Protein AF-0000000078457507 (afdb_homodimer)

Solvent-accessible surface area (backbone atoms only — not comparable to full-atom values): 27172 Å² total; per-residue (Å²): 134,95,64,94,72,80,78,78,84,74,82,76,87,80,79,77,78,76,76,74,73,74,74,60,60,61,61,48,47,58,49,43,67,67,36,68,75,59,84,91,63,86,48,64,80,61,78,54,70,64,57,52,49,52,53,50,48,53,54,53,48,49,58,50,49,49,52,42,50,42,29,56,46,28,62,63,26,53,35,64,89,37,44,48,84,66,64,74,60,80,68,43,73,64,60,91,71,62,40,44,34,49,48,28,23,61,45,37,55,55,52,23,70,73,39,90,74,28,63,68,44,49,50,49,25,53,22,30,46,50,38,31,53,48,50,52,50,41,38,54,52,47,52,58,39,43,44,65,50,39,42,37,68,68,43,53,48,49,54,49,51,50,40,48,51,52,33,51,52,32,46,51,50,30,42,50,29,50,52,51,34,70,66,40,84,46,75,71,50,34,55,56,31,46,53,52,28,53,51,30,46,51,51,30,52,52,37,44,52,52,40,49,54,55,58,68,44,44,64,59,52,51,51,52,36,51,53,26,56,55,49,37,37,53,53,48,19,51,43,22,46,50,41,19,59,36,40,60,59,136,137,70,93,78,79,82,92,82,85,82,80,74,72,84,83,81,81,80,80,78,73,73,75,61,60,62,63,46,46,59,49,37,65,73,50,60,66,68,86,89,61,87,54,65,83,71,78,54,68,66,57,52,49,51,51,51,50,52,54,54,47,50,57,52,49,49,53,41,52,42,28,56,46,27,61,65,25,52,35,64,89,35,45,48,85,67,64,74,61,78,68,48,72,64,60,91,70,62,39,45,36,49,49,28,24,61,44,38,54,56,50,25,70,73,40,90,75,28,64,69,44,48,49,50,26,53,23,31,46,49,37,31,52,47,50,52,50,42,38,55,53,49,51,57,38,43,42,65,50,38,42,37,66,67,44,52,49,48,52,49,52,49,39,48,50,52,33,51,52,30,46,50,49,31,43,52,29,50,52,52,34,70,67,40,84,46,72,72,49,33,57,55,30,45,53,50,27,54,50,30,46,50,52,30,52,52,37,44,52,53,42,47,54,55,58,68,43,43,64,60,52,52,52,52,38,52,52,26,54,55,48,36,38,52,54,48,20,50,43,22,44,52,42,20,59,36,41,58,60,136

Structure (mmCIF, N/CA/C/O backbone):
data_AF-0000000078457507-model_v1
#
loop_
_entity.id
_entity.type
_entity.pdbx_description
1 polymer 'BAR domain-containing protein'
#
loop_
_atom_site.group_PDB
_atom_site.id
_atom_site.type_symbol
_atom_site.label_atom_id
_atom_site.label_alt_id
_atom_site.label_comp_id
_atom_site.label_asym_id
_atom_site.label_entity_id
_atom_site.label_seq_id
_atom_site.pdbx_PDB_ins_code
_atom_site.Cartn_x
_atom_site.Cartn_y
_atom_site.Cartn_z
_atom_site.occupancy
_atom_site.B_iso_or_equiv
_atom_site.auth_seq_id
_atom_site.auth_comp_id
_atom_site.auth_asym_id
_atom_site.auth_atom_id
_atom_site.pdbx_PDB_model_num
ATOM 1 N N . MET A 1 1 ? 11.641 -83.75 -89 1 24.56 1 MET A N 1
ATOM 2 C CA . MET A 1 1 ? 11.883 -84.375 -87.625 1 24.56 1 MET A CA 1
ATOM 3 C C . MET A 1 1 ? 11.578 -83.375 -86.562 1 24.56 1 MET A C 1
ATOM 5 O O . MET A 1 1 ? 12 -83.5 -85.438 1 24.56 1 MET A O 1
ATOM 9 N N . ALA A 1 2 ? 11.133 -82.188 -87 1 30.42 2 ALA A N 1
ATOM 10 C CA . ALA A 1 2 ? 10.961 -80.875 -86.312 1 30.42 2 ALA A CA 1
ATOM 11 C C . ALA A 1 2 ? 9.891 -81 -85.25 1 30.42 2 ALA A C 1
ATOM 13 O O . ALA A 1 2 ? 8.789 -80.438 -85.438 1 30.42 2 ALA A O 1
ATOM 14 N N . GLU A 1 3 ? 9.68 -82.312 -84.688 1 23.42 3 GLU A N 1
ATOM 15 C CA . GLU A 1 3 ? 8.648 -82.812 -83.812 1 23.42 3 GLU A CA 1
ATOM 16 C C . GLU A 1 3 ? 8.547 -82 -82.5 1 23.42 3 GLU A C 1
ATOM 18 O O . GLU A 1 3 ? 7.445 -81.688 -82.062 1 23.42 3 GLU A O 1
ATOM 23 N N . GLU A 1 4 ? 9.578 -82.125 -81.562 1 24.69 4 GLU A N 1
ATOM 24 C CA . GLU A 1 4 ? 9.344 -82.438 -80.125 1 24.69 4 GLU A CA 1
ATOM 25 C C . GLU A 1 4 ? 8.992 -81.188 -79.312 1 24.69 4 GLU A C 1
ATOM 27 O O . GLU A 1 4 ? 9.852 -80.375 -79.062 1 24.69 4 GLU A O 1
ATOM 32 N N . ALA A 1 5 ? 7.887 -80.5 -79.5 1 26.44 5 ALA A N 1
ATOM 33 C CA . ALA A 1 5 ? 7.133 -79.312 -79.062 1 26.44 5 ALA A CA 1
ATOM 34 C C . ALA A 1 5 ? 6.996 -79.312 -77.5 1 26.44 5 ALA A C 1
ATOM 36 O O . ALA A 1 5 ? 6.969 -78.25 -76.938 1 26.44 5 ALA A O 1
ATOM 37 N N . LEU A 1 6 ? 6.461 -80.438 -76.938 1 26.11 6 LEU A N 1
ATOM 38 C CA . LEU A 1 6 ? 5.402 -80.312 -75.938 1 26.11 6 LEU A CA 1
ATOM 39 C C . LEU A 1 6 ? 5.988 -80.062 -74.562 1 26.11 6 LEU A C 1
ATOM 41 O O . LEU A 1 6 ? 5.359 -80.438 -73.562 1 26.11 6 LEU A O 1
ATOM 45 N N . ARG A 1 7 ? 7.363 -79.875 -74.438 1 23.28 7 ARG A N 1
ATOM 46 C CA . ARG A 1 7 ? 7.879 -80.312 -73.125 1 23.28 7 ARG A CA 1
ATOM 47 C C . ARG A 1 7 ? 7.184 -79.5 -72 1 23.28 7 ARG A C 1
ATOM 49 O O . ARG A 1 7 ? 6.445 -78.562 -72.25 1 23.28 7 ARG A O 1
ATOM 56 N N . ASN A 1 8 ? 8.008 -78.875 -71.062 1 19.97 8 ASN A N 1
ATOM 57 C CA . ASN A 1 8 ? 8.359 -79.125 -69.625 1 19.97 8 ASN A CA 1
ATOM 58 C C . ASN A 1 8 ? 7.5 -78.375 -68.688 1 19.97 8 ASN A C 1
ATOM 60 O O . ASN A 1 8 ? 6.988 -78.938 -67.688 1 19.97 8 ASN A O 1
ATOM 64 N N . SER A 1 9 ? 7.691 -76.938 -68.438 1 22.28 9 SER A N 1
ATOM 65 C CA . SER A 1 9 ? 8.148 -76.5 -67.188 1 22.28 9 SER A CA 1
ATOM 66 C C . SER A 1 9 ? 6.977 -76.125 -66.25 1 22.28 9 SER A C 1
ATOM 68 O O . SER A 1 9 ? 6.473 -75 -66.312 1 22.28 9 SER A O 1
ATOM 70 N N . ARG A 1 10 ? 5.926 -76.938 -66.125 1 25.86 10 ARG A N 1
ATOM 71 C CA . ARG A 1 10 ? 4.785 -76.5 -65.312 1 25.86 10 ARG A CA 1
ATOM 72 C C . ARG A 1 10 ? 5.18 -76.375 -63.875 1 25.86 10 ARG A C 1
ATOM 74 O O . ARG A 1 10 ? 5.238 -77.375 -63.156 1 25.86 10 ARG A O 1
ATOM 81 N N . SER A 1 11 ? 6.246 -75.625 -63.562 1 24.94 11 SER A N 1
ATOM 82 C CA . SER A 1 11 ? 6.664 -75.562 -62.188 1 24.94 11 SER A CA 1
ATOM 83 C C . SER A 1 11 ? 5.484 -75.25 -61.25 1 24.94 11 SER A C 1
ATOM 85 O O . SER A 1 11 ? 4.711 -74.312 -61.5 1 24.94 11 SER A O 1
ATOM 87 N N . ARG A 1 12 ? 5.18 -76.125 -60.344 1 25.09 12 ARG A N 1
ATOM 88 C CA . ARG A 1 12 ? 4.16 -76.438 -59.312 1 25.09 12 ARG A CA 1
ATOM 89 C C . ARG A 1 12 ? 4.039 -75.25 -58.344 1 25.09 12 ARG A C 1
ATOM 91 O O . ARG A 1 12 ? 2.938 -74.75 -58.094 1 25.09 12 ARG A O 1
ATOM 98 N N . ASN A 1 13 ? 4.883 -75.125 -57.312 1 23.45 13 ASN A N 1
ATOM 99 C CA . ASN A 1 13 ? 4.504 -75.375 -55.938 1 23.45 13 ASN A CA 1
ATOM 100 C C . ASN A 1 13 ? 3.713 -74.188 -55.344 1 23.45 13 ASN A C 1
ATOM 102 O O . ASN A 1 13 ? 3.713 -73.125 -55.906 1 23.45 13 ASN A O 1
ATOM 106 N N . LYS A 1 14 ? 3.805 -74.312 -53.719 1 28.69 14 LYS A N 1
ATOM 107 C CA . LYS A 1 14 ? 3.184 -74.188 -52.406 1 28.69 14 LYS A CA 1
ATOM 108 C C . LYS A 1 14 ? 3.229 -72.812 -51.875 1 28.69 14 LYS A C 1
ATOM 110 O O . LYS A 1 14 ? 4.305 -72.25 -51.562 1 28.69 14 LYS A O 1
ATOM 115 N N . MET A 1 15 ? 2.568 -71.875 -52.469 1 24.55 15 MET A N 1
ATOM 116 C CA . MET A 1 15 ? 2.572 -70.562 -51.875 1 24.55 15 MET A CA 1
ATOM 117 C C . MET A 1 15 ? 2.219 -70.625 -50.406 1 24.55 15 MET A C 1
ATOM 119 O O . MET A 1 15 ? 1.145 -71.062 -50.031 1 24.55 15 MET A O 1
ATOM 123 N N . PRO A 1 16 ? 3.211 -70.812 -49.406 1 29.02 16 PRO A N 1
ATOM 124 C CA . PRO A 1 16 ? 2.889 -70.875 -47.969 1 29.02 16 PRO A CA 1
ATOM 125 C C . PRO A 1 16 ? 2.168 -69.562 -47.531 1 29.02 16 PRO A C 1
ATOM 127 O O . PRO A 1 16 ? 2.586 -68.5 -47.875 1 29.02 16 PRO A O 1
ATOM 130 N N . LEU A 1 17 ? 0.859 -69.562 -47.438 1 27.73 17 LEU A N 1
ATOM 131 C CA . LEU A 1 17 ? 0.031 -68.5 -46.844 1 27.73 17 LEU A CA 1
ATOM 132 C C . LEU A 1 17 ? 0.466 -68.25 -45.406 1 27.73 17 LEU A C 1
ATOM 134 O O . LEU A 1 17 ? 0.198 -69 -44.5 1 27.73 17 LEU A O 1
ATOM 138 N N . ASN A 1 18 ? 1.718 -67.875 -45.062 1 28.98 18 ASN A N 1
ATOM 139 C CA . ASN A 1 18 ? 2.072 -67.375 -43.75 1 28.98 18 ASN A CA 1
ATOM 140 C C . ASN A 1 18 ? 1.137 -66.25 -43.281 1 28.98 18 ASN A C 1
ATOM 142 O O . ASN A 1 18 ? 1.206 -65.125 -43.75 1 28.98 18 ASN A O 1
ATOM 146 N N . MET A 1 19 ? -0.143 -66.562 -43 1 27.92 19 MET A N 1
ATOM 147 C CA . MET A 1 19 ? -1.028 -65.562 -42.344 1 27.92 19 MET A CA 1
ATOM 148 C C . MET A 1 19 ? -0.431 -65.125 -41.031 1 27.92 19 MET A C 1
ATOM 150 O O . MET A 1 19 ? -0.352 -65.875 -40.062 1 27.92 19 MET A O 1
ATOM 154 N N . ALA A 1 20 ? 0.576 -64.25 -41 1 35.59 20 ALA A N 1
ATOM 155 C CA . ALA A 1 20 ? 1.091 -63.562 -39.844 1 35.59 20 ALA A CA 1
ATOM 156 C C . ALA A 1 20 ? -0.048 -63.031 -38.969 1 35.59 20 ALA A C 1
ATOM 158 O O . ALA A 1 20 ? -0.872 -62.219 -39.438 1 35.59 20 ALA A O 1
ATOM 159 N N . LEU A 1 21 ? -0.518 -63.812 -38 1 34.56 21 LEU A N 1
ATOM 160 C CA . LEU A 1 21 ? -1.377 -63.375 -36.906 1 34.56 21 LEU A CA 1
ATOM 161 C C . LEU A 1 21 ? -0.88 -62.062 -36.344 1 34.56 21 LEU A C 1
ATOM 163 O O . LEU A 1 21 ? 0.316 -61.906 -36.062 1 34.56 21 LEU A O 1
ATOM 167 N N . PRO A 1 22 ? -1.534 -61 -36.562 1 36.03 22 PRO A N 1
ATOM 168 C CA . PRO A 1 22 ? -1.107 -59.656 -36.125 1 36.03 22 PRO A CA 1
ATOM 169 C C . PRO A 1 22 ? -0.696 -59.656 -34.656 1 36.03 22 PRO A C 1
ATOM 171 O O . PRO A 1 22 ? -1.16 -60.469 -33.875 1 36.03 22 PRO A O 1
ATOM 174 N N . PRO A 1 23 ? 0.491 -59.156 -34.281 1 40 23 PRO A N 1
ATOM 175 C CA . PRO A 1 23 ? 1.112 -58.969 -32.969 1 40 23 PRO A CA 1
ATOM 176 C C . PRO A 1 23 ? 0.149 -58.344 -31.938 1 40 23 PRO A C 1
ATOM 178 O O . PRO A 1 23 ? 0.581 -57.875 -30.891 1 40 23 PRO A O 1
ATOM 181 N N . GLN A 1 24 ? -1.155 -58.531 -32.094 1 39.38 24 GLN A N 1
ATOM 182 C CA . GLN A 1 24 ? -2.133 -57.875 -31.234 1 39.38 24 GLN A CA 1
ATOM 183 C C . GLN A 1 24 ? -2.029 -58.375 -29.797 1 39.38 24 GLN A C 1
ATOM 185 O O . GLN A 1 24 ? -2.498 -57.719 -28.875 1 39.38 24 GLN A O 1
ATOM 190 N N . ARG A 1 25 ? -1.396 -59.5 -29.547 1 45.25 25 ARG A N 1
ATOM 191 C CA . ARG A 1 25 ? -1.442 -60.062 -28.188 1 45.25 25 ARG A CA 1
ATOM 192 C C . ARG A 1 25 ? -0.55 -59.25 -27.25 1 45.25 25 ARG A C 1
ATOM 194 O O . ARG A 1 25 ? -0.893 -59.062 -26.078 1 45.25 25 ARG A O 1
ATOM 201 N N . GLY A 1 26 ? 0.583 -58.812 -27.844 1 46.28 26 GLY A N 1
ATOM 202 C CA . GLY A 1 26 ? 1.543 -58.188 -26.953 1 46.28 26 GLY A CA 1
ATOM 203 C C . GLY A 1 26 ? 1.056 -56.844 -26.391 1 46.28 26 GLY A C 1
ATOM 204 O O . GLY A 1 26 ? 1.309 -56.531 -25.219 1 46.28 26 GLY A O 1
ATOM 205 N N . GLN A 1 27 ? 0.43 -56.125 -27.266 1 46.12 27 GLN A N 1
ATOM 206 C CA . GLN A 1 27 ? -0.065 -54.844 -26.797 1 46.12 27 GLN A CA 1
ATOM 207 C C . GLN A 1 27 ? -1.238 -55 -25.828 1 46.12 27 GLN A C 1
ATOM 209 O O . GLN A 1 27 ? -1.421 -54.219 -24.906 1 46.12 27 GLN A O 1
ATOM 214 N N . LEU A 1 28 ? -2.002 -56.062 -26.016 1 44.47 28 LEU A N 1
ATOM 215 C CA . LEU A 1 28 ? -3.121 -56.344 -25.125 1 44.47 28 LEU A CA 1
ATOM 216 C C . LEU A 1 28 ? -2.627 -56.781 -23.734 1 44.47 28 LEU A C 1
ATOM 218 O O . LEU A 1 28 ? -3.186 -56.375 -22.719 1 44.47 28 LEU A O 1
ATOM 222 N N . LYS A 1 29 ? -1.633 -57.656 -23.719 1 47 29 LYS A N 1
ATOM 223 C CA . LYS A 1 29 ? -1.085 -58.094 -22.422 1 47 29 LYS A CA 1
ATOM 224 C C . LYS A 1 29 ? -0.521 -56.906 -21.641 1 47 29 LYS A C 1
ATOM 226 O O . LYS A 1 29 ? -0.707 -56.812 -20.438 1 47 29 LYS A O 1
ATOM 231 N N . LYS A 1 30 ? 0.331 -56.062 -22.25 1 48.91 30 LYS A N 1
ATOM 232 C CA . LYS A 1 30 ? 0.871 -54.875 -21.578 1 48.91 30 LYS A CA 1
ATOM 233 C C . LYS A 1 30 ? -0.248 -53.969 -21.078 1 48.91 30 LYS A C 1
ATOM 235 O O . LYS A 1 30 ? -0.147 -53.375 -20 1 48.91 30 LYS A O 1
ATOM 240 N N . LEU A 1 31 ? -1.352 -53.875 -21.844 1 42.91 31 LEU A N 1
ATOM 241 C CA . LEU A 1 31 ? -2.547 -53.156 -21.406 1 42.91 31 LEU A CA 1
ATOM 242 C C . LEU A 1 31 ? -3.213 -53.906 -20.25 1 42.91 31 LEU A C 1
ATOM 244 O O . LEU A 1 31 ? -3.629 -53.281 -19.266 1 42.91 31 LEU A O 1
ATOM 248 N N . PHE A 1 32 ? -3.32 -55.312 -20.391 1 42.81 32 PHE A N 1
ATOM 249 C CA . PHE A 1 32 ? -3.887 -56.062 -19.297 1 42.81 32 PHE A CA 1
ATOM 250 C C . PHE A 1 32 ? -3.01 -55.969 -18.047 1 42.81 32 PHE A C 1
ATOM 252 O O . PHE A 1 32 ? -3.514 -55.969 -16.922 1 42.81 32 PHE A O 1
ATOM 259 N N . MET A 1 33 ? -1.663 -56.156 -18.188 1 42.78 33 MET A N 1
ATOM 260 C CA . MET A 1 33 ? -0.798 -56.031 -17.016 1 42.78 33 MET A CA 1
ATOM 261 C C . MET A 1 33 ? -1.026 -54.688 -16.312 1 42.78 33 MET A C 1
ATOM 263 O O . MET A 1 33 ? -1.023 -54.625 -15.086 1 42.78 33 MET A O 1
ATOM 267 N N . LYS A 1 34 ? -1.004 -53.562 -17 1 40.88 34 LYS A N 1
ATOM 268 C CA . LYS A 1 34 ? -1.359 -52.281 -16.391 1 40.88 34 LYS A CA 1
ATOM 269 C C . LYS A 1 34 ? -2.801 -52.312 -15.883 1 40.88 34 LYS A C 1
ATOM 271 O O . LYS A 1 34 ? -3.111 -51.688 -14.859 1 40.88 34 LYS A O 1
ATOM 276 N N . LEU A 1 35 ? -3.781 -52.844 -16.688 1 39.16 35 LEU A N 1
ATOM 277 C CA . LEU A 1 35 ? -5.168 -52.969 -16.25 1 39.16 35 LEU A CA 1
ATOM 278 C C . LEU A 1 35 ? -5.332 -54.156 -15.305 1 39.16 35 LEU A C 1
ATOM 280 O O . LEU A 1 35 ? -5.02 -55.281 -15.664 1 39.16 35 LEU A O 1
ATOM 284 N N . GLY A 1 36 ? -4.758 -54.438 -14.242 1 36.69 36 GLY A N 1
ATOM 285 C CA . GLY A 1 36 ? -5.094 -55.531 -13.32 1 36.69 36 GLY A CA 1
ATOM 286 C C . GLY A 1 36 ? -6.551 -55.938 -13.391 1 36.69 36 GLY A C 1
ATOM 287 O O . GLY A 1 36 ? -7.441 -55.156 -13.047 1 36.69 36 GLY A O 1
ATOM 288 N N . GLU A 1 37 ? -7.051 -56.562 -14.414 1 40.28 37 GLU A N 1
ATOM 289 C CA . GLU A 1 37 ? -8.352 -57.188 -14.617 1 40.28 37 GLU A CA 1
ATOM 290 C C . GLU A 1 37 ? -8.742 -58.031 -13.414 1 40.28 37 GLU A C 1
ATOM 292 O O . GLU A 1 37 ? -8.25 -59.156 -13.258 1 40.28 37 GLU A O 1
ATOM 297 N N . LYS A 1 38 ? -8.969 -57.688 -12.203 1 35.16 38 LYS A N 1
ATOM 298 C CA . LYS A 1 38 ? -9.711 -58.531 -11.281 1 35.16 38 LYS A CA 1
ATOM 299 C C . LYS A 1 38 ? -11.047 -58.969 -11.883 1 35.16 38 LYS A C 1
ATOM 301 O O . LYS A 1 38 ? -11.625 -58.25 -12.688 1 35.16 38 LYS A O 1
ATOM 306 N N . VAL A 1 39 ? -11.805 -60.219 -11.859 1 34.69 39 VAL A N 1
ATOM 307 C CA . VAL A 1 39 ? -12.992 -60.969 -12.211 1 34.69 39 VAL A CA 1
ATOM 308 C C . VAL A 1 39 ? -14.242 -60.188 -11.867 1 34.69 39 VAL A C 1
ATOM 310 O O . VAL A 1 39 ? -15.102 -59.969 -12.727 1 34.69 39 VAL A O 1
ATOM 313 N N . GLY A 1 40 ? -15.258 -60.625 -10.852 1 38.31 40 GLY A N 1
ATOM 314 C CA . GLY A 1 40 ? -16.672 -60.531 -10.586 1 38.31 40 GLY A CA 1
ATOM 315 C C . GLY A 1 40 ? -17.125 -59.094 -10.328 1 38.31 40 GLY A C 1
ATOM 316 O O . GLY A 1 40 ? -18.312 -58.781 -10.328 1 38.31 40 GLY A O 1
ATOM 317 N N . VAL A 1 41 ? -16.438 -58.188 -9.406 1 41.97 41 VAL A N 1
ATOM 318 C CA . VAL A 1 41 ? -16.688 -56.812 -9.031 1 41.97 41 VAL A CA 1
ATOM 319 C C . VAL A 1 41 ? -16.297 -55.875 -10.188 1 41.97 41 VAL A C 1
ATOM 321 O O . VAL A 1 41 ? -15.305 -56.125 -10.883 1 41.97 41 VAL A O 1
ATOM 324 N N . MET A 1 42 ? -17.219 -55.094 -10.93 1 44.97 42 MET A N 1
ATOM 325 C CA . MET A 1 42 ? -16.875 -54.156 -11.992 1 44.97 42 MET A CA 1
ATOM 326 C C . MET A 1 42 ? -15.414 -53.719 -11.898 1 44.97 42 MET A C 1
ATOM 328 O O . MET A 1 42 ? -14.977 -53.219 -10.875 1 44.97 42 MET A O 1
ATOM 332 N N . GLU A 1 43 ? -14.477 -54.531 -12.273 1 53.5 43 GLU A N 1
ATOM 333 C CA . GLU A 1 43 ? -13.039 -54.25 -12.258 1 53.5 43 GLU A CA 1
ATOM 334 C C . GLU A 1 43 ? -12.719 -52.875 -12.797 1 53.5 43 GLU A C 1
ATOM 336 O O . GLU A 1 43 ? -12.82 -52.625 -14 1 53.5 43 GLU A O 1
ATOM 341 N N . LYS A 1 44 ? -13.102 -51.844 -12.078 1 68.19 44 LYS A N 1
ATOM 342 C CA . LYS A 1 44 ? -12.82 -50.438 -12.406 1 68.19 44 LYS A CA 1
ATOM 343 C C . LYS A 1 44 ? -11.359 -50.25 -12.797 1 68.19 44 LYS A C 1
ATOM 345 O O . LYS A 1 44 ? -10.461 -50.781 -12.141 1 68.19 44 LYS A O 1
ATOM 350 N N . THR A 1 45 ? -11.219 -49.906 -14.094 1 79.44 45 THR A N 1
ATOM 351 C CA . THR A 1 45 ? -9.891 -49.5 -14.531 1 79.44 45 THR A CA 1
ATOM 352 C C . THR A 1 45 ? -9.32 -48.438 -13.578 1 79.44 45 THR A C 1
ATOM 354 O O . THR A 1 45 ? -9.992 -47.469 -13.234 1 79.44 45 THR A O 1
ATOM 357 N N . GLU A 1 46 ? -8.297 -48.844 -12.891 1 83.25 46 GLU A N 1
ATOM 358 C CA . GLU A 1 46 ? -7.672 -47.906 -11.938 1 83.25 46 GLU A CA 1
ATOM 359 C C . GLU A 1 46 ? -6.406 -47.281 -12.523 1 83.25 46 GLU A C 1
ATOM 361 O O . GLU A 1 46 ? -5.73 -47.906 -13.352 1 83.25 46 GLU A O 1
ATOM 366 N N . TYR A 1 47 ? -6.23 -46.062 -12.164 1 88.62 47 TYR A N 1
ATOM 367 C CA . TYR A 1 47 ? -4.992 -45.406 -12.547 1 88.62 47 TYR A CA 1
ATOM 368 C C . TYR A 1 47 ? -3.816 -45.906 -11.719 1 88.62 47 TYR A C 1
ATOM 370 O O . TYR A 1 47 ? -4.004 -46.438 -10.633 1 88.62 47 TYR A O 1
ATOM 378 N N . THR A 1 48 ? -2.639 -45.75 -12.297 1 87.75 48 THR A N 1
ATOM 379 C CA . THR A 1 48 ? -1.438 -46.094 -11.547 1 87.75 48 THR A CA 1
ATOM 380 C C . THR A 1 48 ? -1.247 -45.156 -10.359 1 87.75 48 THR A C 1
ATOM 382 O O . THR A 1 48 ? -1.778 -44.062 -10.352 1 87.75 48 THR A O 1
ATOM 385 N N . GLY A 1 49 ? -0.532 -45.688 -9.344 1 89.5 49 GLY A N 1
ATOM 386 C CA . GLY A 1 49 ? -0.183 -44.844 -8.211 1 89.5 49 GLY A CA 1
ATOM 387 C C . GLY A 1 49 ? 0.583 -43.594 -8.602 1 89.5 49 GLY A C 1
ATOM 388 O O . GLY A 1 49 ? 0.318 -42.5 -8.086 1 89.5 49 GLY A O 1
ATOM 389 N N . ARG A 1 50 ? 1.428 -43.781 -9.562 1 91.81 50 ARG A N 1
ATOM 390 C CA . ARG A 1 50 ? 2.248 -42.688 -10.039 1 91.81 50 ARG A CA 1
ATOM 391 C C . ARG A 1 50 ? 1.387 -41.594 -10.68 1 91.81 50 ARG A C 1
ATOM 393 O O . ARG A 1 50 ? 1.616 -40.406 -10.469 1 91.81 50 ARG A O 1
ATOM 400 N N . PHE A 1 51 ? 0.486 -42 -11.492 1 95.06 51 PHE A N 1
ATOM 401 C CA . PHE A 1 51 ? -0.425 -41.062 -12.133 1 95.06 51 PHE A CA 1
ATOM 402 C C . PHE A 1 51 ? -1.227 -40.281 -11.102 1 95.06 51 PHE A C 1
ATOM 404 O O . PHE A 1 51 ? -1.305 -39.062 -11.164 1 95.06 51 PHE A O 1
ATOM 411 N N . ASN A 1 52 ? -1.789 -40.969 -10.125 1 94.25 52 ASN A N 1
ATOM 412 C CA . ASN A 1 52 ? -2.57 -40.344 -9.07 1 94.25 52 ASN A CA 1
ATOM 413 C C . ASN A 1 52 ? -1.722 -39.375 -8.25 1 94.25 52 ASN A C 1
ATOM 415 O O . ASN A 1 52 ? -2.182 -38.281 -7.891 1 94.25 52 ASN A O 1
ATOM 419 N N . ASP A 1 53 ? -0.583 -39.781 -7.969 1 95.31 53 ASP A N 1
ATOM 420 C CA . ASP A 1 53 ? 0.327 -38.938 -7.215 1 95.31 53 ASP A CA 1
ATOM 421 C C . ASP A 1 53 ? 0.659 -37.656 -7.996 1 95.31 53 ASP A C 1
ATOM 423 O O . ASP A 1 53 ? 0.688 -36.562 -7.426 1 95.31 53 ASP A O 1
ATOM 427 N N . ALA A 1 54 ? 0.893 -37.844 -9.273 1 96.81 54 ALA A N 1
ATOM 428 C CA . ALA A 1 54 ? 1.19 -36.688 -10.125 1 96.81 54 ALA A CA 1
ATOM 429 C C . ALA A 1 54 ? 0.018 -35.719 -10.156 1 96.81 54 ALA A C 1
ATOM 431 O O . ALA A 1 54 ? 0.216 -34.5 -10.117 1 96.81 54 ALA A O 1
ATOM 432 N N . CYS A 1 55 ? -1.136 -36.25 -10.219 1 97.12 55 CYS A N 1
ATOM 433 C CA . CYS A 1 55 ? -2.336 -35.438 -10.203 1 97.12 55 CYS A CA 1
ATOM 434 C C . CYS A 1 55 ? -2.457 -34.656 -8.891 1 97.12 55 CYS A C 1
ATOM 436 O O . CYS A 1 55 ? -2.723 -33.469 -8.891 1 97.12 55 CYS A O 1
ATOM 438 N N . ARG A 1 56 ? -2.252 -35.312 -7.844 1 97 56 ARG A N 1
ATOM 439 C CA . ARG A 1 56 ? -2.318 -34.688 -6.531 1 97 56 ARG A CA 1
ATOM 440 C C . ARG A 1 56 ? -1.254 -33.625 -6.387 1 97 56 ARG A C 1
ATOM 442 O O . ARG A 1 56 ? -1.528 -32.531 -5.867 1 97 56 ARG A O 1
ATOM 449 N N . ASP A 1 57 ? -0.083 -33.906 -6.895 1 96.94 57 ASP A N 1
ATOM 450 C CA . ASP A 1 57 ? 1.034 -32.969 -6.812 1 96.94 57 ASP A CA 1
ATOM 451 C C . ASP A 1 57 ? 0.716 -31.672 -7.543 1 96.94 57 ASP A C 1
ATOM 453 O O . ASP A 1 57 ? 0.98 -30.578 -7.023 1 96.94 57 ASP A O 1
ATOM 457 N N . VAL A 1 58 ? 0.198 -31.812 -8.703 1 98.19 58 VAL A N 1
ATOM 458 C CA . VAL A 1 58 ? -0.061 -30.609 -9.484 1 98.19 58 VAL A CA 1
ATOM 459 C C . VAL A 1 58 ? -1.198 -29.812 -8.852 1 98.19 58 VAL A C 1
ATOM 461 O O . VAL A 1 58 ? -1.191 -28.578 -8.883 1 98.19 58 VAL A O 1
ATOM 464 N N . ASP A 1 59 ? -2.164 -30.484 -8.258 1 98 59 ASP A N 1
ATOM 465 C CA . ASP A 1 59 ? -3.248 -29.812 -7.559 1 98 59 ASP A CA 1
ATOM 466 C C . ASP A 1 59 ? -2.723 -29.031 -6.352 1 98 59 ASP A C 1
ATOM 468 O O . ASP A 1 59 ? -3.104 -27.875 -6.133 1 98 59 ASP A O 1
ATOM 472 N N . ASP A 1 60 ? -1.902 -29.641 -5.605 1 97.69 60 ASP A N 1
ATOM 473 C CA . ASP A 1 60 ? -1.283 -28.969 -4.461 1 97.69 60 ASP A CA 1
ATOM 474 C C . ASP A 1 60 ? -0.444 -27.781 -4.902 1 97.69 60 ASP A C 1
ATOM 476 O O . ASP A 1 60 ? -0.49 -26.719 -4.277 1 97.69 60 ASP A O 1
ATOM 480 N N . TYR A 1 61 ? 0.318 -28 -5.965 1 98.12 61 TYR A N 1
ATOM 481 C CA . TYR A 1 61 ? 1.176 -26.938 -6.492 1 98.12 61 TYR A CA 1
ATOM 482 C C . TYR A 1 61 ? 0.353 -25.734 -6.922 1 98.12 61 TYR A C 1
ATOM 484 O O . TYR A 1 61 ? 0.74 -24.578 -6.672 1 98.12 61 TYR A O 1
ATOM 492 N N . LYS A 1 62 ? -0.748 -26.016 -7.527 1 97.69 62 LYS A N 1
ATOM 493 C CA . LYS A 1 62 ? -1.636 -24.953 -7.988 1 97.69 62 LYS A CA 1
ATOM 494 C C . LYS A 1 62 ? -2.082 -24.062 -6.828 1 97.69 62 LYS A C 1
ATOM 496 O O . LYS A 1 62 ? -2.098 -22.844 -6.945 1 97.69 62 LYS A O 1
ATOM 501 N N . VAL A 1 63 ? -2.428 -24.656 -5.758 1 97.19 63 VAL A N 1
ATOM 502 C CA . VAL A 1 63 ? -2.896 -23.938 -4.578 1 97.19 63 VAL A CA 1
ATOM 503 C C . VAL A 1 63 ? -1.777 -23.047 -4.039 1 97.19 63 VAL A C 1
ATOM 505 O O . VAL A 1 63 ? -1.994 -21.875 -3.75 1 97.19 63 VAL A O 1
ATOM 508 N N . VAL A 1 64 ? -0.614 -23.594 -3.982 1 98 64 VAL A N 1
ATOM 509 C CA . VAL A 1 64 ? 0.545 -22.859 -3.48 1 98 64 VAL A CA 1
ATOM 510 C C . VAL A 1 64 ? 0.882 -21.719 -4.434 1 98 64 VAL A C 1
ATOM 512 O O . VAL A 1 64 ? 1.139 -20.594 -3.994 1 98 64 VAL A O 1
ATOM 515 N N . LEU A 1 65 ? 0.864 -22.016 -5.668 1 98 65 LEU A N 1
ATOM 516 C CA . LEU A 1 65 ? 1.214 -21.031 -6.684 1 98 65 LEU A CA 1
ATOM 517 C C . LEU A 1 65 ? 0.227 -19.859 -6.676 1 98 65 LEU A C 1
ATOM 519 O O . LEU A 1 65 ? 0.613 -18.719 -6.898 1 98 65 LEU A O 1
ATOM 523 N N . GLU A 1 66 ? -0.983 -20.203 -6.43 1 96.81 66 GLU A N 1
ATOM 524 C CA . GLU A 1 66 ? -1.999 -19.172 -6.328 1 96.81 66 GLU A CA 1
ATOM 525 C C . GLU A 1 66 ? -1.684 -18.203 -5.188 1 96.81 66 GLU A C 1
ATOM 527 O O . GLU A 1 66 ? -1.779 -16.984 -5.355 1 96.81 66 GLU A O 1
ATOM 532 N N . ASP A 1 67 ? -1.337 -18.719 -4.082 1 96.69 67 ASP A N 1
ATOM 533 C CA . ASP A 1 67 ? -0.96 -17.875 -2.943 1 96.69 67 ASP A CA 1
ATOM 534 C C . ASP A 1 67 ? 0.242 -17 -3.279 1 96.69 67 ASP A C 1
ATOM 536 O O . ASP A 1 67 ? 0.276 -15.828 -2.92 1 96.69 67 ASP A O 1
ATOM 540 N N . VAL A 1 68 ? 1.195 -17.562 -3.949 1 97.62 68 VAL A N 1
ATOM 541 C CA . VAL A 1 68 ? 2.391 -16.828 -4.34 1 97.62 68 VAL A CA 1
ATOM 542 C C . VAL A 1 68 ? 2.004 -15.664 -5.246 1 97.62 68 VAL A C 1
ATOM 544 O O . VAL A 1 68 ? 2.469 -14.539 -5.051 1 97.62 68 VAL A O 1
ATOM 547 N N . ALA A 1 69 ? 1.185 -15.961 -6.172 1 96.69 69 ALA A N 1
ATOM 548 C CA . ALA A 1 69 ? 0.764 -14.938 -7.121 1 96.69 69 ALA A CA 1
ATOM 549 C C . ALA A 1 69 ? 0.085 -13.773 -6.402 1 96.69 69 ALA A C 1
ATOM 551 O O . ALA A 1 69 ? 0.411 -12.609 -6.645 1 96.69 69 ALA A O 1
ATOM 552 N N . ILE A 1 70 ? -0.792 -14.109 -5.492 1 95.88 70 ILE A N 1
ATOM 553 C CA . ILE A 1 70 ? -1.556 -13.094 -4.773 1 95.88 70 ILE A CA 1
ATOM 554 C C . ILE A 1 70 ? -0.615 -12.242 -3.922 1 95.88 70 ILE A C 1
ATOM 556 O O . ILE A 1 70 ? -0.717 -11.016 -3.908 1 95.88 70 ILE A O 1
ATOM 560 N N . GLN A 1 71 ? 0.301 -12.906 -3.305 1 96.75 71 GLN A N 1
ATOM 561 C CA . GLN A 1 71 ? 1.182 -12.172 -2.402 1 96.75 71 GLN A CA 1
ATOM 562 C C . GLN A 1 71 ? 2.193 -11.336 -3.182 1 96.75 71 GLN A C 1
ATOM 564 O O . GLN A 1 71 ? 2.543 -10.227 -2.766 1 96.75 71 GLN A O 1
ATOM 569 N N . LEU A 1 72 ? 2.693 -11.828 -4.297 1 97.06 72 LEU A N 1
ATOM 570 C CA . LEU A 1 72 ? 3.564 -11.016 -5.141 1 97.06 72 LEU A CA 1
ATOM 571 C C . LEU A 1 72 ? 2.836 -9.766 -5.633 1 97.06 72 LEU A C 1
ATOM 573 O O . LEU A 1 72 ? 3.396 -8.672 -5.621 1 97.06 72 LEU A O 1
ATOM 577 N N . MET A 1 73 ? 1.625 -9.93 -6 1 96.12 73 MET A N 1
ATOM 578 C CA . MET A 1 73 ? 0.825 -8.805 -6.457 1 96.12 73 MET A CA 1
ATOM 579 C C . MET A 1 73 ? 0.567 -7.82 -5.32 1 96.12 73 MET A C 1
ATOM 581 O O . MET A 1 73 ? 0.567 -6.605 -5.527 1 96.12 73 MET A O 1
ATOM 585 N N . SER A 1 74 ? 0.412 -8.352 -4.133 1 95.75 74 SER A N 1
ATOM 586 C CA . SER A 1 74 ? 0.142 -7.508 -2.971 1 95.75 74 SER A CA 1
ATOM 587 C C . SER A 1 74 ? 1.353 -6.652 -2.615 1 95.75 74 SER A C 1
ATOM 589 O O . SER A 1 74 ? 1.207 -5.566 -2.051 1 95.75 74 SER A O 1
ATOM 591 N N . VAL A 1 75 ? 2.539 -7.137 -2.949 1 96.69 75 VAL A N 1
ATOM 592 C CA . VAL A 1 75 ? 3.75 -6.352 -2.742 1 96.69 75 VAL A CA 1
ATOM 593 C C . VAL A 1 75 ? 3.789 -5.191 -3.736 1 96.69 75 VAL A C 1
ATOM 595 O O . VAL A 1 75 ? 4.172 -4.074 -3.383 1 96.69 75 VAL A O 1
ATOM 598 N N . MET A 1 76 ? 3.311 -5.406 -4.938 1 95.69 76 MET A N 1
ATOM 599 C CA . MET A 1 76 ? 3.299 -4.391 -5.988 1 95.69 76 MET A CA 1
ATOM 600 C C . MET A 1 76 ? 2.189 -3.373 -5.75 1 95.69 76 MET A C 1
ATOM 602 O O . MET A 1 76 ? 2.338 -2.197 -6.086 1 95.69 76 MET A O 1
ATOM 606 N N . GLN A 1 77 ? 1.09 -3.924 -5.262 1 96.06 77 GLN A N 1
ATOM 607 C CA . GLN A 1 77 ? -0.133 -3.17 -5.004 1 96.06 77 GLN A CA 1
ATOM 608 C C . GLN A 1 77 ? -0.677 -3.463 -3.609 1 96.06 77 GLN A C 1
ATOM 610 O O . GLN A 1 77 ? -1.355 -4.469 -3.4 1 96.06 77 GLN A O 1
ATOM 615 N N . GLN A 1 78 ? -0.427 -2.506 -2.773 1 94.62 78 GLN A N 1
ATOM 616 C CA . GLN A 1 78 ? -0.671 -2.818 -1.369 1 94.62 78 GLN A CA 1
ATOM 617 C C . GLN A 1 78 ? -2.098 -2.453 -0.964 1 94.62 78 GLN A C 1
ATOM 619 O O . GLN A 1 78 ? -2.525 -2.748 0.154 1 94.62 78 GLN A O 1
ATOM 624 N N . ASN A 1 79 ? -2.844 -1.76 -1.845 1 94.56 79 ASN A N 1
ATOM 625 C CA . ASN A 1 79 ? -4.281 -1.584 -1.655 1 94.56 79 ASN A CA 1
ATOM 626 C C . ASN A 1 79 ? -5.059 -2.812 -2.111 1 94.56 79 ASN A C 1
ATOM 628 O O . ASN A 1 79 ? -5.141 -3.092 -3.309 1 94.56 79 ASN A O 1
ATOM 632 N N . PRO A 1 80 ? -5.609 -3.52 -1.205 1 92.81 80 PRO A N 1
ATOM 633 C CA . PRO A 1 80 ? -6.262 -4.781 -1.562 1 92.81 80 PRO A CA 1
ATOM 634 C C . PRO A 1 80 ? -7.414 -4.598 -2.547 1 92.81 80 PRO A C 1
ATOM 636 O O . PRO A 1 80 ? -7.789 -5.539 -3.248 1 92.81 80 PRO A O 1
ATOM 639 N N . ARG A 1 81 ? -7.875 -3.438 -2.611 1 92.31 81 ARG A N 1
ATOM 640 C CA . ARG A 1 81 ? -8.977 -3.145 -3.518 1 92.31 81 ARG A CA 1
ATOM 641 C C . ARG A 1 81 ? -8.594 -3.432 -4.965 1 92.31 81 ARG A C 1
ATOM 643 O O . ARG A 1 81 ? -9.445 -3.785 -5.781 1 92.31 81 ARG A O 1
ATOM 650 N N . TYR A 1 82 ? -7.336 -3.361 -5.223 1 93.38 82 TYR A N 1
ATOM 651 C CA . TYR A 1 82 ? -6.902 -3.447 -6.613 1 93.38 82 TYR A CA 1
ATOM 652 C C . TYR A 1 82 ? -6.156 -4.75 -6.875 1 93.38 82 TYR A C 1
ATOM 654 O O . TYR A 1 82 ? -5.625 -4.961 -7.969 1 93.38 82 TYR A O 1
ATOM 662 N N . VAL A 1 83 ? -6.086 -5.574 -5.926 1 93.19 83 VAL A N 1
ATOM 663 C CA . VAL A 1 83 ? -5.438 -6.867 -6.098 1 93.19 83 VAL A CA 1
ATOM 664 C C . VAL A 1 83 ? -6.48 -7.926 -6.449 1 93.19 83 VAL A C 1
ATOM 666 O O . VAL A 1 83 ? -7.32 -8.281 -5.617 1 93.19 83 VAL A O 1
ATOM 669 N N . PRO A 1 84 ? -6.363 -8.375 -7.625 1 89.94 84 PRO A N 1
ATOM 670 C CA . PRO A 1 84 ? -7.352 -9.383 -8.023 1 89.94 84 PRO A CA 1
ATOM 671 C C . PRO A 1 84 ? -7.191 -10.703 -7.27 1 89.94 84 PRO A C 1
ATOM 673 O O . PRO A 1 84 ? -6.066 -11.18 -7.086 1 89.94 84 PRO A O 1
ATOM 676 N N . ASN A 1 85 ? -8.352 -11.227 -6.859 1 84.5 85 ASN A N 1
ATOM 677 C CA . ASN A 1 85 ? -8.461 -12.539 -6.242 1 84.5 85 ASN A CA 1
ATOM 678 C C . ASN A 1 85 ? -9.742 -13.258 -6.676 1 84.5 85 ASN A C 1
ATOM 680 O O . ASN A 1 85 ? -10.836 -12.891 -6.25 1 84.5 85 ASN A O 1
ATOM 684 N N . PRO A 1 86 ? -9.406 -14.234 -7.59 1 87.12 86 PRO A N 1
ATOM 685 C CA . PRO A 1 86 ? -8.211 -14.938 -8.062 1 87.12 86 PRO A CA 1
ATOM 686 C C . PRO A 1 86 ? -7.355 -14.086 -9 1 87.12 86 PRO A C 1
ATOM 688 O O . PRO A 1 86 ? -7.84 -13.102 -9.555 1 87.12 86 PRO A O 1
ATOM 691 N N . PRO A 1 87 ? -6.066 -14.539 -9.016 1 88 87 PRO A N 1
ATOM 692 C CA . PRO A 1 87 ? -5.137 -13.719 -9.797 1 88 87 PRO A CA 1
ATOM 693 C C . PRO A 1 87 ? -5.336 -13.883 -11.305 1 88 87 PRO A C 1
ATOM 695 O O . PRO A 1 87 ? -4.383 -14.18 -12.031 1 88 87 PRO A O 1
ATOM 698 N N . ALA A 1 88 ? -6.5 -13.703 -11.766 1 74.06 88 ALA A N 1
ATOM 699 C CA . ALA A 1 88 ? -6.871 -13.883 -13.164 1 74.06 88 ALA A CA 1
ATOM 700 C C . ALA A 1 88 ? -6.699 -12.586 -13.953 1 74.06 88 ALA A C 1
ATOM 702 O O . ALA A 1 88 ? -6.215 -12.602 -15.086 1 74.06 88 ALA A O 1
ATOM 703 N N . ALA A 1 89 ? -7.098 -11.539 -13.281 1 69.94 89 ALA A N 1
ATOM 704 C CA . ALA A 1 89 ? -7.02 -10.242 -13.945 1 69.94 89 ALA A CA 1
ATOM 705 C C . ALA A 1 89 ? -5.605 -9.672 -13.867 1 69.94 89 ALA A C 1
ATOM 707 O O . ALA A 1 89 ? -4.879 -9.922 -12.898 1 69.94 89 ALA A O 1
ATOM 708 N N . MET A 1 90 ? -5.332 -8.961 -14.906 1 72.06 90 MET A N 1
ATOM 709 C CA . MET A 1 90 ? -3.957 -8.5 -15.062 1 72.06 90 MET A CA 1
ATOM 710 C C . MET A 1 90 ? -3.775 -7.11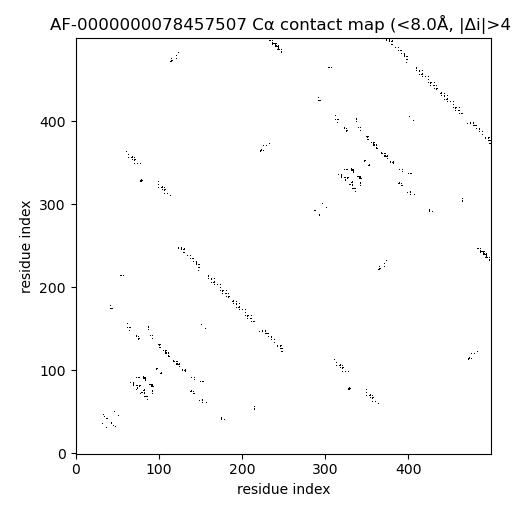7 -14.438 1 72.06 90 MET A C 1
ATOM 712 O O . MET A 1 90 ? -2.648 -6.703 -14.156 1 72.06 90 MET A O 1
ATOM 716 N N . GLN A 1 91 ? -4.82 -6.52 -14.219 1 81.44 91 GLN A N 1
ATOM 717 C CA . GLN A 1 91 ? -4.574 -5.133 -13.844 1 81.44 91 GLN A CA 1
ATOM 718 C C . GLN A 1 91 ? -4.484 -4.977 -12.328 1 81.44 91 GLN A C 1
ATOM 720 O O . GLN A 1 91 ? -5.383 -5.398 -11.602 1 81.44 91 GLN A O 1
ATOM 725 N N . ILE A 1 92 ? -3.326 -4.461 -11.867 1 89.5 92 ILE A N 1
ATOM 726 C CA . ILE A 1 92 ? -3.135 -4.277 -10.43 1 89.5 92 ILE A CA 1
ATOM 727 C C . ILE A 1 92 ? -2.934 -2.795 -10.117 1 89.5 92 ILE A C 1
ATOM 729 O O . ILE A 1 92 ? -2.979 -2.387 -8.961 1 89.5 92 ILE A O 1
ATOM 733 N N . GLU A 1 93 ? -2.781 -2.029 -11.242 1 90.12 93 GLU A N 1
ATOM 734 C CA . GLU A 1 93 ? -2.578 -0.598 -11.039 1 90.12 93 GLU A CA 1
ATOM 735 C C . GLU A 1 93 ? -3.867 0.085 -10.594 1 90.12 93 GLU A C 1
ATOM 737 O O . GLU A 1 93 ? -4.949 -0.234 -11.086 1 90.12 93 GLU A O 1
ATOM 742 N N . SER A 1 94 ? -3.68 0.989 -9.703 1 90.5 94 SER A N 1
ATOM 743 C CA . SER A 1 94 ? -4.812 1.834 -9.336 1 90.5 94 SER A CA 1
ATOM 744 C C . SER A 1 94 ? -5.164 2.805 -10.453 1 90.5 94 SER A C 1
ATOM 746 O O . SER A 1 94 ? -4.344 3.062 -11.336 1 90.5 94 SER A O 1
ATOM 748 N N . PRO A 1 95 ? -6.371 3.291 -10.391 1 92.56 95 PRO A N 1
ATOM 749 C CA . PRO A 1 95 ? -6.711 4.34 -11.352 1 92.56 95 PRO A CA 1
ATOM 750 C C . PRO A 1 95 ? -5.793 5.555 -11.25 1 92.56 95 PRO A C 1
ATOM 752 O O . PRO A 1 95 ? -5.109 5.734 -10.242 1 92.56 95 PRO A O 1
ATOM 755 N N . PRO A 1 96 ? -5.812 6.336 -12.32 1 91.75 96 PRO A N 1
ATOM 756 C CA . PRO A 1 96 ? -5.004 7.559 -12.273 1 91.75 96 PRO A CA 1
ATOM 757 C C . PRO A 1 96 ? -5.355 8.453 -11.094 1 91.75 96 PRO A C 1
ATOM 759 O O . PRO A 1 96 ? -6.531 8.57 -10.727 1 91.75 96 PRO A O 1
ATOM 762 N N . ASN A 1 97 ? -4.375 8.969 -10.422 1 90.38 97 ASN A N 1
ATOM 763 C CA . ASN A 1 97 ? -4.473 9.922 -9.328 1 90.38 97 ASN A CA 1
ATOM 764 C C . ASN A 1 97 ? -4.926 9.25 -8.031 1 90.38 97 ASN A C 1
ATOM 766 O O . ASN A 1 97 ? -5.367 9.93 -7.102 1 90.38 97 ASN A O 1
ATOM 770 N N . GLU A 1 98 ? -4.82 7.926 -8.023 1 92.31 98 GLU A N 1
ATOM 771 C CA . GLU A 1 98 ? -5.188 7.234 -6.793 1 92.31 98 GLU A CA 1
ATOM 772 C C . GLU A 1 98 ? -3.977 6.539 -6.172 1 92.31 98 GLU A C 1
ATOM 774 O O . GLU A 1 98 ? -4.062 6 -5.066 1 92.31 98 GLU A O 1
ATOM 779 N N . ASP A 1 99 ? -2.893 6.582 -6.914 1 95.19 99 ASP A N 1
ATOM 780 C CA . ASP A 1 99 ? -1.64 6.102 -6.34 1 95.19 99 ASP A CA 1
ATOM 781 C C . ASP A 1 99 ? -1.183 7 -5.191 1 95.19 99 ASP A C 1
ATOM 783 O O . ASP A 1 99 ? -1.304 8.227 -5.27 1 95.19 99 ASP A O 1
ATOM 787 N N . PRO A 1 100 ? -0.647 6.402 -4.156 1 95.88 100 PRO A N 1
ATOM 788 C CA . PRO A 1 100 ? -0.286 7.199 -2.984 1 95.88 100 PRO A CA 1
ATOM 789 C C . PRO A 1 100 ? 0.651 8.359 -3.324 1 95.88 100 PRO A C 1
ATOM 791 O O . PRO A 1 100 ? 0.5 9.461 -2.787 1 95.88 100 PRO A O 1
ATOM 794 N N . TRP A 1 101 ? 1.588 8.164 -4.215 1 96.62 101 TRP A N 1
ATOM 795 C CA . TRP A 1 101 ? 2.529 9.211 -4.602 1 96.62 101 TRP A CA 1
ATOM 796 C C . TRP A 1 101 ? 1.846 10.273 -5.457 1 96.62 101 TRP A C 1
ATOM 798 O O . TRP A 1 101 ? 2.117 11.461 -5.309 1 96.62 101 TRP A O 1
ATOM 808 N N . GLU A 1 102 ? 0.987 9.805 -6.266 1 96.44 102 GLU A N 1
ATOM 809 C CA . GLU A 1 102 ? 0.238 10.727 -7.113 1 96.44 102 GLU A CA 1
ATOM 810 C C . GLU A 1 102 ? -0.688 11.609 -6.281 1 96.44 102 GLU A C 1
ATOM 812 O O . GLU A 1 102 ? -0.928 12.773 -6.633 1 96.44 102 GLU A O 1
ATOM 817 N N . MET A 1 103 ? -1.134 11.07 -5.223 1 97.12 103 MET A N 1
ATOM 818 C CA . MET A 1 103 ? -1.998 11.828 -4.324 1 97.12 103 MET A CA 1
ATOM 819 C C . MET A 1 103 ? -1.181 12.781 -3.461 1 97.12 103 MET A C 1
ATOM 821 O O . MET A 1 103 ? -1.644 13.875 -3.123 1 97.12 103 MET A O 1
ATOM 825 N N . LEU A 1 104 ? -0.016 12.391 -3.186 1 98 104 LEU A N 1
ATOM 826 C CA . LEU A 1 104 ? 0.853 13.203 -2.336 1 98 104 LEU A CA 1
ATOM 827 C C . LEU A 1 104 ? 1.371 14.422 -3.09 1 98 104 LEU A C 1
ATOM 829 O O . LEU A 1 104 ? 1.429 15.523 -2.535 1 98 104 LEU A O 1
ATOM 833 N N . THR A 1 105 ? 1.657 14.258 -4.309 1 98.06 105 THR A N 1
ATOM 834 C CA . THR A 1 105 ? 2.371 15.258 -5.102 1 98.06 105 THR A CA 1
ATOM 835 C C . THR A 1 105 ? 1.598 16.578 -5.141 1 98.06 105 THR A C 1
ATOM 837 O O . THR A 1 105 ? 2.135 17.625 -4.789 1 98.06 105 THR A O 1
ATOM 840 N N . PRO A 1 106 ? 0.304 16.562 -5.453 1 98.06 106 PRO A N 1
ATOM 841 C CA . PRO A 1 106 ? -0.392 17.844 -5.52 1 98.06 106 PRO A CA 1
ATOM 842 C C . PRO A 1 106 ? -0.521 18.516 -4.152 1 98.06 106 PRO A C 1
ATOM 844 O O . PRO A 1 106 ? -0.489 19.75 -4.055 1 98.06 106 PRO A O 1
ATOM 847 N N . VAL A 1 107 ? -0.656 17.75 -3.133 1 98 107 VAL A N 1
ATOM 848 C CA . VAL A 1 107 ? -0.806 18.312 -1.795 1 98 107 VAL A CA 1
ATOM 849 C C . VAL A 1 107 ? 0.509 18.953 -1.353 1 98 107 VAL A C 1
ATOM 851 O O . VAL A 1 107 ? 0.509 19.984 -0.674 1 98 107 VAL A O 1
ATOM 854 N N . MET A 1 108 ? 1.604 18.375 -1.745 1 97.88 108 MET A N 1
ATOM 855 C CA . MET A 1 108 ? 2.926 18.938 -1.474 1 97.88 108 MET A CA 1
ATOM 856 C C . MET A 1 108 ? 3.107 20.281 -2.186 1 97.88 108 MET A C 1
ATOM 858 O O . MET A 1 108 ? 3.678 21.219 -1.62 1 97.88 108 MET A O 1
ATOM 862 N N . ALA A 1 109 ? 2.625 20.297 -3.365 1 98.12 109 ALA A N 1
ATOM 863 C CA . ALA A 1 109 ? 2.707 21.547 -4.113 1 98.12 109 ALA A CA 1
ATOM 864 C C . ALA A 1 109 ? 1.945 22.672 -3.402 1 98.12 109 ALA A C 1
ATOM 866 O O . ALA A 1 109 ? 2.416 23.812 -3.338 1 98.12 109 ALA A O 1
ATOM 867 N N . VAL A 1 110 ? 0.823 22.359 -2.842 1 98.31 110 VAL A N 1
ATOM 868 C CA . VAL A 1 110 ? -0.019 23.344 -2.168 1 98.31 110 VAL A CA 1
ATOM 869 C C . VAL A 1 110 ? 0.647 23.797 -0.869 1 98.31 110 VAL A C 1
ATOM 871 O O . VAL A 1 110 ? 0.738 24.984 -0.591 1 98.31 110 VAL A O 1
ATOM 874 N N . ILE A 1 111 ? 1.187 22.859 -0.104 1 98.5 111 ILE A N 1
ATOM 875 C CA . ILE A 1 111 ? 1.734 23.219 1.199 1 98.5 111 ILE A CA 1
ATOM 876 C C . ILE A 1 111 ? 3.01 24.031 1.015 1 98.5 111 ILE A C 1
ATOM 878 O O . ILE A 1 111 ? 3.332 24.891 1.844 1 98.5 111 ILE A O 1
ATOM 882 N N . ALA A 1 112 ? 3.711 23.734 -0.055 1 98 112 ALA A N 1
ATOM 883 C CA . ALA A 1 112 ? 4.91 24.516 -0.353 1 98 112 ALA A CA 1
ATOM 884 C C . ALA A 1 112 ? 4.598 26 -0.412 1 98 112 ALA A C 1
ATOM 886 O O . ALA A 1 112 ? 5.398 26.828 0.035 1 98 112 ALA A O 1
ATOM 887 N N . GLN A 1 113 ? 3.416 26.344 -0.806 1 96.94 113 GLN A N 1
ATOM 888 C CA . GLN A 1 113 ? 3.012 27.734 -0.944 1 96.94 113 GLN A CA 1
ATOM 889 C C . GLN A 1 113 ? 2.801 28.391 0.421 1 96.94 113 GLN A C 1
ATOM 891 O O . GLN A 1 113 ? 2.801 29.625 0.537 1 96.94 113 GLN A O 1
ATOM 896 N N . HIS A 1 114 ? 2.672 27.609 1.415 1 96.56 114 HIS A N 1
ATOM 897 C CA . HIS A 1 114 ? 2.428 28.125 2.76 1 96.56 114 HIS A CA 1
ATOM 898 C C . HIS A 1 114 ? 3.732 28.281 3.531 1 96.56 114 HIS A C 1
ATOM 900 O O . HIS A 1 114 ? 3.738 28.812 4.645 1 96.56 114 HIS A O 1
ATOM 906 N N . MET A 1 115 ? 4.781 27.891 2.861 1 95.81 115 MET A N 1
ATOM 907 C CA . MET A 1 115 ? 6.07 27.953 3.539 1 95.81 115 MET A CA 1
ATOM 908 C C . MET A 1 115 ? 6.836 29.203 3.141 1 95.81 115 MET A C 1
ATOM 910 O O . MET A 1 115 ? 6.781 29.625 1.985 1 95.81 115 MET A O 1
ATOM 914 N N . GLU A 1 116 ? 7.496 29.719 4.09 1 93.38 116 GLU A N 1
ATOM 915 C CA . GLU A 1 116 ? 8.359 30.859 3.789 1 93.38 116 GLU A CA 1
ATOM 916 C C . GLU A 1 116 ? 9.5 30.453 2.857 1 93.38 116 GLU A C 1
ATOM 918 O O . GLU A 1 116 ? 9.75 31.109 1.85 1 93.38 116 GLU A O 1
ATOM 923 N N . GLN A 1 117 ? 10.195 29.375 3.217 1 94.88 117 GLN A N 1
ATOM 924 C CA . GLN A 1 117 ? 11.188 28.75 2.348 1 94.88 117 GLN A CA 1
ATOM 925 C C . GLN A 1 117 ? 10.594 27.578 1.586 1 94.88 117 GLN A C 1
ATOM 927 O O . GLN A 1 117 ? 10.641 26.438 2.057 1 94.88 117 GLN A O 1
ATOM 932 N N . LYS A 1 118 ? 10.188 27.797 0.395 1 95.38 118 LYS A N 1
ATOM 933 C CA . LYS A 1 118 ? 9.391 26.797 -0.293 1 95.38 118 LYS A CA 1
ATOM 934 C C . LYS A 1 118 ? 10.266 25.859 -1.118 1 95.38 118 LYS A C 1
ATOM 936 O O . LYS A 1 118 ? 9.859 24.734 -1.438 1 95.38 118 LYS A O 1
ATOM 941 N N . ALA A 1 119 ? 11.508 26.266 -1.392 1 95.81 119 ALA A N 1
ATOM 942 C CA . ALA A 1 119 ? 12.352 25.562 -2.359 1 95.81 119 ALA A CA 1
ATOM 943 C C . ALA A 1 119 ? 12.609 24.125 -1.925 1 95.81 119 ALA A C 1
ATOM 945 O O . ALA A 1 119 ? 12.469 23.188 -2.723 1 95.81 119 ALA A O 1
ATOM 946 N N . PRO A 1 120 ? 12.938 23.938 -0.676 1 95.62 120 PRO A N 1
ATOM 947 C CA . PRO A 1 120 ? 13.195 22.547 -0.276 1 95.62 120 PRO A CA 1
ATOM 948 C C . PRO A 1 120 ? 11.961 21.656 -0.408 1 95.62 120 PRO A C 1
ATOM 950 O O . PRO A 1 120 ? 12.078 20.484 -0.771 1 95.62 120 PRO A O 1
ATOM 953 N N . VAL A 1 121 ? 10.797 22.172 -0.124 1 97.06 121 VAL A N 1
ATOM 954 C CA . VAL A 1 121 ? 9.555 21.406 -0.231 1 97.06 121 VAL A CA 1
ATOM 955 C C . VAL A 1 121 ? 9.211 21.188 -1.702 1 97.06 121 VAL A C 1
ATOM 957 O O . VAL A 1 121 ? 8.75 20.109 -2.084 1 97.06 121 VAL A O 1
ATOM 960 N N . GLU A 1 122 ? 9.461 22.156 -2.48 1 97.06 122 GLU A N 1
ATOM 961 C CA . GLU A 1 122 ? 9.242 22.016 -3.916 1 97.06 122 GLU A CA 1
ATOM 962 C C . GLU A 1 122 ? 10.133 20.922 -4.504 1 97.06 122 GLU A C 1
ATOM 964 O O . GLU A 1 122 ? 9.695 20.156 -5.363 1 97.06 122 GLU A O 1
ATOM 969 N N . ALA A 1 123 ? 11.352 20.891 -4.016 1 96.81 123 ALA A N 1
ATOM 970 C CA . ALA A 1 123 ? 12.266 19.828 -4.449 1 96.81 123 ALA A CA 1
ATOM 971 C C . ALA A 1 123 ? 11.719 18.453 -4.09 1 96.81 123 ALA A C 1
ATOM 973 O O . ALA A 1 123 ? 11.789 17.516 -4.891 1 96.81 123 ALA A O 1
ATOM 974 N N . ARG A 1 124 ? 11.133 18.375 -2.912 1 97.38 124 ARG A N 1
ATOM 975 C CA . ARG A 1 124 ? 10.562 17.094 -2.48 1 97.38 124 ARG A CA 1
ATOM 976 C C . ARG A 1 124 ? 9.289 16.781 -3.256 1 97.38 124 ARG A C 1
ATOM 978 O O . ARG A 1 124 ? 8.969 15.602 -3.475 1 97.38 124 ARG A O 1
ATOM 985 N N . THR A 1 125 ? 8.602 17.812 -3.717 1 97.56 125 THR A N 1
ATOM 986 C CA . THR A 1 125 ? 7.441 17.625 -4.582 1 97.56 125 THR A CA 1
ATOM 987 C C . THR A 1 125 ? 7.848 16.938 -5.883 1 97.56 125 THR A C 1
ATOM 989 O O . THR A 1 125 ? 7.168 16.016 -6.34 1 97.56 125 THR A O 1
ATOM 992 N N . VAL A 1 126 ? 8.945 17.281 -6.395 1 97.31 126 VAL A N 1
ATOM 993 C CA . VAL A 1 126 ? 9.477 16.672 -7.605 1 97.31 126 VAL A CA 1
ATOM 994 C C . VAL A 1 126 ? 9.852 15.211 -7.316 1 97.31 126 VAL A C 1
ATOM 996 O O . VAL A 1 126 ? 9.57 14.32 -8.117 1 97.31 126 VAL A O 1
ATOM 999 N N . SER A 1 127 ? 10.477 15.023 -6.164 1 97.56 127 SER A N 1
ATOM 1000 C CA . SER A 1 127 ? 10.812 13.664 -5.754 1 97.56 127 SER A CA 1
ATOM 1001 C C . SER A 1 127 ? 9.562 12.781 -5.703 1 97.56 127 SER A C 1
ATOM 1003 O O . SER A 1 127 ? 9.578 11.656 -6.191 1 97.56 127 SER A O 1
ATOM 1005 N N . SER A 1 128 ? 8.523 13.328 -5.125 1 97.5 128 SER A N 1
ATOM 1006 C CA . SER A 1 128 ? 7.266 12.594 -5.012 1 97.5 128 SER A CA 1
ATOM 1007 C C . SER A 1 128 ? 6.703 12.242 -6.383 1 97.5 128 SER A C 1
ATOM 1009 O O . SER A 1 128 ? 6.246 11.117 -6.602 1 97.5 128 SER A O 1
ATOM 1011 N N . GLN A 1 129 ? 6.754 13.133 -7.254 1 97.19 129 GLN A N 1
ATOM 1012 C CA . GLN A 1 129 ? 6.27 12.906 -8.609 1 97.19 129 GLN A CA 1
ATOM 1013 C C . GLN A 1 129 ? 7.043 11.781 -9.289 1 97.19 129 GLN A C 1
ATOM 1015 O O . GLN A 1 129 ? 6.445 10.891 -9.898 1 97.19 129 GLN A O 1
ATOM 1020 N N . LYS A 1 130 ? 8.328 11.797 -9.164 1 97.5 130 LYS A N 1
ATOM 1021 C CA . LYS A 1 130 ? 9.172 10.758 -9.75 1 97.5 130 LYS A CA 1
ATOM 1022 C C . LYS A 1 130 ? 8.875 9.391 -9.141 1 97.5 130 LYS A C 1
ATOM 1024 O O . LYS A 1 130 ? 8.828 8.383 -9.852 1 97.5 130 LYS A O 1
ATOM 1029 N N . MET A 1 131 ? 8.664 9.398 -7.887 1 96.94 131 MET A N 1
ATOM 1030 C CA . MET A 1 131 ? 8.383 8.141 -7.199 1 96.94 131 MET A CA 1
ATOM 1031 C C . MET A 1 131 ? 7.062 7.543 -7.668 1 96.94 131 MET A C 1
ATOM 1033 O O . MET A 1 131 ? 6.93 6.32 -7.773 1 96.94 131 MET A O 1
ATOM 1037 N N . GLY A 1 132 ? 6.121 8.445 -7.891 1 96.81 132 GLY A N 1
ATOM 1038 C CA . GLY A 1 132 ? 4.879 7.965 -8.469 1 96.81 132 GLY A CA 1
ATOM 1039 C C . GLY A 1 132 ? 5.074 7.277 -9.812 1 96.81 132 GLY A C 1
ATOM 1040 O O . GLY A 1 132 ? 4.5 6.215 -10.055 1 96.81 132 GLY A O 1
ATOM 1041 N N . GLN A 1 133 ? 5.902 7.84 -10.633 1 96.81 133 GLN A N 1
ATOM 1042 C CA . GLN A 1 133 ? 6.199 7.254 -11.93 1 96.81 133 GLN A CA 1
ATOM 1043 C C . GLN A 1 133 ? 6.918 5.914 -11.781 1 96.81 133 GLN A C 1
ATOM 1045 O O . GLN A 1 133 ? 6.598 4.949 -12.469 1 96.81 133 GLN A O 1
ATOM 1050 N N . MET A 1 134 ? 7.828 5.852 -10.883 1 97.44 134 MET A N 1
ATOM 1051 C CA . MET A 1 134 ? 8.594 4.633 -10.641 1 97.44 134 MET A CA 1
ATOM 1052 C C . MET A 1 134 ? 7.699 3.523 -10.102 1 97.44 134 MET A C 1
ATOM 1054 O O . MET A 1 134 ? 7.859 2.359 -10.469 1 97.44 134 MET A O 1
ATOM 1058 N N . HIS A 1 135 ? 6.777 3.979 -9.258 1 97.56 135 HIS A N 1
ATOM 1059 C CA . HIS A 1 135 ? 5.855 2.998 -8.695 1 97.56 135 HIS A CA 1
ATOM 1060 C C . HIS A 1 135 ? 4.977 2.387 -9.781 1 97.56 135 HIS A C 1
ATOM 1062 O O . HIS A 1 135 ? 4.785 1.169 -9.82 1 97.56 135 HIS A O 1
ATOM 1068 N N . ARG A 1 136 ? 4.52 3.18 -10.695 1 96.5 136 ARG A N 1
ATOM 1069 C CA . ARG A 1 136 ? 3.727 2.693 -11.82 1 96.5 136 ARG A CA 1
ATOM 1070 C C . ARG A 1 136 ? 4.543 1.746 -12.695 1 96.5 136 ARG A C 1
ATOM 1072 O O . ARG A 1 136 ? 4.043 0.703 -13.117 1 96.5 136 ARG A O 1
ATOM 1079 N N . GLU A 1 137 ? 5.695 2.082 -12.969 1 96.81 137 GLU A N 1
ATOM 1080 C CA . GLU A 1 137 ? 6.57 1.241 -13.781 1 96.81 137 GLU A CA 1
ATOM 1081 C C . GLU A 1 137 ? 6.852 -0.091 -13.094 1 96.81 137 GLU A C 1
ATOM 1083 O O . GLU A 1 137 ? 6.879 -1.138 -13.742 1 96.81 137 GLU A O 1
ATOM 1088 N N . PHE A 1 138 ? 7.105 0.022 -11.812 1 97.75 138 PHE A N 1
ATOM 1089 C CA . PHE A 1 138 ? 7.332 -1.192 -11.039 1 97.75 138 PHE A CA 1
ATOM 1090 C C . PHE A 1 138 ? 6.141 -2.135 -11.148 1 97.75 138 PHE A C 1
ATOM 1092 O O . PHE A 1 138 ? 6.309 -3.338 -11.352 1 97.75 138 PHE A O 1
ATOM 1099 N N . GLN A 1 139 ? 4.938 -1.597 -11.023 1 96.25 139 GLN A N 1
ATOM 1100 C CA . GLN A 1 139 ? 3.73 -2.408 -11.125 1 96.25 139 GLN A CA 1
ATOM 1101 C C . GLN A 1 139 ? 3.611 -3.051 -12.5 1 96.25 139 GLN A C 1
ATOM 1103 O O . GLN A 1 139 ? 3.262 -4.227 -12.617 1 96.25 139 GLN A O 1
ATOM 1108 N N . LYS A 1 140 ? 3.92 -2.297 -13.492 1 94.75 140 LYS A N 1
ATOM 1109 C CA . LYS A 1 140 ? 3.854 -2.809 -14.852 1 94.75 140 LYS A CA 1
ATOM 1110 C C . LYS A 1 140 ? 4.879 -3.918 -15.078 1 94.75 140 LYS A C 1
ATOM 1112 O O . LYS A 1 140 ? 4.539 -4.992 -15.578 1 94.75 140 LYS A O 1
ATOM 1117 N N . LYS A 1 141 ? 6.086 -3.693 -14.711 1 96.5 141 LYS A N 1
ATOM 1118 C CA . LYS A 1 141 ? 7.152 -4.676 -14.883 1 96.5 141 LYS A CA 1
ATOM 1119 C C . LYS A 1 141 ? 6.91 -5.906 -14.016 1 96.5 141 LYS A C 1
ATOM 1121 O O . LYS A 1 141 ? 7.137 -7.035 -14.453 1 96.5 141 LYS A O 1
ATOM 1126 N N . GLY A 1 142 ? 6.492 -5.621 -12.75 1 95.25 142 GLY A N 1
ATOM 1127 C CA . GLY A 1 142 ? 6.195 -6.727 -11.852 1 95.25 142 GLY A CA 1
ATOM 1128 C C . GLY A 1 142 ? 5.113 -7.648 -12.375 1 95.25 142 GLY A C 1
ATOM 1129 O O . GLY A 1 142 ? 5.238 -8.875 -12.297 1 95.25 142 GLY A O 1
ATOM 1130 N N . ARG A 1 143 ? 4.105 -7.039 -12.93 1 92.94 143 ARG A N 1
ATOM 1131 C CA . ARG A 1 143 ? 3.025 -7.82 -13.516 1 92.94 143 ARG A CA 1
ATOM 1132 C C . ARG A 1 143 ? 3.539 -8.703 -14.648 1 92.94 143 ARG A C 1
ATOM 1134 O O . ARG A 1 143 ? 3.145 -9.867 -14.773 1 92.94 143 ARG A O 1
ATOM 1141 N N . ARG A 1 144 ? 4.383 -8.18 -15.406 1 93.06 144 ARG A N 1
ATOM 1142 C CA . ARG A 1 144 ? 4.957 -8.922 -16.516 1 93.06 144 ARG A CA 1
ATOM 1143 C C . ARG A 1 144 ? 5.828 -10.07 -16.016 1 93.06 144 ARG A C 1
ATOM 1145 O O . ARG A 1 144 ? 5.883 -11.133 -16.641 1 93.06 144 ARG A O 1
ATOM 1152 N N . CYS A 1 145 ? 6.469 -9.922 -14.922 1 95 145 CYS A N 1
ATOM 1153 C CA . CYS A 1 145 ? 7.379 -10.914 -14.359 1 95 145 CYS A CA 1
ATOM 1154 C C . CYS A 1 145 ? 6.621 -12.164 -13.922 1 95 145 CYS A C 1
ATOM 1156 O O . CYS A 1 145 ? 7.199 -13.242 -13.828 1 95 145 CYS A O 1
ATOM 1158 N N . ILE A 1 146 ? 5.305 -12.016 -13.711 1 95.19 146 ILE A N 1
ATOM 1159 C CA . ILE A 1 146 ? 4.613 -13.188 -13.188 1 95.19 146 ILE A CA 1
ATOM 1160 C C . ILE A 1 146 ? 3.662 -13.742 -14.242 1 95.19 146 ILE A C 1
ATOM 1162 O O . ILE A 1 146 ? 2.617 -14.312 -13.914 1 95.19 146 ILE A O 1
ATOM 1166 N N . HIS A 1 147 ? 4.055 -13.602 -15.469 1 94.56 147 HIS A N 1
ATOM 1167 C CA . HIS A 1 147 ? 3.219 -14 -16.594 1 94.56 147 HIS A CA 1
ATOM 1168 C C . HIS A 1 147 ? 3.055 -15.516 -16.656 1 94.56 147 HIS A C 1
ATOM 1170 O O . HIS A 1 147 ? 1.941 -16.016 -16.828 1 94.56 147 HIS A O 1
ATOM 1176 N N . ALA A 1 148 ? 4.141 -16.234 -16.547 1 96.94 148 ALA A N 1
ATOM 1177 C CA . ALA A 1 148 ? 4.07 -17.703 -16.625 1 96.94 148 ALA A CA 1
ATOM 1178 C C . ALA A 1 148 ? 3.266 -18.266 -15.453 1 96.94 148 ALA A C 1
ATOM 1180 O O . ALA A 1 148 ? 2.521 -19.234 -15.617 1 96.94 148 ALA A O 1
ATOM 1181 N N . ILE A 1 149 ? 3.477 -17.609 -14.336 1 97.25 149 ILE A N 1
ATOM 1182 C CA . ILE A 1 149 ? 2.721 -18.031 -13.156 1 97.25 149 ILE A CA 1
ATOM 1183 C C . ILE A 1 149 ? 1.226 -17.859 -13.414 1 97.25 149 ILE A C 1
ATOM 1185 O O . ILE A 1 149 ? 0.447 -18.797 -13.219 1 97.25 149 ILE A O 1
ATOM 1189 N N . ARG A 1 150 ? 0.882 -16.766 -13.906 1 95.62 150 ARG A N 1
ATOM 1190 C CA . ARG A 1 150 ? -0.525 -16.5 -14.18 1 95.62 150 ARG A CA 1
ATOM 1191 C C . ARG A 1 150 ? -1.058 -17.391 -15.289 1 95.62 150 ARG A C 1
ATOM 1193 O O . ARG A 1 150 ? -2.193 -17.859 -15.219 1 95.62 150 ARG A O 1
ATOM 1200 N N . THR A 1 151 ? -0.316 -17.594 -16.281 1 96.31 151 THR A N 1
ATOM 1201 C CA . THR A 1 151 ? -0.723 -18.453 -17.391 1 96.31 151 THR A CA 1
ATOM 1202 C C . THR A 1 151 ? -0.973 -19.875 -16.906 1 96.31 151 THR A C 1
ATOM 1204 O O . THR A 1 151 ? -1.961 -20.5 -17.297 1 96.31 151 THR A O 1
ATOM 1207 N N . PHE A 1 152 ? -0.072 -20.312 -16.062 1 97.94 152 PHE A N 1
ATOM 1208 C CA . PHE A 1 152 ? -0.257 -21.656 -15.539 1 97.94 152 PHE A CA 1
ATOM 1209 C C . PHE A 1 152 ? -1.565 -21.766 -14.766 1 97.94 152 PHE A C 1
ATOM 1211 O O . PHE A 1 152 ? -2.332 -22.719 -14.961 1 97.94 152 PHE A O 1
ATOM 1218 N N . LEU A 1 153 ? -1.831 -20.812 -14.008 1 96.56 153 LEU A N 1
ATOM 1219 C CA . LEU A 1 153 ? -2.988 -20.828 -13.117 1 96.56 153 LEU A CA 1
ATOM 1220 C C . LEU A 1 153 ? -4.285 -20.734 -13.914 1 96.56 153 LEU A C 1
ATOM 1222 O O . LEU A 1 153 ? -5.27 -21.406 -13.586 1 96.56 153 LEU A O 1
ATOM 1226 N N . ASN A 1 154 ? -4.234 -20 -14.984 1 93.62 154 ASN A N 1
ATOM 1227 C CA . ASN A 1 154 ? -5.488 -19.672 -15.648 1 93.62 154 ASN A CA 1
ATOM 1228 C C . ASN A 1 154 ? -5.688 -20.5 -16.922 1 93.62 154 ASN A C 1
ATOM 1230 O O . ASN A 1 154 ? -6.816 -20.672 -17.375 1 93.62 154 ASN A O 1
ATOM 1234 N N . VAL A 1 155 ? -4.621 -20.953 -17.438 1 96.19 155 VAL A N 1
ATOM 1235 C CA . VAL A 1 155 ? -4.754 -21.625 -18.734 1 96.19 155 VAL A CA 1
ATOM 1236 C C . VAL A 1 155 ? -4.246 -23.062 -18.641 1 96.19 155 VAL A C 1
ATOM 1238 O O . VAL A 1 155 ? -5.016 -24 -18.812 1 96.19 155 VAL A O 1
ATOM 1241 N N . ASP A 1 156 ? -2.992 -23.234 -18.234 1 97.56 156 ASP A N 1
ATOM 1242 C CA . ASP A 1 156 ? -2.352 -24.547 -18.297 1 97.56 156 ASP A CA 1
ATOM 1243 C C . ASP A 1 156 ? -3.016 -25.531 -17.328 1 97.56 156 ASP A C 1
ATOM 1245 O O . ASP A 1 156 ? -3.307 -26.672 -17.703 1 97.56 156 ASP A O 1
ATOM 1249 N N . TYR A 1 157 ? -3.211 -25.078 -16.156 1 97.56 157 TYR A N 1
ATOM 1250 C CA . TYR A 1 157 ? -3.844 -25.953 -15.188 1 97.56 157 TYR A CA 1
ATOM 1251 C C . TYR A 1 157 ? -5.258 -26.328 -15.617 1 97.56 157 TYR A C 1
ATOM 1253 O O . TYR A 1 157 ? -5.684 -27.469 -15.477 1 97.56 157 TYR A O 1
ATOM 1261 N N . GLU A 1 158 ? -6 -25.375 -16.172 1 96.31 158 GLU A N 1
ATOM 1262 C CA . GLU A 1 158 ? -7.363 -25.641 -16.625 1 96.31 158 GLU A CA 1
ATOM 1263 C C . GLU A 1 158 ? -7.383 -26.641 -17.766 1 96.31 158 GLU A C 1
ATOM 1265 O O . GLU A 1 158 ? -8.25 -27.516 -17.828 1 96.31 158 GLU A O 1
ATOM 1270 N N . ASN A 1 159 ? -6.469 -26.469 -18.656 1 98.25 159 ASN A N 1
ATOM 1271 C CA . ASN A 1 159 ? -6.344 -27.438 -19.734 1 98.25 159 ASN A CA 1
ATOM 1272 C C . ASN A 1 159 ? -6.062 -28.844 -19.219 1 98.25 159 ASN A C 1
ATOM 1274 O O . ASN A 1 159 ? -6.625 -29.812 -19.703 1 98.25 159 ASN A O 1
ATOM 1278 N N . LEU A 1 160 ? -5.219 -28.938 -18.25 1 98.69 160 LEU A N 1
ATOM 1279 C CA . LEU A 1 160 ? -4.902 -30.219 -17.641 1 98.69 160 LEU A CA 1
ATOM 1280 C C . LEU A 1 160 ? -6.121 -30.797 -16.938 1 98.69 160 LEU A C 1
ATOM 1282 O O . LEU A 1 160 ? -6.406 -32 -17.047 1 98.69 160 LEU A O 1
ATOM 1286 N N . ASN A 1 161 ? -6.785 -29.938 -16.234 1 97.69 161 ASN A N 1
ATOM 1287 C CA . ASN A 1 161 ? -8 -30.359 -15.547 1 97.69 161 ASN A CA 1
ATOM 1288 C C . ASN A 1 161 ? -9.047 -30.875 -16.531 1 97.69 161 ASN A C 1
ATOM 1290 O O . ASN A 1 161 ? -9.68 -31.906 -16.297 1 97.69 161 ASN A O 1
ATOM 1294 N N . ASP A 1 162 ? -9.203 -30.188 -17.625 1 98.38 162 ASP A N 1
ATOM 1295 C CA . ASP A 1 162 ? -10.125 -30.625 -18.656 1 98.38 162 ASP A CA 1
ATOM 1296 C C . ASP A 1 162 ? -9.703 -31.984 -19.234 1 98.38 162 ASP A C 1
ATOM 1298 O O . ASP A 1 162 ? -10.547 -32.844 -19.5 1 98.38 162 ASP A O 1
ATOM 1302 N N . ALA A 1 163 ? -8.406 -32.094 -19.453 1 98.62 163 ALA A N 1
ATOM 1303 C CA . ALA A 1 163 ? -7.887 -33.344 -19.969 1 98.62 163 ALA A CA 1
ATOM 1304 C C . ALA A 1 163 ? -8.18 -34.5 -19 1 98.62 163 ALA A C 1
ATOM 1306 O O . ALA A 1 163 ? -8.5 -35.594 -19.406 1 98.62 163 ALA A O 1
ATOM 1307 N N . ARG A 1 164 ? -8.086 -34.281 -17.781 1 98.19 164 ARG A N 1
ATOM 1308 C CA . ARG A 1 164 ? -8.352 -35.281 -16.766 1 98.19 164 ARG A CA 1
ATOM 1309 C C . ARG A 1 164 ? -9.828 -35.656 -16.734 1 98.19 164 ARG A C 1
ATOM 1311 O O . ARG A 1 164 ? -10.18 -36.812 -16.562 1 98.19 164 ARG A O 1
ATOM 1318 N N . LYS A 1 165 ? -10.664 -34.688 -16.875 1 98.12 165 LYS A N 1
ATOM 1319 C CA . LYS A 1 165 ? -12.102 -34.969 -16.922 1 98.12 165 LYS A CA 1
ATOM 1320 C C . LYS A 1 165 ? -12.453 -35.844 -18.125 1 98.12 165 LYS A C 1
ATOM 1322 O O . LYS A 1 165 ? -13.234 -36.781 -18 1 98.12 165 LYS A O 1
ATOM 1327 N N . GLU A 1 166 ? -11.883 -35.406 -19.234 1 98.5 166 GLU A N 1
ATOM 1328 C CA . GLU A 1 166 ? -12.102 -36.219 -20.422 1 98.5 166 GLU A CA 1
ATOM 1329 C C . GLU A 1 166 ? -11.586 -37.625 -20.234 1 98.5 166 GLU A C 1
ATOM 1331 O O . GLU A 1 166 ? -12.227 -38.594 -20.656 1 98.5 166 GLU A O 1
ATOM 1336 N N . LEU A 1 167 ? -10.453 -37.75 -19.594 1 98 167 LEU A N 1
ATOM 1337 C CA . LEU A 1 167 ? -9.883 -39.062 -19.297 1 98 167 LEU A CA 1
ATOM 1338 C C . LEU A 1 167 ? -10.82 -39.906 -18.438 1 98 167 LEU A C 1
ATOM 1340 O O . LEU A 1 167 ? -11.016 -41.094 -18.688 1 98 167 LEU A O 1
ATOM 1344 N N . GLU A 1 168 ? -11.367 -39.281 -17.438 1 96.44 168 GLU A N 1
ATOM 1345 C CA . GLU A 1 168 ? -12.32 -39.969 -16.578 1 96.44 168 GLU A CA 1
ATOM 1346 C C . GLU A 1 168 ? -13.539 -40.438 -17.359 1 96.44 168 GLU A C 1
ATOM 1348 O O . GLU A 1 168 ? -14.031 -41.531 -17.141 1 96.44 168 GLU A O 1
ATOM 1353 N N . LYS A 1 169 ? -14.031 -39.625 -18.188 1 96.94 169 LYS A N 1
ATOM 1354 C CA . LYS A 1 169 ? -15.156 -40 -19.047 1 96.94 169 LYS A CA 1
ATOM 1355 C C . LYS A 1 169 ? -14.805 -41.25 -19.891 1 96.94 169 LYS A C 1
ATOM 1357 O O . LYS A 1 169 ? -15.602 -42.188 -20 1 96.94 169 LYS A O 1
ATOM 1362 N N . MET A 1 170 ? -13.617 -41.156 -20.516 1 96.56 170 MET A N 1
ATOM 1363 C CA . MET A 1 170 ? -13.172 -42.281 -21.344 1 96.56 170 MET A CA 1
ATOM 1364 C C . MET A 1 170 ? -13 -43.562 -20.516 1 96.56 170 MET A C 1
ATOM 1366 O O . MET A 1 170 ? -13.219 -44.656 -21 1 96.56 170 MET A O 1
ATOM 1370 N N . ARG A 1 171 ? -12.5 -43.344 -19.297 1 95.94 171 ARG A N 1
ATOM 1371 C CA . ARG A 1 171 ? -12.352 -44.469 -18.391 1 95.94 171 ARG A CA 1
ATOM 1372 C C . ARG A 1 171 ? -13.703 -45.125 -18.109 1 95.94 171 ARG A C 1
ATOM 1374 O O . ARG A 1 171 ? -13.828 -46.344 -18.141 1 95.94 171 ARG A O 1
ATOM 1381 N N . GLN A 1 172 ? -14.695 -44.344 -17.828 1 94.81 172 GLN A N 1
ATOM 1382 C CA . GLN A 1 172 ? -16.047 -44.844 -17.578 1 94.81 172 GLN A CA 1
ATOM 1383 C C . GLN A 1 172 ? -16.594 -45.594 -18.797 1 94.81 172 GLN A C 1
ATOM 1385 O O . GLN A 1 172 ? -17.219 -46.625 -18.672 1 94.81 172 GLN A O 1
ATOM 1390 N N . GLU A 1 173 ? -16.422 -45 -19.938 1 95.62 173 GLU A N 1
ATOM 1391 C CA . GLU A 1 173 ? -16.844 -45.656 -21.188 1 95.62 173 GLU A CA 1
ATOM 1392 C C . GLU A 1 173 ? -16.156 -47 -21.375 1 95.62 173 GLU A C 1
ATOM 1394 O O . GLU A 1 173 ? -16.781 -47.969 -21.812 1 95.62 173 GLU A O 1
ATOM 1399 N N . LEU A 1 174 ? -14.875 -47.031 -21.094 1 95.38 174 LEU A N 1
ATOM 1400 C CA . LEU A 1 174 ? -14.109 -48.281 -21.188 1 95.38 174 LEU A CA 1
ATOM 1401 C C . LEU A 1 174 ? -14.664 -49.312 -20.234 1 95.38 174 LEU A C 1
ATOM 1403 O O . LEU A 1 174 ? -14.844 -50.469 -20.609 1 95.38 174 LEU A O 1
ATOM 1407 N N . ASP A 1 175 ? -14.922 -48.906 -19.016 1 93.44 175 ASP A N 1
ATOM 1408 C CA . ASP A 1 175 ? -15.484 -49.812 -18.031 1 93.44 175 ASP A CA 1
ATOM 1409 C C . ASP A 1 175 ? -16.844 -50.344 -18.469 1 93.44 175 ASP A C 1
ATOM 1411 O O . ASP A 1 175 ? -17.141 -51.531 -18.312 1 93.44 175 ASP A O 1
ATOM 1415 N N . PHE A 1 176 ? -17.625 -49.438 -18.953 1 93.69 176 PHE A N 1
ATOM 1416 C CA . PHE A 1 176 ? -18.953 -49.812 -19.453 1 93.69 176 PHE A CA 1
ATOM 1417 C C . PHE A 1 176 ? -18.828 -50.812 -20.609 1 93.69 176 PHE A C 1
ATOM 1419 O O . PHE A 1 176 ? -19.516 -51.844 -20.641 1 93.69 176 PHE A O 1
ATOM 1426 N N . ALA A 1 177 ? -17.938 -50.562 -21.594 1 94.12 177 ALA A N 1
ATOM 1427 C CA . ALA A 1 177 ? -17.719 -51.438 -22.75 1 94.12 177 ALA A CA 1
ATOM 1428 C C . ALA A 1 177 ? -17.203 -52.812 -22.297 1 94.12 177 ALA A C 1
ATOM 1430 O O . ALA A 1 177 ? -17.578 -53.844 -22.875 1 94.12 177 ALA A O 1
ATOM 1431 N N . LYS A 1 178 ? -16.328 -52.781 -21.328 1 93.06 178 LYS A N 1
ATOM 1432 C CA . LYS A 1 178 ? -15.797 -54.031 -20.766 1 93.06 178 LYS A CA 1
ATOM 1433 C C . LYS A 1 178 ? -16.906 -54.875 -20.172 1 93.06 178 LYS A C 1
ATOM 1435 O O . LYS A 1 178 ? -16.953 -56.094 -20.391 1 93.06 178 LYS A O 1
ATOM 1440 N N . HIS A 1 179 ? -17.781 -54.25 -19.438 1 92.25 179 HIS A N 1
ATOM 1441 C CA . HIS A 1 179 ? -18.922 -54.938 -18.828 1 92.25 179 HIS A CA 1
ATOM 1442 C C . HIS A 1 179 ? -19.844 -55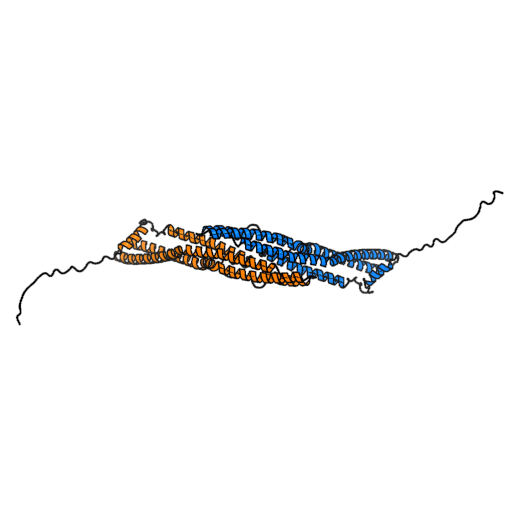.5 -19.875 1 92.25 179 HIS A C 1
ATOM 1444 O O . HIS A 1 179 ? -20.297 -56.656 -19.75 1 92.25 179 HIS A O 1
ATOM 1450 N N . GLU A 1 180 ? -20.172 -54.781 -20.938 1 94 180 GLU A N 1
ATOM 1451 C CA . GLU A 1 180 ? -21.031 -55.219 -22.031 1 94 180 GLU A CA 1
ATOM 1452 C C . GLU A 1 180 ? -20.453 -56.438 -22.766 1 94 180 GLU A C 1
ATOM 1454 O O . GLU A 1 180 ? -21.172 -57.344 -23.156 1 94 180 GLU A O 1
ATOM 1459 N N . LEU A 1 181 ? -19.141 -56.375 -23 1 93.88 181 LEU A N 1
ATOM 1460 C CA . LEU A 1 181 ? -18.453 -57.469 -23.688 1 93.88 181 LEU A CA 1
ATOM 1461 C C . LEU A 1 181 ? -18.531 -58.75 -22.875 1 93.88 181 LEU A C 1
ATOM 1463 O O . LEU A 1 181 ? -18.781 -59.844 -23.422 1 93.88 181 LEU A O 1
ATOM 1467 N N . LYS A 1 182 ? -18.359 -58.625 -21.562 1 92.81 182 LYS A N 1
ATOM 1468 C CA . LYS A 1 182 ? -18.422 -59.781 -20.672 1 92.81 182 LYS A CA 1
ATOM 1469 C C . LYS A 1 182 ? -19.828 -60.344 -20.625 1 92.81 182 LYS A C 1
ATOM 1471 O O . LYS A 1 182 ? -19.984 -61.562 -20.469 1 92.81 182 LYS A O 1
ATOM 1476 N N . ALA A 1 183 ? -20.797 -59.469 -20.781 1 91.5 183 ALA A N 1
ATOM 1477 C CA . ALA A 1 183 ? -22.203 -59.844 -20.656 1 91.5 183 ALA A CA 1
ATOM 1478 C C . ALA A 1 183 ? -22.719 -60.438 -21.969 1 91.5 183 ALA A C 1
ATOM 1480 O O . ALA A 1 183 ? -23.797 -61.031 -22.016 1 91.5 183 ALA A O 1
ATOM 1481 N N . ALA A 1 184 ? -21.984 -60.219 -23.031 1 92.38 184 ALA A N 1
ATOM 1482 C CA . ALA A 1 184 ? -22.422 -60.688 -24.344 1 92.38 184 ALA A CA 1
ATOM 1483 C C . ALA A 1 184 ? -22.469 -62.219 -24.375 1 92.38 184 ALA A C 1
ATOM 1485 O O . ALA A 1 184 ? -21.578 -62.906 -23.828 1 92.38 184 ALA A O 1
ATOM 1486 N N . LYS A 1 185 ? -23.516 -62.875 -25.078 1 92.44 185 LYS A N 1
ATOM 1487 C CA . LYS A 1 185 ? -23.75 -64.312 -25 1 92.44 185 LYS A CA 1
ATOM 1488 C C . LYS A 1 185 ? -23.672 -64.938 -26.375 1 92.44 185 LYS A C 1
ATOM 1490 O O . LYS A 1 185 ? -23.344 -66.125 -26.5 1 92.44 185 LYS A O 1
ATOM 1495 N N . THR A 1 186 ? -24.016 -64.312 -27.5 1 94.44 186 THR A N 1
ATOM 1496 C CA . THR A 1 186 ? -23.984 -64.812 -28.859 1 94.44 186 THR A CA 1
ATOM 1497 C C . THR A 1 186 ? -22.703 -64.438 -29.578 1 94.44 186 THR A C 1
ATOM 1499 O O . THR A 1 186 ? -22.141 -63.375 -29.297 1 94.44 186 THR A O 1
ATOM 1502 N N . PRO A 1 187 ? -22.25 -65.312 -30.469 1 91.44 187 PRO A N 1
ATOM 1503 C CA . PRO A 1 187 ? -21.031 -65 -31.203 1 91.44 187 PRO A CA 1
ATOM 1504 C C . PRO A 1 187 ? -21.141 -63.656 -31.953 1 91.44 187 PRO A C 1
ATOM 1506 O O . PRO A 1 187 ? -20.172 -62.906 -32.031 1 91.44 187 PRO A O 1
ATOM 1509 N N . GLU A 1 188 ? -22.344 -63.406 -32.5 1 92.44 188 GLU A N 1
ATOM 1510 C CA . GLU A 1 188 ? -22.578 -62.156 -33.219 1 92.44 188 GLU A CA 1
ATOM 1511 C C . GLU A 1 188 ? -22.484 -60.969 -32.281 1 92.44 188 GLU A C 1
ATOM 1513 O O . GLU A 1 188 ? -21.844 -59.938 -32.594 1 92.44 188 GLU A O 1
ATOM 1518 N N . SER A 1 189 ? -23.016 -61.062 -31.094 1 92.25 189 SER A N 1
ATOM 1519 C CA . SER A 1 189 ? -23 -60 -30.094 1 92.25 189 SER A CA 1
ATOM 1520 C C . SER A 1 189 ? -21.594 -59.781 -29.531 1 92.25 189 SER A C 1
ATOM 1522 O O . SER A 1 189 ? -21.203 -58.656 -29.266 1 92.25 189 SER A O 1
ATOM 1524 N N . ILE A 1 190 ? -20.797 -60.812 -29.391 1 93.69 190 ILE A N 1
ATOM 1525 C CA . ILE A 1 190 ? -19.438 -60.75 -28.859 1 93.69 190 ILE A CA 1
ATOM 1526 C C . ILE A 1 190 ? -18.547 -60 -29.844 1 93.69 190 ILE A C 1
ATOM 1528 O O . ILE A 1 190 ? -17.734 -59.156 -29.438 1 93.69 190 ILE A O 1
ATOM 1532 N N . GLU A 1 191 ? -18.719 -60.281 -31.109 1 93.31 191 GLU A N 1
ATOM 1533 C CA . GLU A 1 191 ? -17.922 -59.625 -32.125 1 93.31 191 GLU A CA 1
ATOM 1534 C C . GLU A 1 191 ? -18.172 -58.125 -32.125 1 93.31 191 GLU A C 1
ATOM 1536 O O . GLU A 1 191 ? -17.234 -57.312 -32.188 1 93.31 191 GLU A O 1
ATOM 1541 N N . VAL A 1 192 ? -19.438 -57.719 -32.031 1 94.94 192 VAL A N 1
ATOM 1542 C CA . VAL A 1 192 ? -19.828 -56.312 -32.062 1 94.94 192 VAL A CA 1
ATOM 1543 C C . VAL A 1 192 ? -19.312 -55.625 -30.781 1 94.94 192 VAL A C 1
ATOM 1545 O O . VAL A 1 192 ? -18.734 -54.531 -30.844 1 94.94 192 VAL A O 1
ATOM 1548 N N . LYS A 1 193 ? -19.5 -56.219 -29.641 1 94.31 193 LYS A N 1
ATOM 1549 C CA . LYS A 1 193 ? -19.094 -55.625 -28.375 1 94.31 193 LYS A CA 1
ATOM 1550 C C . LYS A 1 193 ? -17.578 -55.562 -28.25 1 94.31 193 LYS A C 1
ATOM 1552 O O . LYS A 1 193 ? -17.047 -54.625 -27.609 1 94.31 193 LYS A O 1
ATOM 1557 N N . ASN A 1 194 ? -16.906 -56.594 -28.844 1 94.88 194 ASN A N 1
ATOM 1558 C CA . ASN A 1 194 ? -15.445 -56.562 -28.859 1 94.88 194 ASN A CA 1
ATOM 1559 C C . ASN A 1 194 ? -14.922 -55.344 -29.641 1 94.88 194 ASN A C 1
ATOM 1561 O O . ASN A 1 194 ? -13.953 -54.719 -29.219 1 94.88 194 ASN A O 1
ATOM 1565 N N . ALA A 1 195 ? -15.539 -55.031 -30.734 1 95.81 195 ALA A N 1
ATOM 1566 C CA . ALA A 1 195 ? -15.148 -53.844 -31.516 1 95.81 195 ALA A CA 1
ATOM 1567 C C . ALA A 1 195 ? -15.344 -52.562 -30.719 1 95.81 195 ALA A C 1
ATOM 1569 O O . ALA A 1 195 ? -14.508 -51.656 -30.797 1 95.81 195 ALA A O 1
ATOM 1570 N N . VAL A 1 196 ? -16.422 -52.469 -29.969 1 95.56 196 VAL A N 1
ATOM 1571 C CA . VAL A 1 196 ? -16.719 -51.281 -29.141 1 95.56 196 VAL A CA 1
ATOM 1572 C C . VAL A 1 196 ? -15.68 -51.156 -28.031 1 95.56 196 VAL A C 1
ATOM 1574 O O . VAL A 1 196 ? -15.203 -50.062 -27.75 1 95.56 196 VAL A O 1
ATOM 1577 N N . TYR A 1 197 ? -15.328 -52.219 -27.438 1 95.38 197 TYR A N 1
ATOM 1578 C CA . TYR A 1 197 ? -14.32 -52.25 -26.391 1 95.38 197 TYR A CA 1
ATOM 1579 C C . TYR A 1 197 ? -12.969 -51.812 -26.922 1 95.38 197 TYR A C 1
ATOM 1581 O O . TYR A 1 197 ? -12.281 -51 -26.281 1 95.38 197 TYR A O 1
ATOM 1589 N N . GLU A 1 198 ? -12.594 -52.375 -28.078 1 96.25 198 GLU A N 1
ATOM 1590 C CA . GLU A 1 198 ? -11.312 -52 -28.672 1 96.25 198 GLU A CA 1
ATOM 1591 C C . GLU A 1 198 ? -11.258 -50.5 -28.984 1 96.25 198 GLU A C 1
ATOM 1593 O O . GLU A 1 198 ? -10.227 -49.875 -28.781 1 96.25 198 GLU A O 1
ATOM 1598 N N . GLN A 1 199 ? -12.375 -50.031 -29.422 1 97.31 199 GLN A N 1
ATOM 1599 C CA . GLN A 1 199 ? -12.453 -48.594 -29.688 1 97.31 199 GLN A CA 1
ATOM 1600 C C . GLN A 1 199 ? -12.352 -47.781 -28.406 1 97.31 199 GLN A C 1
ATOM 1602 O O . GLN A 1 199 ? -11.648 -46.781 -28.359 1 97.31 199 GLN A O 1
ATOM 1607 N N . ALA A 1 200 ? -13.055 -48.125 -27.359 1 96.44 200 ALA A N 1
ATOM 1608 C CA . ALA A 1 200 ? -13.008 -47.438 -26.062 1 96.44 200 ALA A CA 1
ATOM 1609 C C . ALA A 1 200 ? -11.602 -47.469 -25.469 1 96.44 200 ALA A C 1
ATOM 1611 O O . ALA A 1 200 ? -11.141 -46.5 -24.875 1 96.44 200 ALA A O 1
ATOM 1612 N N . LEU A 1 201 ? -11.031 -48.656 -25.641 1 95.75 201 LEU A N 1
ATOM 1613 C CA . LEU A 1 201 ? -9.672 -48.812 -25.141 1 95.75 201 LEU A CA 1
ATOM 1614 C C . LEU A 1 201 ? -8.703 -47.875 -25.828 1 95.75 201 LEU A C 1
ATOM 1616 O O . LEU A 1 201 ? -7.848 -47.281 -25.188 1 95.75 201 LEU A O 1
ATOM 1620 N N . MET A 1 202 ? -8.828 -47.781 -27.141 1 96.88 202 MET A N 1
ATOM 1621 C CA . MET A 1 202 ? -7.969 -46.875 -27.906 1 96.88 202 MET A CA 1
ATOM 1622 C C . MET A 1 202 ? -8.18 -45.406 -27.469 1 96.88 202 MET A C 1
ATOM 1624 O O . MET A 1 202 ? -7.211 -44.688 -27.312 1 96.88 202 MET A O 1
ATOM 1628 N N . GLN A 1 203 ? -9.367 -45.031 -27.266 1 97.62 203 GLN A N 1
ATOM 1629 C CA . GLN A 1 203 ? -9.68 -43.688 -26.844 1 97.62 203 GLN A CA 1
ATOM 1630 C C . GLN A 1 203 ? -9.117 -43.406 -25.453 1 97.62 203 GLN A C 1
ATOM 1632 O O . GLN A 1 203 ? -8.562 -42.344 -25.203 1 97.62 203 GLN A O 1
ATOM 1637 N N . PHE A 1 204 ? -9.281 -44.281 -24.547 1 97.31 204 PHE A N 1
ATOM 1638 C CA . PHE A 1 204 ? -8.758 -44.156 -23.203 1 97.31 204 PHE A CA 1
ATOM 1639 C C . PHE A 1 204 ? -7.238 -44 -23.219 1 97.31 204 PHE A C 1
ATOM 1641 O O . PHE A 1 204 ? -6.684 -43.125 -22.562 1 97.31 204 PHE A O 1
ATOM 1648 N N . LYS A 1 205 ? -6.625 -44.938 -24 1 95.81 205 LYS A N 1
ATOM 1649 C CA . LYS A 1 205 ? -5.164 -44.938 -24.062 1 95.81 205 LYS A CA 1
ATOM 1650 C C . LYS A 1 205 ? -4.648 -43.625 -24.625 1 95.81 205 LYS A C 1
ATOM 1652 O O . LYS A 1 205 ? -3.676 -43.062 -24.125 1 95.81 205 LYS A O 1
ATOM 1657 N N . THR A 1 206 ? -5.328 -43.188 -25.672 1 97.94 206 THR A N 1
ATOM 1658 C CA . THR A 1 206 ? -4.934 -41.906 -26.297 1 97.94 206 THR A CA 1
ATOM 1659 C C . THR A 1 206 ? -5.062 -40.75 -25.312 1 97.94 206 THR A C 1
ATOM 1661 O O . THR A 1 206 ? -4.145 -39.938 -25.188 1 97.94 206 THR A O 1
ATOM 1664 N N . GLN A 1 207 ? -6.172 -40.719 -24.594 1 98.31 207 GLN A N 1
ATOM 1665 C CA . GLN A 1 207 ? -6.41 -39.656 -23.641 1 98.31 207 GLN A CA 1
ATOM 1666 C C . GLN A 1 207 ? -5.457 -39.75 -22.453 1 98.31 207 GLN A C 1
ATOM 1668 O O . GLN A 1 207 ? -5.004 -38.75 -21.906 1 98.31 207 GLN A O 1
ATOM 1673 N N . LEU A 1 208 ? -5.129 -40.906 -22.047 1 97 208 LEU A N 1
ATOM 1674 C CA . LEU A 1 208 ? -4.188 -41.125 -20.953 1 97 208 LEU A CA 1
ATOM 1675 C C .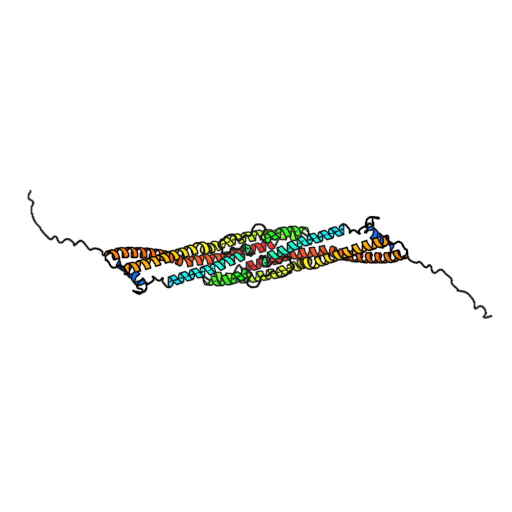 LEU A 1 208 ? -2.803 -40.594 -21.312 1 97 208 LEU A C 1
ATOM 1677 O O . LEU A 1 208 ? -2.172 -39.906 -20.516 1 97 208 LEU A O 1
ATOM 1681 N N . GLU A 1 209 ? -2.4 -41 -22.516 1 97.06 209 GLU A N 1
ATOM 1682 C CA . GLU A 1 209 ? -1.096 -40.531 -22.984 1 97.06 209 GLU A CA 1
ATOM 1683 C C . GLU A 1 209 ? -1.035 -39 -23.031 1 97.06 209 GLU A C 1
ATOM 1685 O O . GLU A 1 209 ? -0.031 -38.406 -22.656 1 97.06 209 GLU A O 1
ATOM 1690 N N . LYS A 1 210 ? -2.08 -38.438 -23.516 1 98.44 210 LYS A N 1
ATOM 1691 C CA . LYS A 1 210 ? -2.172 -36.969 -23.578 1 98.44 210 LYS A CA 1
ATOM 1692 C C . LYS A 1 210 ? -2.078 -36.344 -22.188 1 98.44 210 LYS A C 1
ATOM 1694 O O . LYS A 1 210 ? -1.321 -35.406 -21.969 1 98.44 210 LYS A O 1
ATOM 1699 N N . THR A 1 211 ? -2.795 -36.812 -21.234 1 98.62 211 THR A N 1
ATOM 1700 C CA . THR A 1 211 ? -2.826 -36.281 -19.875 1 98.62 211 THR A CA 1
ATOM 1701 C C . THR A 1 211 ? -1.477 -36.469 -19.188 1 98.62 211 THR A C 1
ATOM 1703 O O . THR A 1 211 ? -0.977 -35.594 -18.516 1 98.62 211 THR A O 1
ATOM 1706 N N . GLU A 1 212 ? -0.921 -37.656 -19.453 1 97.5 212 GLU A N 1
ATOM 1707 C CA . GLU A 1 212 ? 0.389 -37.938 -18.875 1 97.5 212 GLU A CA 1
ATOM 1708 C C . GLU A 1 212 ? 1.447 -36.969 -19.422 1 97.5 212 GLU A C 1
ATOM 1710 O O . GLU A 1 212 ? 2.34 -36.531 -18.688 1 97.5 212 GLU A O 1
ATOM 1715 N N . ALA A 1 213 ? 1.348 -36.75 -20.719 1 98 213 ALA A N 1
ATOM 1716 C CA . ALA A 1 213 ? 2.277 -35.781 -21.328 1 98 213 ALA A CA 1
ATOM 1717 C C . ALA A 1 213 ? 2.17 -34.406 -20.656 1 98 213 ALA A C 1
ATOM 1719 O O . ALA A 1 213 ? 3.184 -33.75 -20.406 1 98 213 ALA A O 1
ATOM 1720 N N . MET A 1 214 ? 1.002 -33.969 -20.344 1 98.44 214 MET A N 1
ATOM 1721 C CA . MET A 1 214 ? 0.767 -32.688 -19.703 1 98.44 214 MET A CA 1
ATOM 1722 C C . MET A 1 214 ? 1.313 -32.688 -18.281 1 98.44 214 MET A C 1
ATOM 1724 O O . MET A 1 214 ? 1.918 -31.719 -17.844 1 98.44 214 MET A O 1
ATOM 1728 N N . LEU A 1 215 ? 1.128 -33.781 -17.594 1 98.25 215 LEU A N 1
ATOM 1729 C CA . LEU A 1 215 ? 1.635 -33.938 -16.219 1 98.25 215 LEU A CA 1
ATOM 1730 C C . LEU A 1 215 ? 3.16 -33.938 -16.203 1 98.25 215 LEU A C 1
ATOM 1732 O O . LEU A 1 215 ? 3.777 -33.312 -15.328 1 98.25 215 LEU A O 1
ATOM 1736 N N . ASN A 1 216 ? 3.713 -34.562 -17.219 1 96.94 216 ASN A N 1
ATOM 1737 C CA . ASN A 1 216 ? 5.164 -34.656 -17.312 1 96.94 216 ASN A CA 1
ATOM 1738 C C . ASN A 1 216 ? 5.797 -33.312 -17.641 1 96.94 216 ASN A C 1
ATOM 1740 O O . ASN A 1 216 ? 7.004 -33.125 -17.469 1 96.94 216 ASN A O 1
ATOM 1744 N N . ALA A 1 217 ? 4.996 -32.344 -18.109 1 97.81 217 ALA A N 1
ATOM 1745 C CA . ALA A 1 217 ? 5.496 -31.016 -18.453 1 97.81 217 ALA A CA 1
ATOM 1746 C C . ALA A 1 217 ? 5.512 -30.109 -17.234 1 97.81 217 ALA A C 1
ATOM 1748 O O . ALA A 1 217 ? 6.113 -29.031 -17.266 1 97.81 217 ALA A O 1
ATOM 1749 N N . VAL A 1 218 ? 4.953 -30.516 -16.156 1 97.88 218 VAL A N 1
ATOM 1750 C CA . VAL A 1 218 ? 4.75 -29.672 -14.984 1 97.88 218 VAL A CA 1
ATOM 1751 C C . VAL A 1 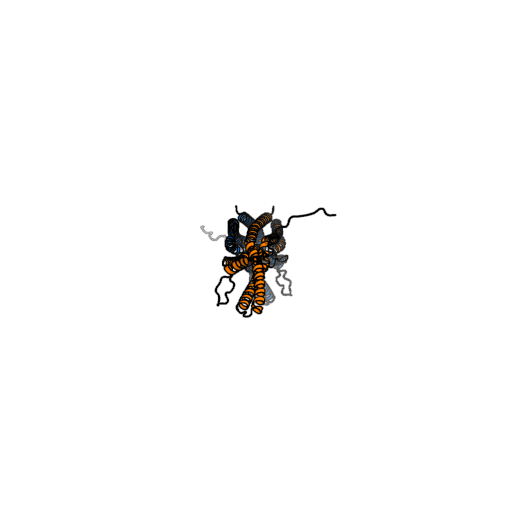218 ? 6.098 -29.219 -14.422 1 97.88 218 VAL A C 1
ATOM 1753 O O . VAL A 1 218 ? 6.277 -28.047 -14.078 1 97.88 218 VAL A O 1
ATOM 1756 N N . PRO A 1 219 ? 7.09 -30.078 -14.398 1 97.25 219 PRO A N 1
ATOM 1757 C CA . PRO A 1 219 ? 8.391 -29.625 -13.898 1 97.25 219 PRO A CA 1
ATOM 1758 C C . PRO A 1 219 ? 8.961 -28.469 -14.695 1 97.25 219 PRO A C 1
ATOM 1760 O O . PRO A 1 219 ? 9.602 -27.578 -14.133 1 97.25 219 PRO A O 1
ATOM 1763 N N . ASN A 1 220 ? 8.688 -28.469 -15.977 1 97.62 220 ASN A N 1
ATOM 1764 C CA . ASN A 1 220 ? 9.125 -27.344 -16.797 1 97.62 220 ASN A CA 1
ATOM 1765 C C . ASN A 1 220 ? 8.406 -26.047 -16.406 1 97.62 220 ASN A C 1
ATOM 1767 O O . ASN A 1 220 ? 9.016 -24.984 -16.391 1 97.62 220 ASN A O 1
ATOM 1771 N N . HIS A 1 221 ? 7.152 -26.172 -16.094 1 98.06 221 HIS A N 1
ATOM 1772 C CA . HIS A 1 221 ? 6.398 -25.016 -15.602 1 98.06 221 HIS A CA 1
ATOM 1773 C C . HIS A 1 221 ? 6.969 -24.516 -14.281 1 98.06 221 HIS A C 1
ATOM 1775 O O . HIS A 1 221 ? 7.16 -23.312 -14.102 1 98.06 221 HIS A O 1
ATOM 1781 N N . LYS A 1 222 ? 7.27 -25.422 -13.422 1 98.12 222 LYS A N 1
ATOM 1782 C CA . LYS A 1 222 ? 7.828 -25.047 -12.125 1 98.12 222 LYS A CA 1
ATOM 1783 C C . LYS A 1 222 ? 9.141 -24.281 -12.289 1 98.12 222 LYS A C 1
ATOM 1785 O O . LYS A 1 222 ? 9.391 -23.297 -11.586 1 98.12 222 LYS A O 1
ATOM 1790 N N . GLU A 1 223 ? 9.914 -24.75 -13.195 1 97.94 223 GLU A N 1
ATOM 1791 C CA . GLU A 1 223 ? 11.195 -24.094 -13.453 1 97.94 223 GLU A CA 1
ATOM 1792 C C . GLU A 1 223 ? 10.984 -22.672 -13.977 1 97.94 223 GLU A C 1
ATOM 1794 O O . GLU A 1 223 ? 11.688 -21.734 -13.578 1 97.94 223 GLU A O 1
ATOM 1799 N N . SER A 1 224 ? 10.031 -22.516 -14.844 1 98.06 224 SER A N 1
ATOM 1800 C CA . SER A 1 224 ? 9.695 -21.188 -15.352 1 98.06 224 SER A CA 1
ATOM 1801 C C . SER A 1 224 ? 9.227 -20.266 -14.227 1 98.06 224 SER A C 1
ATOM 1803 O O . SER A 1 224 ? 9.602 -19.094 -14.18 1 98.06 224 SER A O 1
ATOM 1805 N N . HIS A 1 225 ? 8.461 -20.812 -13.32 1 98.31 225 HIS A N 1
ATOM 1806 C CA . HIS A 1 225 ? 7.969 -20.047 -12.188 1 98.31 225 HIS A CA 1
ATOM 1807 C C . HIS A 1 225 ? 9.109 -19.641 -11.258 1 98.31 225 HIS A C 1
ATOM 1809 O O . HIS A 1 225 ? 9.148 -18.516 -10.773 1 98.31 225 HIS A O 1
ATOM 1815 N N . ARG A 1 226 ? 10 -20.5 -11.023 1 97.88 226 ARG A N 1
ATOM 1816 C CA . ARG A 1 226 ? 11.18 -20.203 -10.227 1 97.88 226 ARG A CA 1
ATOM 1817 C C . ARG A 1 226 ? 11.945 -19 -10.797 1 97.88 226 ARG A C 1
ATOM 1819 O O . ARG A 1 226 ? 12.281 -18.078 -10.07 1 97.88 226 ARG A O 1
ATOM 1826 N N . LYS A 1 227 ? 12.148 -19.047 -12.047 1 97.75 227 LYS A N 1
ATOM 1827 C CA . LYS A 1 227 ? 12.883 -17.984 -12.727 1 97.75 227 LYS A CA 1
ATOM 1828 C C . LYS A 1 227 ? 12.133 -16.656 -12.617 1 97.75 227 LYS A C 1
ATOM 1830 O O . LYS A 1 227 ? 12.75 -15.602 -12.445 1 97.75 227 LYS A O 1
ATOM 1835 N N . GLU A 1 228 ? 10.852 -16.766 -12.719 1 98.06 228 GLU A N 1
ATOM 1836 C CA . GLU A 1 228 ? 10.039 -15.555 -12.633 1 98.06 228 GLU A CA 1
ATOM 1837 C C . GLU A 1 228 ? 10.086 -14.953 -11.234 1 98.06 228 GLU A C 1
ATOM 1839 O O . GLU A 1 228 ? 10.148 -13.734 -11.078 1 98.06 228 GLU A O 1
ATOM 1844 N N . ILE A 1 229 ? 10.117 -15.781 -10.25 1 97.75 229 ILE A N 1
ATOM 1845 C CA . ILE A 1 229 ? 10.203 -15.312 -8.875 1 97.75 229 ILE A CA 1
ATOM 1846 C C . ILE A 1 229 ? 11.539 -14.609 -8.648 1 97.75 229 ILE A C 1
ATOM 1848 O O . ILE A 1 229 ? 11.586 -13.523 -8.055 1 97.75 229 ILE A O 1
ATOM 1852 N N . ILE A 1 230 ? 12.562 -15.172 -9.18 1 96.56 230 ILE A N 1
ATOM 1853 C CA . ILE A 1 230 ? 13.891 -14.586 -9.039 1 96.56 230 ILE A CA 1
ATOM 1854 C C . ILE A 1 230 ? 13.938 -13.242 -9.766 1 96.56 230 ILE A C 1
ATOM 1856 O O . ILE A 1 230 ? 14.422 -12.25 -9.219 1 96.56 230 ILE A O 1
ATOM 1860 N N . ARG A 1 231 ? 13.406 -13.219 -10.922 1 97.06 231 ARG A N 1
ATOM 1861 C CA . ARG A 1 231 ? 13.383 -11.992 -11.719 1 97.06 231 ARG A CA 1
ATOM 1862 C C . ARG A 1 231 ? 12.562 -10.906 -11.031 1 97.06 231 ARG A C 1
ATOM 1864 O O . ARG A 1 231 ? 12.898 -9.727 -11.117 1 97.06 231 ARG A O 1
ATOM 1871 N N . PHE A 1 232 ? 11.531 -11.305 -10.383 1 98 232 PHE A N 1
ATOM 1872 C CA . PHE A 1 232 ? 10.688 -10.352 -9.672 1 98 232 PHE A CA 1
ATOM 1873 C C . PHE A 1 232 ? 11.508 -9.57 -8.648 1 98 232 PHE A C 1
ATOM 1875 O O . PHE A 1 232 ? 11.375 -8.344 -8.555 1 98 232 PHE A O 1
ATOM 1882 N N . PHE A 1 233 ? 12.375 -10.203 -7.969 1 97.69 233 PHE A N 1
ATOM 1883 C CA . PHE A 1 233 ? 13.164 -9.539 -6.941 1 97.69 233 PHE A CA 1
ATOM 1884 C C . PHE A 1 233 ? 14.25 -8.672 -7.566 1 97.69 233 PHE A C 1
ATOM 1886 O O . PHE A 1 233 ? 14.719 -7.711 -6.949 1 97.69 233 PHE A O 1
ATOM 1893 N N . GLU A 1 234 ? 14.625 -9.008 -8.781 1 96.94 234 GLU A N 1
ATOM 1894 C CA . GLU A 1 234 ? 15.531 -8.117 -9.508 1 96.94 234 GLU A CA 1
ATOM 1895 C C . GLU A 1 234 ? 14.836 -6.812 -9.883 1 96.94 234 GLU A C 1
ATOM 1897 O O . GLU A 1 234 ? 15.422 -5.738 -9.766 1 96.94 234 GLU A O 1
ATOM 1902 N N . VAL A 1 235 ? 13.625 -6.953 -10.305 1 97.88 235 VAL A N 1
ATOM 1903 C CA . VAL A 1 235 ? 12.828 -5.781 -10.648 1 97.88 235 VAL A CA 1
ATOM 1904 C C . VAL A 1 235 ? 12.57 -4.949 -9.391 1 97.88 235 VAL A C 1
ATOM 1906 O O . VAL A 1 235 ? 12.633 -3.721 -9.43 1 97.88 235 VAL A O 1
ATOM 1909 N N . LEU A 1 236 ? 12.312 -5.66 -8.336 1 97.69 236 LEU A N 1
ATOM 1910 C CA . LEU A 1 236 ? 12.102 -5.031 -7.039 1 97.69 236 LEU A CA 1
ATOM 1911 C C . LEU A 1 236 ? 13.336 -4.254 -6.602 1 97.69 236 LEU A C 1
ATOM 1913 O O . LEU A 1 236 ? 13.234 -3.121 -6.129 1 97.69 236 LEU A O 1
ATOM 1917 N N . LYS A 1 237 ? 14.453 -4.836 -6.746 1 97.75 237 LYS A N 1
ATOM 1918 C CA . LYS A 1 237 ? 15.711 -4.172 -6.414 1 97.75 237 LYS A CA 1
ATOM 1919 C C . LYS A 1 237 ? 15.875 -2.873 -7.199 1 97.75 237 LYS A C 1
ATOM 1921 O O . LYS A 1 237 ? 16.172 -1.828 -6.621 1 97.75 237 LYS A O 1
ATOM 1926 N N . LYS A 1 238 ? 15.656 -2.986 -8.43 1 98 238 LYS A N 1
ATOM 1927 C CA . LYS A 1 238 ? 15.805 -1.813 -9.289 1 98 238 LYS A CA 1
ATOM 1928 C C . LYS A 1 238 ? 14.812 -0.718 -8.891 1 98 238 LYS A C 1
ATOM 1930 O O . LYS A 1 238 ? 15.172 0.463 -8.867 1 98 238 LYS A O 1
ATOM 1935 N N . TYR A 1 239 ? 13.625 -1.094 -8.594 1 98.31 239 TYR A N 1
ATOM 1936 C CA . TYR A 1 239 ? 12.602 -0.151 -8.148 1 98.31 239 TYR A CA 1
ATOM 1937 C C . TYR A 1 239 ? 13.07 0.621 -6.922 1 98.31 239 TYR A C 1
ATOM 1939 O O . TYR A 1 239 ? 12.992 1.851 -6.887 1 98.31 239 TYR A O 1
ATOM 1947 N N . HIS A 1 240 ? 13.57 -0.081 -5.969 1 97.94 240 HIS A N 1
ATOM 1948 C CA . HIS A 1 240 ? 13.992 0.558 -4.727 1 97.94 240 HIS A CA 1
ATOM 1949 C C . HIS A 1 240 ? 15.234 1.413 -4.945 1 97.94 240 HIS A C 1
ATOM 1951 O O . HIS A 1 240 ? 15.383 2.469 -4.328 1 97.94 240 HIS A O 1
ATOM 1957 N N . GLU A 1 241 ? 16.094 0.974 -5.82 1 97.62 241 GLU A N 1
ATOM 1958 C CA . GLU A 1 241 ? 17.234 1.806 -6.18 1 97.62 241 GLU A CA 1
ATOM 1959 C C . GLU A 1 241 ? 16.781 3.121 -6.809 1 97.62 241 GLU A C 1
ATOM 1961 O O . GLU A 1 241 ? 17.281 4.191 -6.445 1 97.62 241 GLU A O 1
ATOM 1966 N N . ASP A 1 242 ? 15.906 2.977 -7.727 1 97.62 242 ASP A N 1
ATOM 1967 C CA . ASP A 1 242 ? 15.398 4.16 -8.414 1 97.62 242 ASP A CA 1
ATOM 1968 C C . ASP A 1 242 ? 14.695 5.102 -7.438 1 97.62 242 ASP A C 1
ATOM 1970 O O . ASP A 1 242 ? 14.875 6.32 -7.512 1 97.62 242 ASP A O 1
ATOM 1974 N N . CYS A 1 243 ? 13.938 4.582 -6.523 1 97.56 243 CYS A N 1
ATOM 1975 C CA . CYS A 1 243 ? 13.227 5.391 -5.539 1 97.56 243 CYS A CA 1
ATOM 1976 C C . CYS A 1 243 ? 14.203 6.094 -4.602 1 97.56 243 CYS A C 1
ATOM 1978 O O . CYS A 1 243 ? 14.016 7.266 -4.273 1 97.56 243 CYS A O 1
ATOM 1980 N N . ALA A 1 244 ? 15.211 5.387 -4.215 1 97.19 244 ALA A N 1
ATOM 1981 C CA . ALA A 1 244 ? 16.234 6 -3.367 1 97.19 244 ALA A CA 1
ATOM 1982 C C . ALA A 1 244 ? 16.906 7.172 -4.074 1 97.19 244 ALA A C 1
ATOM 1984 O O . ALA A 1 244 ? 17.109 8.227 -3.479 1 97.19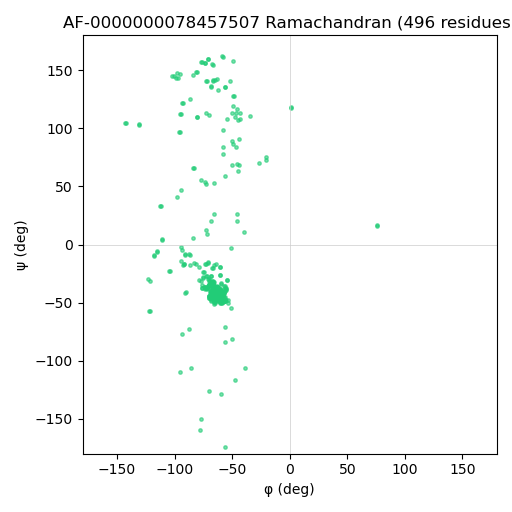 244 ALA A O 1
ATOM 1985 N N . ASN A 1 245 ? 17.141 7.004 -5.297 1 96.44 245 ASN A N 1
ATOM 1986 C CA . ASN A 1 245 ? 17.766 8.055 -6.094 1 96.44 245 ASN A CA 1
ATOM 1987 C C . ASN A 1 245 ? 16.828 9.258 -6.258 1 96.44 245 ASN A C 1
ATOM 1989 O O . ASN A 1 245 ? 17.266 10.406 -6.191 1 96.44 245 ASN A O 1
ATOM 1993 N N . ALA A 1 246 ? 15.562 8.93 -6.453 1 96.44 246 ALA A N 1
ATOM 1994 C CA . ALA A 1 246 ? 14.578 9.984 -6.625 1 96.44 246 ALA A CA 1
ATOM 1995 C C . ALA A 1 246 ? 14.398 10.789 -5.34 1 96.44 246 ALA A C 1
ATOM 1997 O O . ALA A 1 246 ? 14.172 12 -5.383 1 96.44 246 ALA A O 1
ATOM 1998 N N . ALA A 1 247 ? 14.531 10.125 -4.215 1 94.5 247 ALA A N 1
ATOM 1999 C CA . ALA A 1 247 ? 14.328 10.766 -2.918 1 94.5 247 ALA A CA 1
ATOM 2000 C C . ALA A 1 247 ? 15.516 11.648 -2.549 1 94.5 247 ALA A C 1
ATOM 2002 O O . ALA A 1 247 ? 15.383 12.562 -1.732 1 94.5 247 ALA A O 1
ATOM 2003 N N . ALA A 1 248 ? 16.812 11.438 -2.971 1 84.38 248 ALA A N 1
ATOM 2004 C CA . ALA A 1 248 ? 18.062 12.109 -2.604 1 84.38 248 ALA A CA 1
ATOM 2005 C C . ALA A 1 248 ? 18.125 13.508 -3.211 1 84.38 248 ALA A C 1
ATOM 2007 O O . ALA A 1 248 ? 18.906 14.352 -2.768 1 84.38 248 ALA A O 1
ATOM 2008 N N . ILE A 1 249 ? 17.016 14.133 -3.791 1 71.62 249 ILE A N 1
ATOM 2009 C CA . ILE A 1 249 ? 17.094 15.43 -4.445 1 71.62 249 ILE A CA 1
ATOM 2010 C C . ILE A 1 249 ? 18.547 15.938 -4.41 1 71.62 249 ILE A C 1
ATOM 2012 O O . ILE A 1 249 ? 19.172 15.938 -3.352 1 71.62 249 ILE A O 1
ATOM 2016 N N . ASN A 1 250 ? 19.344 16.203 -5.582 1 50.56 250 ASN A N 1
ATOM 2017 C CA . ASN A 1 250 ? 20.547 17.016 -5.762 1 50.56 250 ASN A CA 1
ATOM 2018 C C . ASN A 1 250 ? 20.281 18.469 -5.414 1 50.56 250 ASN A C 1
ATOM 2020 O O . ASN A 1 250 ? 19.172 18.969 -5.598 1 50.56 250 ASN A O 1
ATOM 2024 N N . MET B 1 1 ? 20.734 81.25 82.625 1 24.11 1 MET B N 1
ATOM 2025 C CA . MET B 1 1 ? 19.344 81.625 82.375 1 24.11 1 MET B CA 1
ATOM 2026 C C . MET B 1 1 ? 19.156 82.188 81 1 24.11 1 MET B C 1
ATOM 2028 O O . MET B 1 1 ? 18.25 81.75 80.25 1 24.11 1 MET B O 1
ATOM 2032 N N . ALA B 1 2 ? 19.578 83.5 80.812 1 22.94 2 ALA B N 1
ATOM 2033 C CA . ALA B 1 2 ? 18.875 84.5 80 1 22.94 2 ALA B CA 1
ATOM 2034 C C . ALA B 1 2 ? 19.297 84.438 78.5 1 22.94 2 ALA B C 1
ATOM 2036 O O . ALA B 1 2 ? 19.016 85.312 77.75 1 22.94 2 ALA B O 1
ATOM 2037 N N . GLU B 1 3 ? 20.469 83.75 78.375 1 22.81 3 GLU B N 1
ATOM 2038 C CA . GLU B 1 3 ? 20.953 84.062 77 1 22.81 3 GLU B CA 1
ATOM 2039 C C . GLU B 1 3 ? 19.844 83.938 76 1 22.81 3 GLU B C 1
ATOM 2041 O O . GLU B 1 3 ? 19.234 82.875 75.812 1 22.81 3 GLU B O 1
ATOM 2046 N N . GLU B 1 4 ? 19.516 85.062 75.375 1 19.55 4 GLU B N 1
ATOM 2047 C CA . GLU B 1 4 ? 18.531 86 74.812 1 19.55 4 GLU B CA 1
ATOM 2048 C C . GLU B 1 4 ? 17.875 85.438 73.562 1 19.55 4 GLU B C 1
ATOM 2050 O O . GLU B 1 4 ? 16.641 85.375 73.5 1 19.55 4 GLU B O 1
ATOM 2055 N N . ALA B 1 5 ? 17.922 86.25 72.375 1 21.66 5 ALA B N 1
ATOM 2056 C CA . ALA B 1 5 ? 16.984 87 71.562 1 21.66 5 ALA B CA 1
ATOM 2057 C C . ALA B 1 5 ? 16.453 86.25 70.375 1 21.66 5 ALA B C 1
ATOM 2059 O O . ALA B 1 5 ? 15.242 86.125 70.188 1 21.66 5 ALA B O 1
ATOM 2060 N N . LEU B 1 6 ? 16.906 86.688 69.188 1 19.73 6 LEU B N 1
ATOM 2061 C CA . LEU B 1 6 ? 16.031 87.375 68.25 1 19.73 6 LEU B CA 1
ATOM 2062 C C . LEU B 1 6 ? 15.289 86.375 67.375 1 19.73 6 LEU B C 1
ATOM 2064 O O . LEU B 1 6 ? 14.07 86.438 67.25 1 19.73 6 LEU B O 1
ATOM 2068 N N . ARG B 1 7 ? 15.703 86.25 66 1 22.23 7 ARG B N 1
ATOM 2069 C CA . ARG B 1 7 ? 15.062 86.625 64.75 1 22.23 7 ARG B CA 1
ATOM 2070 C C . ARG B 1 7 ? 14.07 85.562 64.25 1 22.23 7 ARG B C 1
ATOM 2072 O O . ARG B 1 7 ? 14.289 84.375 64.5 1 22.23 7 ARG B O 1
ATOM 2079 N N . ASN B 1 8 ? 12.938 85.875 63.594 1 19.34 8 ASN B N 1
ATOM 2080 C CA . ASN B 1 8 ? 11.531 85.875 63.25 1 19.34 8 ASN B CA 1
ATOM 2081 C C . ASN B 1 8 ? 11.203 84.75 62.281 1 19.34 8 ASN B C 1
ATOM 2083 O O . ASN B 1 8 ? 10.242 84 62.5 1 19.34 8 ASN B O 1
ATOM 2087 N N . SER B 1 9 ? 11.68 84.938 60.875 1 20.22 9 SER B N 1
ATOM 2088 C CA . SER B 1 9 ? 10.711 85.125 59.812 1 20.22 9 SER B CA 1
ATOM 2089 C C . SER B 1 9 ? 10.031 83.875 59.375 1 20.22 9 SER B C 1
ATOM 2091 O O . SER B 1 9 ? 10.477 82.75 59.75 1 20.22 9 SER B O 1
ATOM 2093 N N . ARG B 1 10 ? 9.609 83.812 58.031 1 25.11 10 ARG B N 1
ATOM 2094 C CA . ARG B 1 10 ? 8.445 83.5 57.219 1 25.11 10 ARG B CA 1
ATOM 2095 C C . ARG B 1 10 ? 8.352 82 56.906 1 25.11 10 ARG B C 1
ATOM 2097 O O . ARG B 1 10 ? 9.367 81.375 56.688 1 25.11 10 ARG B O 1
ATOM 2104 N N . SER B 1 11 ? 7.223 81.5 57.25 1 25.77 11 SER B N 1
ATOM 2105 C CA . SER B 1 11 ? 6.316 80.375 57.344 1 25.77 11 SER B CA 1
ATOM 2106 C C . SER B 1 11 ? 6.188 79.688 56 1 25.77 11 SER B C 1
ATOM 2108 O O . SER B 1 11 ? 5.293 78.875 55.781 1 25.77 11 SER B O 1
ATOM 2110 N N . ARG B 1 12 ? 6.875 80.25 54.875 1 27.17 12 ARG B N 1
ATOM 2111 C CA . ARG B 1 12 ? 6.137 80 53.656 1 27.17 12 ARG B CA 1
ATOM 2112 C C . ARG B 1 12 ? 6.148 78.5 53.281 1 27.17 12 ARG B C 1
ATOM 2114 O O . ARG B 1 12 ? 6.895 78.062 52.406 1 27.17 12 ARG B O 1
ATOM 2121 N N . ASN B 1 13 ? 6.406 77.688 54.156 1 24.23 13 ASN B N 1
ATOM 2122 C CA . ASN B 1 13 ? 6.707 76.375 53.5 1 24.23 13 ASN B CA 1
ATOM 2123 C C . ASN B 1 13 ? 5.641 76 52.5 1 24.23 13 ASN B C 1
ATOM 2125 O O . ASN B 1 13 ? 4.496 76.5 52.594 1 24.23 13 ASN B O 1
ATOM 2129 N N . LYS B 1 14 ? 6.18 75.062 51.562 1 29.11 14 LYS B N 1
ATOM 2130 C CA . LYS B 1 14 ? 5.895 74.375 50.312 1 29.11 14 LYS B CA 1
ATOM 2131 C C . LYS B 1 14 ? 4.566 73.625 50.406 1 29.11 14 LYS B C 1
ATOM 2133 O O . LYS B 1 14 ? 4.297 72.938 51.375 1 29.11 14 LYS B O 1
ATOM 2138 N N . MET B 1 15 ? 3.562 74.125 49.719 1 24.44 15 MET B N 1
ATOM 2139 C CA . MET B 1 15 ? 2.223 73.75 49.281 1 24.44 15 MET B CA 1
ATOM 2140 C C . MET B 1 15 ? 2.135 72.25 48.969 1 24.44 15 MET B C 1
ATOM 2142 O O . MET B 1 15 ? 2.979 71.688 48.25 1 24.44 15 MET B O 1
ATOM 2146 N N . PRO B 1 16 ? 1.379 71.438 49.812 1 27.88 16 PRO B N 1
ATOM 2147 C CA . PRO B 1 16 ? 1.204 69.938 49.781 1 27.88 16 PRO B CA 1
ATOM 2148 C C . PRO B 1 16 ? 0.828 69.438 48.406 1 27.88 16 PRO B C 1
ATOM 2150 O O . PRO B 1 16 ? 1.422 68.438 47.938 1 27.88 16 PRO B O 1
ATOM 2153 N N . LEU B 1 17 ? -0.517 69.5 47.969 1 28.75 17 LEU B N 1
ATOM 2154 C CA . LEU B 1 17 ? -1.382 68.312 47.656 1 28.75 17 LEU B CA 1
ATOM 2155 C C . LEU B 1 17 ? -1.404 68.062 46.188 1 28.75 17 LEU B C 1
ATOM 2157 O O . LEU B 1 17 ? -2.18 68.688 45.438 1 28.75 17 LEU B O 1
ATOM 2161 N N . ASN B 1 18 ? -0.427 68.125 45.375 1 30.41 18 ASN B N 1
ATOM 2162 C CA . ASN B 1 18 ? -0.666 67.875 43.938 1 30.41 18 ASN B CA 1
ATOM 2163 C C . ASN B 1 18 ? -1.272 66.5 43.719 1 30.41 18 ASN B C 1
ATOM 2165 O O . ASN B 1 18 ? -0.632 65.5 44 1 30.41 18 ASN B O 1
ATOM 2169 N N . MET B 1 19 ? -2.689 66.312 43.844 1 27.86 19 MET B N 1
ATOM 2170 C CA . MET B 1 19 ? -3.51 65.125 43.5 1 27.86 19 MET B CA 1
ATOM 2171 C C . MET B 1 19 ? -3.184 64.625 42.094 1 27.86 19 MET B C 1
ATOM 2173 O O . MET B 1 19 ? -3.428 65.312 41.094 1 27.86 19 MET B O 1
ATOM 2177 N N . ALA B 1 20 ? -2.191 63.781 41.906 1 36.09 20 ALA B N 1
ATOM 2178 C CA . ALA B 1 20 ? -1.814 63.031 40.688 1 36.09 20 ALA B CA 1
ATOM 2179 C C . ALA B 1 20 ? -3.033 62.375 40.062 1 36.09 20 ALA B C 1
ATOM 2181 O O . ALA B 1 20 ? -3.668 61.5 40.656 1 36.09 20 ALA B O 1
ATOM 2182 N N . LEU B 1 21 ? -3.832 63.125 39.219 1 33.91 21 LEU B N 1
ATOM 2183 C CA . LEU B 1 21 ? -4.863 62.562 38.344 1 33.91 21 LEU B CA 1
ATOM 2184 C C . LEU B 1 21 ? -4.34 61.344 37.625 1 33.91 21 LEU B C 1
ATOM 2186 O O . LEU B 1 21 ? -3.254 61.375 37.031 1 33.91 21 LEU B O 1
ATOM 2190 N N . PRO B 1 22 ? -4.746 60.156 37.969 1 35.97 22 PRO B N 1
ATOM 2191 C CA . PRO B 1 22 ? -4.258 58.875 37.406 1 35.97 22 PRO B CA 1
ATOM 2192 C C . PRO B 1 22 ? -4.25 58.875 35.875 1 35.97 22 PRO B C 1
ATOM 2194 O O . PRO B 1 22 ? -5.016 59.625 35.25 1 35.97 22 PRO B O 1
ATOM 2197 N N . PRO B 1 23 ? -3.152 58.531 35.219 1 39.88 23 PRO B N 1
ATOM 2198 C CA . PRO B 1 23 ? -2.859 58.406 33.781 1 39.88 23 PRO B CA 1
ATOM 2199 C C . PRO B 1 23 ? -3.955 57.656 33.031 1 39.88 23 PRO B C 1
ATOM 2201 O O . PRO B 1 23 ? -3.74 57.219 31.891 1 39.88 23 PRO B O 1
ATOM 2204 N N . GLN B 1 24 ? -5.188 57.562 33.594 1 39.38 24 GLN B N 1
ATOM 2205 C CA . GLN B 1 24 ? -6.238 56.719 33.031 1 39.38 24 GLN B CA 1
ATOM 2206 C C . GLN B 1 24 ? -6.668 57.188 31.656 1 39.38 24 GLN B C 1
ATOM 2208 O O . GLN B 1 24 ? -7.281 56.438 30.891 1 39.38 24 GLN B O 1
ATOM 2213 N N . ARG B 1 25 ? -6.367 58.406 31.234 1 44.84 25 ARG B N 1
ATOM 2214 C CA . ARG B 1 25 ? -6.957 58.906 30 1 44.84 25 ARG B CA 1
ATOM 2215 C C . ARG B 1 25 ? -6.285 58.281 28.781 1 44.84 25 ARG B C 1
ATOM 2217 O O . ARG B 1 25 ? -6.949 58 27.781 1 44.84 25 ARG B O 1
ATOM 2224 N N . GLY B 1 26 ? -4.957 58.062 28.953 1 46.31 26 GLY B N 1
ATOM 2225 C CA . GLY B 1 26 ? -4.246 57.656 27.75 1 46.31 26 GLY B CA 1
ATOM 2226 C C . GLY B 1 26 ? -4.629 56.25 27.297 1 46.31 26 GLY B C 1
ATOM 2227 O O . GLY B 1 26 ? -4.719 56 26.094 1 46.31 26 GLY B O 1
ATOM 2228 N N . GLN B 1 27 ? -4.781 55.406 28.281 1 45.53 27 GLN B N 1
ATOM 2229 C CA . GLN B 1 27 ? -5.152 54.062 27.906 1 45.53 27 GLN B CA 1
ATOM 2230 C C . GLN B 1 27 ? -6.598 54 27.406 1 45.53 27 GLN B C 1
ATOM 2232 O O . GLN B 1 27 ? -6.934 53.156 26.562 1 45.53 27 GLN B O 1
ATOM 2237 N N . LEU B 1 28 ? -7.41 54.875 27.922 1 44.72 28 LEU B N 1
ATOM 2238 C CA . LEU B 1 28 ? -8.797 54.938 27.484 1 44.72 28 LEU B CA 1
ATOM 2239 C C . LEU B 1 28 ? -8.898 55.469 26.062 1 44.72 28 LEU B C 1
ATOM 2241 O O . LEU B 1 28 ? -9.688 55 25.25 1 44.72 28 LEU B O 1
ATOM 2245 N N . LYS B 1 29 ? -8.156 56.562 25.766 1 46.91 29 LYS B N 1
ATOM 2246 C CA . LYS B 1 29 ? -8.188 57.125 24.422 1 46.91 29 LYS B CA 1
ATOM 2247 C C . LYS B 1 29 ? -7.719 56.094 23.391 1 46.91 29 LYS B C 1
ATOM 2249 O O . LYS B 1 29 ? -8.297 56 22.312 1 46.91 29 LYS B O 1
ATOM 2254 N N . LYS B 1 30 ? -6.555 55.438 23.594 1 47.75 30 LYS B N 1
ATOM 2255 C CA . LYS B 1 30 ? -6.074 54.406 22.672 1 47.75 30 LYS B CA 1
ATOM 2256 C C . LYS B 1 30 ? -7.105 53.281 22.5 1 47.75 30 LYS B C 1
ATOM 2258 O O . LYS B 1 30 ? -7.289 52.75 21.406 1 47.75 30 LYS B O 1
ATOM 2263 N N . LEU B 1 31 ? -7.816 52.969 23.594 1 42.53 31 LEU B N 1
ATOM 2264 C CA . LEU B 1 31 ? -8.953 52.031 23.531 1 42.53 31 LEU B CA 1
ATOM 2265 C C . LEU B 1 31 ? -10.109 52.688 22.766 1 42.53 31 LEU B C 1
ATOM 2267 O O . LEU B 1 31 ? -10.742 52 21.922 1 42.53 31 LEU B O 1
ATOM 2271 N N . PHE B 1 32 ? -10.414 54 23.109 1 42.91 32 PHE B N 1
ATOM 2272 C CA . PHE B 1 32 ? -11.469 54.688 22.391 1 42.91 32 PHE B CA 1
ATOM 2273 C C . PHE B 1 32 ? -11.109 54.875 20.922 1 42.91 32 PHE B C 1
ATOM 2275 O O . PHE B 1 32 ? -11.977 54.812 20.047 1 42.91 32 PHE B O 1
ATOM 2282 N N . MET B 1 33 ? -9.867 55.344 20.625 1 42.34 33 MET B N 1
ATOM 2283 C CA . MET B 1 33 ? -9.484 55.469 19.219 1 42.34 33 MET B CA 1
ATOM 2284 C C . MET B 1 33 ? -9.688 54.156 18.484 1 42.34 33 MET B C 1
ATOM 2286 O O . MET B 1 33 ? -10.102 54.125 17.328 1 42.34 33 MET B O 1
ATOM 2290 N N . LYS B 1 34 ? -9.227 53.062 19.031 1 40.44 34 LYS B N 1
ATOM 2291 C CA . LYS B 1 34 ? -9.547 51.75 18.469 1 40.44 34 LYS B CA 1
ATOM 2292 C C . LYS B 1 34 ? -11.055 51.5 18.516 1 40.44 34 LYS B C 1
ATOM 2294 O O . LYS B 1 34 ? -11.609 50.906 17.594 1 40.44 34 LYS B O 1
ATOM 2299 N N . LEU B 1 35 ? -11.664 51.875 19.625 1 38.94 35 LEU B N 1
ATOM 2300 C CA . LEU B 1 35 ? -13.102 51.75 19.797 1 38.94 35 LEU B CA 1
ATOM 2301 C C . LEU B 1 35 ? -13.836 52.875 19.078 1 38.94 35 LEU B C 1
ATOM 2303 O O . LEU B 1 35 ? -15.062 52.969 19.141 1 38.94 35 LEU B O 1
ATOM 2307 N N . GLY B 1 36 ? -13.312 53.969 18.719 1 36.31 36 GLY B N 1
ATOM 2308 C CA . GLY B 1 36 ? -14.062 55.062 18.125 1 36.31 36 GLY B CA 1
ATOM 2309 C C . GLY B 1 36 ? -15.125 54.625 17.141 1 36.31 36 GLY B C 1
ATOM 2310 O O . GLY B 1 36 ? -15.484 55.344 16.234 1 36.31 36 GLY B O 1
ATOM 2311 N N . GLU B 1 37 ? -15.5 53.375 17 1 38.69 37 GLU B N 1
ATOM 2312 C CA . GLU B 1 37 ? -16.562 53.156 16.016 1 38.69 37 GLU B CA 1
ATOM 2313 C C . GLU B 1 37 ? -17.781 54 16.344 1 38.69 37 GLU B C 1
ATOM 2315 O O . GLU B 1 37 ? -17.969 54.438 17.484 1 38.69 37 GLU B O 1
ATOM 2320 N N . LYS B 1 38 ? -19.109 53.938 15.617 1 36.31 38 LYS B N 1
ATOM 2321 C CA . LYS B 1 38 ? -20.406 54.562 15.383 1 36.31 38 LYS B CA 1
ATOM 2322 C C . LYS B 1 38 ? -21.234 54.625 16.672 1 36.31 38 LYS B C 1
ATOM 2324 O O . LYS B 1 38 ? -21.141 53.719 17.5 1 36.31 38 LYS B O 1
ATOM 2329 N N . VAL B 1 39 ? -21.953 55.594 17.266 1 34.69 39 VAL B N 1
ATOM 2330 C CA . VAL B 1 39 ? -22.922 55.75 18.344 1 34.69 39 VAL B CA 1
ATOM 2331 C C . VAL B 1 39 ? -23.891 54.562 18.344 1 34.69 39 VAL B C 1
ATOM 2333 O O . VAL B 1 39 ? -24.094 53.906 19.375 1 34.69 39 VAL B O 1
ATOM 2336 N N . GLY B 1 40 ? -25.328 54.75 17.844 1 37.59 40 GLY B N 1
ATOM 2337 C CA . GLY B 1 40 ? -26.672 54.25 17.969 1 37.59 40 GLY B CA 1
ATOM 2338 C C . GLY B 1 40 ? -26.781 52.781 17.641 1 37.59 40 GLY B C 1
ATOM 2339 O O . GLY B 1 40 ? -27.812 52.156 17.875 1 37.59 40 GLY B O 1
ATOM 2340 N N . VAL B 1 41 ? -26.219 52.188 16.422 1 41.69 41 VAL B N 1
ATOM 2341 C CA . VAL B 1 41 ? -26.188 50.812 15.992 1 41.69 41 VAL B CA 1
ATOM 2342 C C . VAL B 1 41 ? -25.219 50.031 16.875 1 41.69 41 VAL B C 1
ATOM 2344 O O . VAL B 1 41 ? -24.125 50.5 17.203 1 41.69 41 VAL B O 1
ATOM 2347 N N . MET B 1 42 ? -25.625 49.031 17.812 1 44.62 42 MET B N 1
ATOM 2348 C CA . MET B 1 42 ? -24.766 48.188 18.641 1 44.62 42 MET B CA 1
ATOM 2349 C C . MET B 1 42 ? -23.359 48.125 18.047 1 44.62 42 MET B C 1
ATOM 2351 O O . MET B 1 42 ? -23.172 47.656 16.922 1 44.62 42 MET B O 1
ATOM 2355 N N . GLU B 1 43 ? -22.562 49.125 18.109 1 53.03 43 GLU B N 1
ATOM 2356 C CA . GLU B 1 43 ? -21.188 49.219 17.609 1 53.03 43 GLU B CA 1
ATOM 2357 C C . GLU B 1 43 ? -20.391 47.969 18 1 53.03 43 GLU B C 1
ATOM 2359 O O . GLU B 1 43 ? -20.078 47.781 19.172 1 53.03 43 GLU B O 1
ATOM 2364 N N . LYS B 1 44 ? -20.672 46.844 17.453 1 68.38 44 LYS B N 1
ATOM 2365 C CA . LYS B 1 44 ? -19.984 45.594 17.641 1 68.38 44 LYS B CA 1
ATOM 2366 C C . LYS B 1 44 ? -18.469 45.75 17.531 1 68.38 44 LYS B C 1
ATOM 2368 O O . LYS B 1 44 ? -17.984 46.438 16.625 1 68.38 44 LYS B O 1
ATOM 2373 N N . THR B 1 45 ? -17.844 45.594 18.719 1 80.19 45 THR B N 1
ATOM 2374 C CA . THR B 1 45 ? -16.375 45.5 18.688 1 80.19 45 THR B CA 1
ATOM 2375 C C . THR B 1 45 ? -15.914 44.594 17.562 1 80.19 45 THR B C 1
ATOM 2377 O O . THR B 1 45 ? -16.422 43.469 17.422 1 80.19 45 THR B O 1
ATOM 2380 N N . GLU B 1 46 ? -15.266 45.188 16.609 1 83.31 46 GLU B N 1
ATOM 2381 C CA . GLU B 1 46 ? -14.781 44.406 15.484 1 83.31 46 GLU B CA 1
ATOM 2382 C C . GLU B 1 46 ? -13.281 44.125 15.602 1 83.31 46 GLU B C 1
ATOM 2384 O O . GLU B 1 46 ? -12.547 44.938 16.203 1 83.31 46 GLU B O 1
ATOM 2389 N N . TYR B 1 47 ? -12.938 43 15.164 1 88.88 47 TYR B N 1
ATOM 2390 C CA . TYR B 1 47 ? -11.516 42.656 15.102 1 88.88 47 TYR B CA 1
ATOM 2391 C C . TYR B 1 47 ? -10.836 43.406 13.961 1 88.88 47 TYR B C 1
ATOM 2393 O O . TYR B 1 47 ? -11.484 43.844 13.008 1 88.88 47 TYR B O 1
ATOM 2401 N N . THR B 1 48 ? -9.539 43.562 14.125 1 88.19 48 THR B N 1
ATOM 2402 C CA . THR B 1 48 ? -8.766 44.188 13.047 1 88.19 48 THR B CA 1
ATOM 2403 C C . THR B 1 48 ? -8.75 43.25 11.82 1 88.19 48 THR B C 1
ATOM 2405 O O . THR B 1 48 ? -8.961 42.062 11.938 1 88.19 48 THR B O 1
ATOM 2408 N N . GLY B 1 49 ? -8.547 43.875 10.664 1 89.75 49 GLY B N 1
ATOM 2409 C CA . GLY B 1 49 ? -8.391 43.125 9.445 1 89.75 49 GLY B CA 1
ATOM 2410 C C . GLY B 1 49 ? -7.262 42.094 9.523 1 89.75 49 GLY B C 1
ATOM 2411 O O . GLY B 1 49 ? -7.406 40.969 9.07 1 89.75 49 GLY B O 1
ATOM 2412 N N . ARG B 1 50 ? -6.219 42.531 10.156 1 92.12 50 ARG B N 1
ATOM 2413 C CA . ARG B 1 50 ? -5.047 41.656 10.305 1 92.12 50 ARG B CA 1
ATOM 2414 C C . ARG B 1 50 ? -5.367 40.438 11.141 1 92.12 50 ARG B C 1
ATOM 2416 O O . ARG B 1 50 ? -4.938 39.312 10.812 1 92.12 50 ARG B O 1
ATOM 2423 N N . PHE B 1 51 ? -6.043 40.656 12.203 1 95.25 51 PHE B N 1
ATOM 2424 C CA . PHE B 1 51 ? -6.434 39.562 13.07 1 95.25 51 PHE B CA 1
ATOM 2425 C C . PHE B 1 51 ? -7.312 38.562 12.32 1 95.25 51 PHE B C 1
ATOM 2427 O O . PHE B 1 51 ? -7.066 37.344 12.359 1 95.25 51 PHE B O 1
ATOM 2434 N N . ASN B 1 52 ? -8.312 39.031 11.594 1 94.44 52 ASN B N 1
ATOM 2435 C CA . ASN B 1 52 ? -9.211 38.188 10.82 1 94.44 52 ASN B CA 1
ATOM 2436 C C . ASN B 1 52 ? -8.461 37.438 9.734 1 94.44 52 ASN B C 1
ATOM 2438 O O . ASN B 1 52 ? -8.734 36.25 9.5 1 94.44 52 ASN B O 1
ATOM 2442 N N . ASP B 1 53 ? -7.605 38.094 9.117 1 95.5 53 ASP B N 1
ATOM 2443 C CA . ASP B 1 53 ? -6.805 37.438 8.078 1 95.5 53 ASP B CA 1
ATOM 2444 C C . ASP B 1 53 ? -5.938 36.344 8.656 1 95.5 53 ASP B C 1
ATOM 2446 O O . ASP B 1 53 ? -5.824 35.25 8.07 1 95.5 53 ASP B O 1
ATOM 2450 N N . ALA B 1 54 ? -5.352 36.625 9.812 1 96.81 54 ALA B N 1
ATOM 2451 C CA . ALA B 1 54 ? -4.527 35.625 10.477 1 96.81 54 ALA B CA 1
ATOM 2452 C C . ALA B 1 54 ? -5.352 34.375 10.844 1 96.81 54 ALA B C 1
ATOM 2454 O O . ALA B 1 54 ? -4.883 33.25 10.695 1 96.81 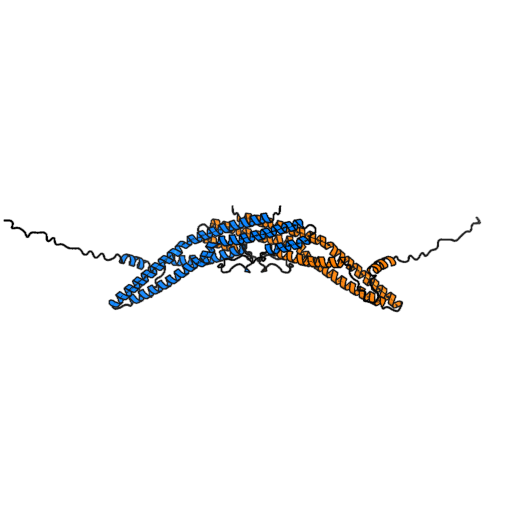54 ALA B O 1
ATOM 2455 N N . CYS B 1 55 ? -6.527 34.625 11.297 1 97.19 55 CYS B N 1
ATOM 2456 C CA . CYS B 1 55 ? -7.426 33.531 11.633 1 97.19 55 CYS B CA 1
ATOM 2457 C C . CYS B 1 55 ? -7.773 32.719 10.398 1 97.19 55 CYS B C 1
ATOM 2459 O O . CYS B 1 55 ? -7.719 31.484 10.438 1 97.19 55 CYS B O 1
ATOM 2461 N N . ARG B 1 56 ? -8.078 33.344 9.367 1 97.19 56 ARG B N 1
ATOM 2462 C CA . ARG B 1 56 ? -8.406 32.656 8.125 1 97.19 56 ARG B CA 1
ATOM 2463 C C . ARG B 1 56 ? -7.215 31.875 7.605 1 97.19 56 ARG B C 1
ATOM 2465 O O . ARG B 1 56 ? -7.367 30.734 7.16 1 97.19 56 ARG B O 1
ATOM 2472 N N . ASP B 1 57 ? -6.055 32.469 7.715 1 97 57 ASP B N 1
ATOM 2473 C CA . ASP B 1 57 ? -4.828 31.828 7.238 1 97 57 ASP B CA 1
ATOM 2474 C C . ASP B 1 57 ? -4.566 30.516 7.98 1 97 57 ASP B C 1
ATOM 2476 O O . ASP B 1 57 ? -4.227 29.516 7.363 1 97 57 ASP B O 1
ATOM 2480 N N . VAL B 1 58 ? -4.699 30.578 9.266 1 98.19 58 VAL B N 1
ATOM 2481 C CA . VAL B 1 58 ? -4.395 29.375 10.039 1 98.19 58 VAL B CA 1
ATOM 2482 C C . VAL B 1 58 ? -5.445 28.312 9.773 1 98.19 58 VAL B C 1
ATOM 2484 O O . VAL B 1 58 ? -5.133 27.109 9.75 1 98.19 58 VAL B O 1
ATOM 2487 N N . ASP B 1 59 ? -6.688 28.703 9.547 1 98 59 ASP B N 1
ATOM 2488 C CA . ASP B 1 59 ? -7.742 27.75 9.211 1 98 59 ASP B CA 1
ATOM 2489 C C . ASP B 1 59 ? -7.457 27.078 7.867 1 98 59 ASP B C 1
ATOM 2491 O O . ASP B 1 59 ? -7.594 25.859 7.734 1 98 59 ASP B O 1
ATOM 2495 N N . ASP B 1 60 ? -7.098 27.844 6.914 1 97.75 60 ASP B N 1
ATOM 2496 C CA . ASP B 1 60 ? -6.738 27.297 5.605 1 97.75 60 ASP B CA 1
ATOM 2497 C C . ASP B 1 60 ? -5.539 26.359 5.703 1 97.75 60 ASP B C 1
ATOM 2499 O O . ASP B 1 60 ? -5.523 25.297 5.082 1 97.75 60 ASP B O 1
ATOM 2503 N N . TYR B 1 61 ? -4.551 26.797 6.469 1 98.19 61 TYR B N 1
ATOM 2504 C CA . TYR B 1 61 ? -3.338 26.016 6.648 1 98.19 61 TYR B CA 1
ATOM 2505 C C . TYR B 1 61 ? -3.658 24.656 7.273 1 98.19 61 TYR B C 1
ATOM 2507 O O . TYR B 1 61 ? -3.104 23.641 6.867 1 98.19 61 TYR B O 1
ATOM 2515 N N . LYS B 1 62 ? -4.539 24.703 8.211 1 97.69 62 LYS B N 1
ATOM 2516 C CA . LYS B 1 62 ? -4.941 23.469 8.891 1 97.69 62 LYS B CA 1
ATOM 2517 C C . LYS B 1 62 ? -5.512 22.453 7.902 1 97.69 62 LYS B C 1
ATOM 2519 O O . LYS B 1 62 ? -5.188 21.266 7.969 1 97.69 62 LYS B O 1
ATOM 2524 N N . VAL B 1 63 ? -6.324 22.906 7.031 1 97.19 63 VAL B N 1
ATOM 2525 C CA . VAL B 1 63 ? -6.957 22.031 6.043 1 97.19 63 VAL B CA 1
ATOM 2526 C C . VAL B 1 63 ? -5.895 21.422 5.133 1 97.19 63 VAL B C 1
ATOM 2528 O O . VAL B 1 63 ? -5.898 20.219 4.887 1 97.19 63 VAL B O 1
ATOM 2531 N N . VAL B 1 64 ? -4.977 22.234 4.723 1 98 64 VAL B N 1
ATOM 2532 C CA . VAL B 1 64 ? -3.902 21.781 3.848 1 98 64 VAL B CA 1
ATOM 2533 C C . VAL B 1 64 ? -3.008 20.797 4.59 1 98 64 VAL B C 1
ATOM 2535 O O . VAL B 1 64 ? -2.639 19.75 4.051 1 98 64 VAL B O 1
ATOM 2538 N N . LEU B 1 65 ? -2.693 21.125 5.777 1 98 65 LEU B N 1
ATOM 2539 C CA . LEU B 1 65 ? -1.804 20.297 6.582 1 98 65 LEU B CA 1
ATOM 2540 C C . LEU B 1 65 ? -2.426 18.922 6.848 1 98 65 LEU B C 1
ATOM 2542 O O . LEU B 1 65 ? -1.721 17.922 6.887 1 98 65 LEU B O 1
ATOM 2546 N N . GLU B 1 66 ? -3.699 18.953 7.023 1 96.81 66 GLU B N 1
ATOM 2547 C CA . GLU B 1 66 ? -4.402 17.688 7.215 1 96.81 66 GLU B CA 1
ATOM 2548 C C . GLU B 1 66 ? -4.25 16.781 5.996 1 96.81 66 GLU B C 1
ATOM 2550 O O . GLU B 1 66 ? -3.984 15.594 6.137 1 96.81 66 GLU B O 1
ATOM 2555 N N . ASP B 1 67 ? -4.422 17.328 4.859 1 96.69 67 ASP B N 1
ATOM 2556 C CA . ASP B 1 67 ? -4.242 16.562 3.627 1 96.69 67 ASP B CA 1
ATOM 2557 C C . ASP B 1 67 ? -2.818 16.016 3.52 1 96.69 67 ASP B C 1
ATOM 2559 O O . ASP B 1 67 ? -2.613 14.875 3.117 1 96.69 67 ASP B O 1
ATOM 2563 N N . VAL B 1 68 ? -1.866 16.844 3.873 1 97.62 68 VAL B N 1
ATOM 2564 C CA . VAL B 1 68 ? -0.465 16.438 3.824 1 97.62 68 VAL B CA 1
ATOM 2565 C C . VAL B 1 68 ? -0.24 15.242 4.758 1 97.62 68 VAL B C 1
ATOM 2567 O O . VAL B 1 68 ? 0.393 14.258 4.371 1 97.62 68 VAL B O 1
ATOM 2570 N N . ALA B 1 69 ? -0.763 15.375 5.914 1 96.69 69 ALA B N 1
ATOM 2571 C CA . ALA B 1 69 ? -0.588 14.312 6.902 1 96.69 69 ALA B CA 1
ATOM 2572 C C . ALA B 1 69 ? -1.156 12.992 6.391 1 96.69 69 ALA B C 1
ATOM 2574 O O . ALA B 1 69 ? -0.493 11.953 6.469 1 96.69 69 ALA B O 1
ATOM 2575 N N . ILE B 1 70 ? -2.332 13.062 5.836 1 95.94 70 ILE B N 1
ATOM 2576 C CA . ILE B 1 70 ? -3.012 11.859 5.363 1 95.94 70 ILE B CA 1
ATOM 2577 C C . ILE B 1 70 ? -2.219 11.234 4.215 1 95.94 70 ILE B C 1
ATOM 2579 O O . ILE B 1 70 ? -2.01 10.023 4.188 1 95.94 70 ILE B O 1
ATOM 2583 N N . GLN B 1 71 ? -1.747 12.07 3.35 1 96.75 71 GLN B N 1
ATOM 2584 C CA . GLN B 1 71 ? -1.052 11.539 2.182 1 96.75 71 GLN B CA 1
ATOM 2585 C C . GLN B 1 71 ? 0.331 11.008 2.559 1 96.75 71 GLN B C 1
ATOM 2587 O O . GLN B 1 71 ? 0.79 10.008 2.008 1 96.75 71 GLN B O 1
ATOM 2592 N N . LEU B 1 72 ? 1.019 11.656 3.479 1 97.06 72 LEU B N 1
ATOM 2593 C CA . LEU B 1 72 ? 2.285 11.117 3.959 1 97.06 72 LEU B CA 1
ATOM 2594 C C . LEU B 1 72 ? 2.084 9.75 4.609 1 97.06 72 LEU B C 1
ATOM 2596 O O . LEU B 1 72 ? 2.857 8.828 4.367 1 97.06 72 LEU B O 1
ATOM 2600 N N . MET B 1 73 ? 1.066 9.625 5.355 1 96.12 73 MET B N 1
ATOM 2601 C CA . MET B 1 73 ? 0.763 8.352 6 1 96.12 73 MET B CA 1
ATOM 2602 C C . MET B 1 73 ? 0.399 7.293 4.965 1 96.12 73 MET B C 1
ATOM 2604 O O . MET B 1 73 ? 0.763 6.125 5.109 1 96.12 73 MET B O 1
ATOM 2608 N N . SER B 1 74 ? -0.263 7.723 3.914 1 95.75 74 SER B N 1
ATOM 2609 C CA . SER B 1 74 ? -0.679 6.793 2.869 1 95.75 74 SER B CA 1
ATOM 2610 C C . SER B 1 74 ? 0.523 6.246 2.105 1 95.75 74 SER B C 1
ATOM 2612 O O . SER B 1 74 ? 0.47 5.137 1.566 1 95.75 74 SER B O 1
ATOM 2614 N N . VAL B 1 75 ? 1.6 7.02 2.055 1 96.69 75 VAL B N 1
ATOM 2615 C CA . VAL B 1 75 ? 2.832 6.543 1.437 1 96.69 75 VAL B CA 1
ATOM 2616 C C . VAL B 1 75 ? 3.467 5.465 2.314 1 96.69 75 VAL B C 1
ATOM 2618 O O . VAL B 1 75 ? 3.977 4.465 1.81 1 96.69 75 VAL B O 1
ATOM 2621 N N . MET B 1 76 ? 3.373 5.602 3.605 1 95.62 76 MET B N 1
ATOM 2622 C CA . MET B 1 76 ? 3.947 4.656 4.559 1 95.62 76 MET B CA 1
ATOM 2623 C C . MET B 1 76 ? 3.1 3.391 4.652 1 95.62 76 MET B C 1
ATOM 2625 O O . MET B 1 76 ? 3.625 2.301 4.883 1 95.62 76 MET B O 1
ATOM 2629 N N . GLN B 1 77 ? 1.797 3.631 4.578 1 96 77 GLN B N 1
ATOM 2630 C CA . GLN B 1 77 ? 0.776 2.596 4.699 1 96 77 GLN B CA 1
ATOM 2631 C C . GLN B 1 77 ? -0.243 2.691 3.568 1 96 77 GLN B C 1
ATOM 2633 O O . GLN B 1 77 ? -1.179 3.492 3.635 1 96 77 GLN B O 1
ATOM 2638 N N . GLN B 1 78 ? -0.062 1.792 2.66 1 94.75 78 GLN B N 1
ATOM 2639 C CA . GLN B 1 78 ? -0.814 1.98 1.424 1 94.75 78 GLN B CA 1
ATOM 2640 C C . GLN B 1 78 ? -2.16 1.263 1.483 1 94.75 78 GLN B C 1
ATOM 2642 O O . GLN B 1 78 ? -2.98 1.395 0.572 1 94.75 78 GLN B O 1
ATOM 2647 N N . ASN B 1 79 ? -2.387 0.453 2.531 1 94.62 79 ASN B N 1
ATOM 2648 C CA . ASN B 1 79 ? -3.719 -0.077 2.807 1 94.62 79 ASN B CA 1
ATOM 2649 C C . ASN B 1 79 ? -4.59 0.942 3.537 1 94.62 79 ASN B C 1
ATOM 2651 O O . ASN B 1 79 ? -4.352 1.241 4.707 1 94.62 79 ASN B O 1
ATOM 2655 N N . PRO B 1 80 ? -5.551 1.456 2.881 1 92.88 80 PRO B N 1
ATOM 2656 C CA . PRO B 1 80 ? -6.344 2.535 3.479 1 92.88 80 PRO B CA 1
ATOM 2657 C C . PRO B 1 80 ? -7.035 2.111 4.773 1 92.88 80 PRO B C 1
ATOM 2659 O O . PRO B 1 80 ? -7.391 2.963 5.59 1 92.88 80 PRO B O 1
ATOM 2662 N N . ARG B 1 81 ? -7.152 0.879 4.941 1 92.25 81 ARG B N 1
ATOM 2663 C CA . ARG B 1 81 ? -7.797 0.36 6.141 1 92.25 81 ARG B CA 1
ATOM 2664 C C . ARG B 1 81 ? -7.043 0.792 7.395 1 92.25 81 ARG B C 1
ATOM 2666 O O . ARG B 1 81 ? -7.645 0.962 8.461 1 92.25 81 ARG B O 1
ATOM 2673 N N . TYR B 1 82 ? -5.785 1.042 7.234 1 93.38 82 TYR B N 1
ATOM 2674 C CA . TYR B 1 82 ? -4.961 1.285 8.414 1 93.38 82 TYR B CA 1
ATOM 2675 C C . TYR B 1 82 ? -4.512 2.74 8.469 1 93.38 82 TYR B C 1
ATOM 2677 O O . TYR B 1 82 ? -3.715 3.115 9.336 1 93.38 82 TYR B O 1
ATOM 2685 N N . VAL B 1 83 ? -4.973 3.523 7.59 1 93.12 83 VAL B N 1
ATOM 2686 C CA . VAL B 1 83 ? -4.637 4.941 7.594 1 93.12 83 VAL B CA 1
ATOM 2687 C C . VAL B 1 83 ? -5.73 5.73 8.312 1 93.12 83 VAL B C 1
ATOM 2689 O O . VAL B 1 83 ? -6.855 5.836 7.816 1 93.12 83 VAL B O 1
ATOM 2692 N N . PRO B 1 84 ? -5.348 6.246 9.406 1 89.88 84 PRO B N 1
ATOM 2693 C CA . PRO B 1 84 ? -6.359 7 10.148 1 89.88 84 PRO B CA 1
ATOM 2694 C C . PRO B 1 84 ? -6.777 8.289 9.438 1 89.88 84 PRO B C 1
ATOM 2696 O O . PRO B 1 84 ? -5.926 9.016 8.914 1 89.88 84 PRO B O 1
ATOM 2699 N N . ASN B 1 85 ? -8.094 8.484 9.438 1 84.25 85 ASN B N 1
ATOM 2700 C CA . ASN B 1 85 ? -8.727 9.711 8.953 1 84.25 85 ASN B CA 1
ATOM 2701 C C . ASN B 1 85 ? -9.922 10.102 9.812 1 84.25 85 ASN B C 1
ATOM 2703 O O . ASN B 1 85 ? -10.969 9.461 9.758 1 84.25 85 ASN B O 1
ATOM 2707 N N . PRO B 1 86 ? -9.555 11.172 10.609 1 86.81 86 PRO B N 1
ATOM 2708 C CA . PRO B 1 86 ? -8.484 12.172 10.695 1 86.81 86 PRO B CA 1
ATOM 2709 C C . PRO B 1 86 ? -7.191 11.602 11.266 1 86.81 86 PRO B C 1
ATOM 2711 O O . PRO B 1 86 ? -7.203 10.547 11.914 1 86.81 86 PRO B O 1
ATOM 2714 N N . PRO B 1 87 ? -6.109 12.352 10.883 1 88 87 PRO B N 1
ATOM 2715 C CA . PRO B 1 87 ? -4.805 11.828 11.281 1 88 87 PRO B CA 1
ATOM 2716 C C . PRO B 1 87 ? -4.539 11.992 12.781 1 88 87 PRO B C 1
ATOM 2718 O O . PRO B 1 87 ? -3.516 12.562 13.172 1 88 87 PRO B O 1
ATOM 2721 N N . ALA B 1 88 ? -5.406 11.562 13.594 1 73.94 88 ALA B N 1
ATOM 2722 C CA . ALA B 1 88 ? -5.332 11.703 15.047 1 73.94 88 ALA B CA 1
ATOM 2723 C C . ALA B 1 88 ? -4.633 10.5 15.672 1 73.94 88 ALA B C 1
ATOM 2725 O O . ALA B 1 88 ? -3.807 10.656 16.578 1 73.94 88 ALA B O 1
ATOM 2726 N N . ALA B 1 89 ? -4.996 9.359 15.125 1 69.88 89 ALA B N 1
ATOM 2727 C CA . ALA B 1 89 ? -4.402 8.141 15.664 1 69.88 89 ALA B CA 1
ATOM 2728 C C . ALA B 1 89 ? -2.998 7.922 15.102 1 69.88 89 ALA B C 1
ATOM 2730 O O . ALA B 1 89 ? -2.703 8.312 13.977 1 69.88 89 ALA B O 1
ATOM 2731 N N . MET B 1 90 ? -2.234 7.324 15.961 1 72.06 90 MET B N 1
ATOM 2732 C CA . MET B 1 90 ? -0.813 7.234 15.641 1 72.06 90 MET B CA 1
ATOM 2733 C C . MET B 1 90 ? -0.495 5.906 14.961 1 72.06 90 MET B C 1
ATOM 2735 O O . MET B 1 90 ? 0.546 5.77 14.312 1 72.06 90 MET B O 1
ATOM 2739 N N . GLN B 1 91 ? -1.39 5.078 15.055 1 81.38 91 GLN B N 1
ATOM 2740 C CA . GLN B 1 91 ? -0.937 3.777 14.578 1 81.38 91 GLN B CA 1
ATOM 2741 C C . GLN B 1 91 ? -1.298 3.578 13.102 1 81.38 91 GLN B C 1
ATOM 2743 O O . GLN B 1 91 ? -2.461 3.713 12.719 1 81.38 91 GLN B O 1
ATOM 2748 N N . ILE B 1 92 ? -0.272 3.342 12.273 1 89.44 92 ILE B N 1
ATOM 2749 C CA . ILE B 1 92 ? -0.509 3.148 10.852 1 89.44 92 ILE B CA 1
ATOM 2750 C C . ILE B 1 92 ? -0.058 1.749 10.438 1 89.44 92 ILE B C 1
ATOM 2752 O O . ILE B 1 92 ? -0.371 1.288 9.336 1 89.44 92 ILE B O 1
ATOM 2756 N N . GLU B 1 93 ? 0.64 1.097 11.414 1 89.88 93 GLU B N 1
ATOM 2757 C CA . GLU B 1 93 ? 1.115 -0.248 11.102 1 89.88 93 GLU B CA 1
ATOM 2758 C C . GLU B 1 93 ? -0.037 -1.247 11.07 1 89.88 93 GLU B C 1
ATOM 2760 O O . GLU B 1 93 ? -0.945 -1.185 11.898 1 89.88 93 GLU B O 1
ATOM 2765 N N . SER B 1 94 ? 0.072 -2.113 10.133 1 90.38 94 SER B N 1
ATOM 2766 C CA . SER B 1 94 ? -0.877 -3.223 10.117 1 90.38 94 SER B CA 1
ATOM 2767 C C . SER B 1 94 ? -0.605 -4.203 11.25 1 90.38 94 SER B C 1
ATOM 2769 O O . SER B 1 94 ? 0.492 -4.227 11.805 1 90.38 94 SER B O 1
ATOM 2771 N N . PRO B 1 95 ? -1.622 -4.969 11.555 1 92.44 95 PRO B N 1
ATOM 2772 C CA . PRO B 1 95 ? -1.366 -6.031 12.531 1 92.44 95 PRO B CA 1
ATOM 2773 C C . PRO B 1 95 ? -0.269 -6.992 12.078 1 92.44 95 PRO B C 1
ATOM 2775 O O . PRO B 1 95 ? 0.071 -7.035 10.898 1 92.44 95 PRO B O 1
ATOM 2778 N N . PRO B 1 96 ? 0.242 -7.719 13.07 1 91.44 96 PRO B N 1
ATOM 2779 C CA . PRO B 1 96 ? 1.26 -8.711 12.711 1 91.44 96 PRO B CA 1
ATOM 2780 C C . PRO B 1 96 ? 0.769 -9.703 11.656 1 91.44 96 PRO B C 1
ATOM 2782 O O . PRO B 1 96 ? -0.396 -10.109 11.68 1 91.44 96 PRO B O 1
ATOM 2785 N N . ASN B 1 97 ? 1.567 -9.984 10.695 1 90.06 97 ASN B N 1
ATOM 2786 C CA . ASN B 1 97 ? 1.359 -10.984 9.648 1 90.06 97 ASN B CA 1
ATOM 2787 C C . ASN B 1 97 ? 0.366 -10.492 8.602 1 90.06 97 ASN B C 1
ATOM 2789 O O . ASN B 1 97 ? -0.176 -11.289 7.828 1 90.06 97 ASN B O 1
ATOM 2793 N N . GLU B 1 98 ? 0.146 -9.172 8.617 1 92.19 98 GLU B N 1
ATOM 2794 C CA . GLU B 1 98 ? -0.752 -8.641 7.598 1 92.19 98 GLU B CA 1
ATOM 2795 C C . GLU B 1 98 ? -0.012 -7.699 6.652 1 92.19 98 GLU B C 1
ATOM 2797 O O . GLU B 1 98 ? -0.579 -7.238 5.656 1 92.19 98 GLU B O 1
ATOM 2802 N N . ASP B 1 99 ? 1.225 -7.457 7.004 1 95.06 99 ASP B N 1
ATOM 2803 C CA . ASP B 1 99 ? 2.068 -6.711 6.074 1 95.06 99 ASP B CA 1
ATOM 2804 C C . ASP B 1 99 ? 2.336 -7.52 4.805 1 95.06 99 ASP B C 1
ATOM 2806 O O . ASP B 1 99 ? 2.553 -8.727 4.867 1 95.06 99 ASP B O 1
ATOM 2810 N N . PRO B 1 100 ? 2.334 -6.844 3.682 1 95.75 100 PRO B N 1
ATOM 2811 C CA . PRO B 1 100 ? 2.48 -7.582 2.424 1 95.75 100 PRO B CA 1
ATOM 2812 C C . PRO B 1 100 ? 3.734 -8.453 2.395 1 95.75 100 PRO B C 1
ATOM 2814 O O . PRO B 1 100 ? 3.693 -9.578 1.896 1 95.75 100 PRO B O 1
ATOM 2817 N N . TRP B 1 101 ? 4.836 -7.992 2.928 1 96.56 101 TRP B N 1
ATOM 2818 C CA . TRP B 1 101 ? 6.082 -8.758 2.941 1 96.56 101 TRP B CA 1
ATOM 2819 C C . TRP B 1 101 ? 5.996 -9.914 3.928 1 96.56 101 TRP B C 1
ATOM 2821 O O . TRP B 1 101 ? 6.492 -11.008 3.65 1 96.56 101 TRP B O 1
ATOM 2831 N N . GLU B 1 102 ? 5.371 -9.648 4.992 1 96.31 102 GLU B N 1
ATOM 2832 C CA . GLU B 1 102 ? 5.191 -10.688 6 1 96.31 102 GLU B CA 1
ATOM 2833 C C . GLU B 1 102 ? 4.293 -11.805 5.48 1 96.31 102 GLU B C 1
ATOM 2835 O O . GLU B 1 102 ? 4.477 -12.977 5.836 1 96.31 102 GLU B O 1
ATOM 2840 N N . MET B 1 103 ? 3.391 -11.43 4.66 1 97.12 103 MET B N 1
ATOM 2841 C CA . MET B 1 103 ? 2.498 -12.414 4.062 1 97.12 103 MET B CA 1
ATOM 2842 C C . MET B 1 103 ? 3.199 -13.172 2.941 1 97.12 103 MET B C 1
ATOM 2844 O O . MET B 1 103 ? 2.938 -14.359 2.727 1 97.12 103 MET B O 1
ATOM 2848 N N . LEU B 1 104 ? 4.07 -12.531 2.305 1 98 104 LEU B N 1
ATOM 2849 C CA . LEU B 1 104 ? 4.785 -13.133 1.188 1 98 104 LEU B CA 1
ATOM 2850 C C . LEU B 1 104 ? 5.801 -14.156 1.684 1 98 104 LEU B C 1
ATOM 2852 O O . LEU B 1 104 ? 5.945 -15.234 1.095 1 98 104 LEU B O 1
ATOM 2856 N N . THR B 1 105 ? 6.43 -13.875 2.748 1 98.12 105 THR B N 1
ATOM 2857 C CA . THR B 1 105 ? 7.578 -14.641 3.227 1 98.12 105 THR B CA 1
ATOM 2858 C C . THR B 1 105 ? 7.199 -16.094 3.455 1 98.12 105 THR B C 1
ATOM 2860 O O . THR B 1 105 ? 7.836 -17 2.906 1 98.12 105 THR B O 1
ATOM 2863 N N . PRO B 1 106 ? 6.121 -16.391 4.172 1 98.06 106 PRO B N 1
ATOM 2864 C CA . PRO B 1 106 ? 5.82 -17.812 4.398 1 98.06 106 PRO B CA 1
ATOM 2865 C C . PRO B 1 106 ? 5.422 -18.547 3.121 1 98.06 106 PRO B C 1
ATOM 2867 O O . PRO B 1 106 ? 5.719 -19.734 2.967 1 98.06 106 PRO B O 1
ATOM 2870 N N . VAL B 1 107 ? 4.766 -17.891 2.24 1 98 107 VAL B N 1
ATOM 2871 C CA . VAL B 1 107 ? 4.336 -18.531 1.003 1 98 107 VAL B CA 1
ATOM 2872 C C . VAL B 1 107 ? 5.551 -18.844 0.134 1 98 107 VAL B C 1
ATOM 2874 O O . VAL B 1 107 ? 5.582 -19.875 -0.548 1 98 107 VAL B O 1
ATOM 2877 N N . MET B 1 108 ? 6.547 -18 0.167 1 97.88 108 MET B N 1
ATOM 2878 C CA . MET B 1 108 ? 7.805 -18.234 -0.54 1 97.88 108 MET B CA 1
ATOM 2879 C C . MET B 1 108 ? 8.523 -19.453 0.019 1 97.88 108 MET B C 1
ATOM 2881 O O . MET B 1 108 ? 9.094 -20.234 -0.737 1 97.88 108 MET B O 1
ATOM 2885 N N . ALA B 1 109 ? 8.484 -19.547 1.291 1 98.12 109 ALA B N 1
ATOM 2886 C CA . ALA B 1 109 ? 9.102 -20.703 1.918 1 98.12 109 ALA B CA 1
ATOM 2887 C C . ALA B 1 109 ? 8.453 -22 1.442 1 98.12 109 ALA B C 1
ATOM 2889 O O . ALA B 1 109 ? 9.141 -22.984 1.177 1 98.12 109 ALA B O 1
ATOM 2890 N N . VAL B 1 110 ? 7.172 -22 1.294 1 98.31 110 VAL B N 1
ATOM 2891 C CA . VAL B 1 110 ? 6.426 -23.188 0.889 1 98.31 110 VAL B CA 1
ATOM 2892 C C . VAL B 1 110 ? 6.723 -23.516 -0.573 1 98.31 110 VAL B C 1
ATOM 2894 O O . VAL B 1 110 ? 7.008 -24.672 -0.916 1 98.31 110 VAL B O 1
ATOM 2897 N N . ILE B 1 111 ? 6.727 -22.516 -1.434 1 98.5 111 ILE B N 1
ATOM 2898 C CA . ILE B 1 111 ? 6.895 -22.781 -2.857 1 98.5 111 ILE B CA 1
ATOM 2899 C C . ILE B 1 111 ? 8.32 -23.25 -3.129 1 98.5 111 ILE B C 1
ATOM 2901 O O . ILE B 1 111 ? 8.555 -24.031 -4.051 1 98.5 111 ILE B O 1
ATOM 2905 N N . ALA B 1 112 ? 9.25 -22.75 -2.332 1 98 112 ALA B N 1
ATOM 2906 C CA . ALA B 1 112 ? 10.633 -23.203 -2.469 1 98 112 ALA B CA 1
ATOM 2907 C C . ALA B 1 112 ? 10.727 -24.734 -2.375 1 98 112 ALA B C 1
ATOM 2909 O O . ALA B 1 112 ? 11.516 -25.359 -3.088 1 98 112 ALA B O 1
ATOM 2910 N N . GLN B 1 113 ? 9.844 -25.328 -1.637 1 96.94 113 GLN B N 1
ATOM 2911 C CA . GLN B 1 113 ? 9.859 -26.766 -1.436 1 96.94 113 GLN B CA 1
ATOM 2912 C C . GLN B 1 113 ? 9.391 -27.5 -2.686 1 96.94 113 GLN B C 1
ATOM 2914 O O . GLN B 1 113 ? 9.648 -28.703 -2.848 1 96.94 113 GLN B O 1
ATOM 2919 N N . HIS B 1 114 ? 8.773 -26.844 -3.557 1 96.62 114 HIS B N 1
ATOM 2920 C CA . HIS B 1 114 ? 8.242 -27.438 -4.773 1 96.62 114 HIS B CA 1
ATOM 2921 C C . HIS B 1 114 ? 9.234 -27.312 -5.926 1 96.62 114 HIS B C 1
ATOM 2923 O O . HIS B 1 114 ? 9.008 -27.875 -7.004 1 96.62 114 HIS B O 1
ATOM 2929 N N . MET B 1 115 ? 10.297 -26.625 -5.613 1 95.88 115 MET B N 1
ATOM 2930 C CA . MET B 1 115 ? 11.273 -26.406 -6.672 1 95.88 115 MET B CA 1
ATOM 2931 C C . MET B 1 115 ? 12.406 -27.422 -6.594 1 95.88 115 MET B C 1
ATOM 2933 O O . MET B 1 115 ? 12.828 -27.797 -5.504 1 95.88 115 MET B O 1
ATOM 2937 N N . GLU B 1 116 ? 12.836 -27.797 -7.723 1 93.56 116 GLU B N 1
ATOM 2938 C CA . GLU B 1 116 ? 14 -28.688 -7.766 1 93.56 116 GLU B CA 1
ATOM 2939 C C . GLU B 1 116 ? 15.242 -27.969 -7.234 1 93.56 116 GLU B C 1
ATOM 2941 O O . GLU B 1 116 ? 15.961 -28.516 -6.391 1 93.56 116 GLU B O 1
ATOM 2946 N N . GLN B 1 117 ? 15.5 -26.781 -7.762 1 95 117 GLN B N 1
ATOM 2947 C CA . GLN B 1 117 ? 16.531 -25.891 -7.234 1 95 117 GLN B CA 1
ATOM 2948 C C . GLN B 1 117 ? 15.945 -24.875 -6.273 1 95 117 GLN B C 1
ATOM 2950 O O . GLN B 1 117 ? 15.562 -23.766 -6.684 1 95 117 GLN B O 1
ATOM 2955 N N . LYS B 1 118 ? 16.016 -25.156 -5.016 1 95.5 118 LYS B N 1
ATOM 2956 C CA . LYS B 1 118 ? 15.258 -24.344 -4.062 1 95.5 118 LYS B CA 1
ATOM 2957 C C . LYS B 1 118 ? 16.094 -23.188 -3.529 1 95.5 118 LYS B C 1
ATOM 2959 O O . LYS B 1 118 ? 15.555 -22.188 -3.053 1 95.5 118 LYS B O 1
ATOM 2964 N N . ALA B 1 119 ? 17.422 -23.25 -3.695 1 95.75 119 ALA B N 1
ATOM 2965 C CA . ALA B 1 119 ? 18.328 -22.328 -3.023 1 95.75 119 ALA B CA 1
ATOM 2966 C C . ALA B 1 119 ? 18.078 -20.891 -3.455 1 95.75 119 ALA B C 1
ATOM 2968 O O . ALA B 1 119 ? 17.984 -20 -2.617 1 95.75 119 ALA B O 1
ATOM 2969 N N . PRO B 1 120 ? 17.938 -20.672 -4.727 1 95.62 120 PRO B N 1
ATOM 2970 C CA . PRO B 1 120 ? 17.703 -19.281 -5.129 1 95.62 120 PRO B CA 1
ATOM 2971 C C . PRO B 1 120 ? 16.391 -18.719 -4.57 1 95.62 120 PRO B C 1
ATOM 2973 O O . PRO B 1 120 ? 16.328 -17.547 -4.215 1 95.62 120 PRO B O 1
ATOM 2976 N N . VAL B 1 121 ? 15.359 -19.516 -4.488 1 97.12 121 VAL B N 1
ATOM 2977 C CA . VAL B 1 121 ? 14.07 -19.078 -3.959 1 97.12 121 VAL B CA 1
ATOM 2978 C C . VAL B 1 121 ? 14.172 -18.891 -2.447 1 97.12 121 VAL B C 1
ATOM 2980 O O . VAL B 1 121 ? 13.609 -17.938 -1.893 1 97.12 121 VAL B O 1
ATOM 2983 N N . GLU B 1 122 ? 14.883 -19.719 -1.826 1 97.06 122 GLU B N 1
ATOM 2984 C CA . GLU B 1 122 ? 15.109 -19.578 -0.391 1 97.06 122 GLU B CA 1
ATOM 2985 C C . GLU B 1 122 ? 15.844 -18.281 -0.076 1 97.06 122 GLU B C 1
ATOM 2987 O O . GLU B 1 122 ? 15.531 -17.609 0.909 1 97.06 122 GLU B O 1
ATOM 2992 N N . ALA B 1 123 ? 16.797 -17.969 -0.927 1 96.81 123 ALA B N 1
ATOM 2993 C CA . ALA B 1 123 ? 17.516 -16.719 -0.764 1 96.81 123 ALA B CA 1
ATOM 2994 C C . ALA B 1 123 ? 16.562 -15.523 -0.875 1 96.81 123 ALA B C 1
ATOM 2996 O O . ALA B 1 123 ? 16.672 -14.562 -0.105 1 96.81 123 ALA B O 1
ATOM 2997 N N . ARG B 1 124 ? 15.625 -15.633 -1.809 1 97.38 124 ARG B N 1
ATOM 2998 C CA . ARG B 1 124 ? 14.656 -14.555 -1.981 1 97.38 124 ARG B CA 1
ATOM 2999 C C . ARG B 1 124 ? 13.664 -14.516 -0.826 1 97.38 124 ARG B C 1
ATOM 3001 O O . ARG B 1 124 ? 13.156 -13.453 -0.467 1 97.38 124 ARG B O 1
ATOM 3008 N N . THR B 1 125 ? 13.445 -15.68 -0.21 1 97.56 125 THR B N 1
ATOM 3009 C CA . THR B 1 125 ? 12.617 -15.734 0.99 1 97.56 125 THR B CA 1
ATOM 3010 C C . THR B 1 125 ? 13.242 -14.914 2.117 1 97.56 125 THR B C 1
ATOM 3012 O O . THR B 1 125 ? 12.539 -14.172 2.807 1 97.56 125 THR B O 1
ATOM 3015 N N . VAL B 1 126 ? 14.5 -14.961 2.242 1 97.31 126 VAL B N 1
ATOM 3016 C CA . VAL B 1 126 ? 15.227 -14.18 3.242 1 97.31 126 VAL B CA 1
ATOM 3017 C C . VAL B 1 126 ? 15.133 -12.695 2.906 1 97.31 126 VAL B C 1
ATOM 3019 O O . VAL B 1 126 ? 14.914 -11.867 3.793 1 97.31 126 VAL B O 1
ATOM 3022 N N . SER B 1 127 ? 15.266 -12.414 1.624 1 97.5 127 SER B N 1
ATOM 3023 C CA . SER B 1 127 ? 15.109 -11.031 1.185 1 97.5 127 SER B CA 1
ATOM 3024 C C . SER B 1 127 ? 13.734 -10.477 1.571 1 97.5 127 SER B C 1
ATOM 3026 O O . SER B 1 127 ? 13.633 -9.359 2.076 1 97.5 127 SER B O 1
ATOM 3028 N N . SER B 1 128 ? 12.734 -11.281 1.352 1 97.44 128 SER B N 1
ATOM 3029 C CA . SER B 1 128 ? 11.375 -10.883 1.681 1 97.44 128 SER B CA 1
ATOM 3030 C C . SER B 1 128 ? 11.219 -10.617 3.174 1 97.44 128 SER B C 1
ATOM 3032 O O . SER B 1 128 ? 10.594 -9.633 3.572 1 97.44 128 SER B O 1
ATOM 3034 N N . GLN B 1 129 ? 11.766 -11.43 3.943 1 97.12 129 GLN B N 1
ATOM 3035 C CA . GLN B 1 129 ? 11.703 -11.273 5.391 1 97.12 129 GLN B CA 1
ATOM 3036 C C . GLN B 1 129 ? 12.359 -9.969 5.832 1 97.12 129 GLN B C 1
ATOM 3038 O O . GLN B 1 129 ? 11.797 -9.227 6.641 1 97.12 129 GLN B O 1
ATOM 3043 N N . LYS B 1 130 ? 13.492 -9.672 5.297 1 97.5 130 LYS B N 1
ATOM 3044 C CA . LYS B 1 130 ? 14.203 -8.438 5.621 1 97.5 130 LYS B CA 1
ATOM 3045 C C . LYS B 1 130 ? 13.406 -7.211 5.191 1 97.5 130 LYS B C 1
ATOM 3047 O O . LYS B 1 130 ? 13.344 -6.219 5.922 1 97.5 130 LYS B O 1
ATOM 3052 N N . MET B 1 131 ? 12.797 -7.324 4.066 1 96.88 131 MET B N 1
ATOM 3053 C CA . MET B 1 131 ? 12.016 -6.203 3.555 1 96.88 131 MET B CA 1
ATOM 3054 C C . MET B 1 131 ? 10.812 -5.926 4.445 1 96.88 131 MET B C 1
ATOM 3056 O O . MET B 1 131 ? 10.43 -4.77 4.637 1 96.88 131 MET B O 1
ATOM 3060 N N . GLY B 1 132 ? 10.25 -7.016 4.93 1 96.75 132 GLY B N 1
ATOM 3061 C CA . GLY B 1 132 ? 9.188 -6.828 5.898 1 96.75 132 GLY B CA 1
ATOM 3062 C C . GLY B 1 132 ? 9.625 -6.062 7.133 1 96.75 132 GLY B C 1
ATOM 3063 O O . GLY B 1 132 ? 8.922 -5.164 7.594 1 96.75 132 GLY B O 1
ATOM 3064 N N . GLN B 1 133 ? 10.773 -6.375 7.621 1 96.75 133 GLN B N 1
ATOM 3065 C CA . GLN B 1 133 ? 11.32 -5.68 8.781 1 96.75 133 GLN B CA 1
ATOM 3066 C C . GLN B 1 133 ? 11.609 -4.215 8.461 1 96.75 133 GLN B C 1
ATOM 3068 O O . GLN B 1 133 ? 11.297 -3.328 9.258 1 96.75 133 GLN B O 1
ATOM 3073 N N . MET B 1 134 ? 12.141 -3.977 7.32 1 97.44 134 MET B N 1
ATOM 3074 C CA . MET B 1 134 ? 12.469 -2.621 6.891 1 97.44 134 MET B CA 1
ATOM 3075 C C . MET B 1 134 ? 11.211 -1.782 6.715 1 97.44 134 MET B C 1
ATOM 3077 O O . MET B 1 134 ? 11.195 -0.6 7.059 1 97.44 134 MET B O 1
ATOM 3081 N N . HIS B 1 135 ? 10.203 -2.482 6.199 1 97.5 135 HIS B N 1
ATOM 3082 C CA . HIS B 1 135 ? 8.945 -1.777 6.004 1 97.5 135 HIS B CA 1
ATOM 3083 C C . HIS B 1 135 ? 8.336 -1.355 7.34 1 97.5 135 HIS B C 1
ATOM 3085 O O . HIS B 1 135 ? 7.879 -0.221 7.484 1 97.5 135 HIS B O 1
ATOM 3091 N N . ARG B 1 136 ? 8.398 -2.189 8.312 1 96.44 136 ARG B N 1
ATOM 3092 C CA . ARG B 1 136 ? 7.918 -1.866 9.648 1 96.44 136 ARG B CA 1
ATOM 3093 C C . ARG B 1 136 ? 8.719 -0.718 10.258 1 96.44 136 ARG B C 1
ATOM 3095 O O . ARG B 1 136 ? 8.148 0.189 10.867 1 96.44 136 ARG B O 1
ATOM 3102 N N . GLU B 1 137 ? 9.945 -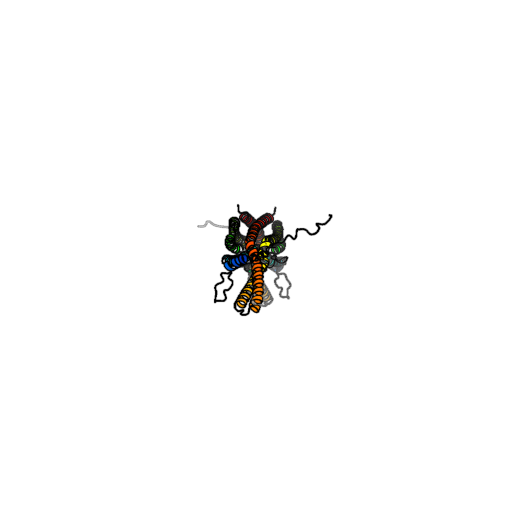0.743 10.133 1 96.75 137 GLU B N 1
ATOM 3103 C CA . GLU B 1 137 ? 10.805 0.315 10.648 1 96.75 137 GLU B CA 1
ATOM 3104 C C . GLU B 1 137 ? 10.516 1.646 9.961 1 96.75 137 GLU B C 1
ATOM 3106 O O . GLU B 1 137 ? 10.5 2.695 10.609 1 96.75 137 GLU B O 1
ATOM 3111 N N . PHE B 1 138 ? 10.359 1.544 8.664 1 97.75 138 PHE B N 1
ATOM 3112 C CA . PHE B 1 138 ? 10.023 2.744 7.91 1 97.75 138 PHE B CA 1
ATOM 3113 C C . PHE B 1 138 ? 8.734 3.375 8.43 1 97.75 138 PHE B C 1
ATOM 3115 O O . PHE B 1 138 ? 8.664 4.59 8.617 1 97.75 138 PHE B O 1
ATOM 3122 N N . GLN B 1 139 ? 7.73 2.553 8.695 1 96.25 139 GLN B N 1
ATOM 3123 C CA . GLN B 1 139 ? 6.461 3.051 9.203 1 96.25 139 GLN B CA 1
ATOM 3124 C C . GLN B 1 139 ? 6.637 3.701 10.578 1 96.25 139 GLN B C 1
ATOM 3126 O O . GLN B 1 139 ? 6.066 4.762 10.844 1 96.25 139 GLN B O 1
ATOM 3131 N N . LYS B 1 140 ? 7.422 3.096 11.383 1 94.69 140 LYS B N 1
ATOM 3132 C CA . LYS B 1 140 ? 7.676 3.631 12.719 1 94.69 140 LYS B CA 1
ATOM 3133 C C . LYS B 1 140 ? 8.414 4.965 12.641 1 94.69 140 LYS B C 1
ATOM 3135 O O . LYS B 1 140 ? 8.008 5.941 13.273 1 94.69 140 LYS B O 1
ATOM 3140 N N . LYS B 1 141 ? 9.461 5.023 11.891 1 96.5 141 LYS B N 1
ATOM 3141 C CA . LYS B 1 141 ? 10.25 6.238 11.75 1 96.5 141 LYS B CA 1
ATOM 3142 C C . LYS B 1 141 ? 9.453 7.34 11.047 1 96.5 141 LYS B C 1
ATOM 3144 O O . LYS B 1 141 ? 9.531 8.508 11.438 1 96.5 141 LYS B O 1
ATOM 3149 N N . GLY B 1 142 ? 8.727 6.895 9.984 1 95.31 142 GLY B N 1
ATOM 3150 C CA . GLY B 1 142 ? 7.895 7.855 9.273 1 95.31 142 GLY B CA 1
ATOM 3151 C C . GLY B 1 142 ? 6.852 8.516 10.156 1 95.31 142 GLY B C 1
ATOM 3152 O O . GLY B 1 142 ? 6.641 9.727 10.078 1 95.31 142 GLY B O 1
ATOM 3153 N N . ARG B 1 143 ? 6.266 7.715 10.977 1 92.94 143 ARG B N 1
ATOM 3154 C CA . ARG B 1 143 ? 5.273 8.234 11.914 1 92.94 143 ARG B CA 1
ATOM 3155 C C . ARG B 1 143 ? 5.891 9.258 12.852 1 92.94 143 ARG B C 1
ATOM 3157 O O . ARG B 1 143 ? 5.285 10.297 13.141 1 92.94 143 ARG B O 1
ATOM 3164 N N . ARG B 1 144 ? 7.035 8.984 13.273 1 93.12 144 ARG B N 1
ATOM 3165 C CA . ARG B 1 144 ? 7.742 9.898 14.172 1 93.12 144 ARG B CA 1
ATOM 3166 C C . ARG B 1 144 ? 8.094 11.195 13.461 1 93.12 144 ARG B C 1
ATOM 3168 O O . ARG B 1 144 ? 8.094 12.266 14.078 1 93.12 144 ARG B O 1
ATOM 3175 N N . CYS B 1 145 ? 8.352 11.164 12.195 1 95.06 145 CYS B N 1
ATOM 3176 C CA . CYS B 1 145 ? 8.758 12.32 11.406 1 95.06 145 CYS B CA 1
ATOM 3177 C C . CYS B 1 145 ? 7.625 13.328 11.289 1 95.06 145 CYS B C 1
ATOM 3179 O O . CYS B 1 145 ? 7.863 14.516 11.047 1 95.06 145 CYS B O 1
ATOM 3181 N N . ILE B 1 146 ? 6.387 12.852 11.531 1 95.25 146 ILE B N 1
ATOM 3182 C CA . ILE B 1 146 ? 5.301 13.805 11.312 1 95.25 146 ILE B CA 1
ATOM 3183 C C . ILE B 1 146 ? 4.637 14.148 12.641 1 95.25 146 ILE B C 1
ATOM 3185 O O . ILE B 1 146 ? 3.436 14.422 12.688 1 95.25 146 ILE B O 1
ATOM 3189 N N . HIS B 1 147 ? 5.434 14.164 13.664 1 94.56 147 HIS B N 1
ATOM 3190 C CA . HIS B 1 147 ? 4.938 14.391 15.016 1 94.56 147 HIS B CA 1
ATOM 3191 C C . HIS B 1 147 ? 4.438 15.82 15.188 1 94.56 147 HIS B C 1
ATOM 3193 O O . HIS B 1 147 ? 3.354 16.047 15.727 1 94.56 147 HIS B O 1
ATOM 3199 N N . ALA B 1 148 ? 5.207 16.797 14.773 1 97 148 ALA B N 1
ATOM 3200 C CA . ALA B 1 148 ? 4.809 18.188 14.922 1 97 148 ALA B CA 1
ATOM 3201 C C . ALA B 1 148 ? 3.559 18.484 14.102 1 97 148 ALA B C 1
ATOM 3203 O O . ALA B 1 148 ? 2.695 19.266 14.531 1 97 148 ALA B O 1
ATOM 3204 N N . ILE B 1 149 ? 3.547 17.859 12.945 1 97.19 149 ILE B N 1
ATOM 3205 C CA . ILE B 1 149 ? 2.373 18.016 12.094 1 97.19 149 ILE B CA 1
ATOM 3206 C C . ILE B 1 149 ? 1.133 17.516 12.82 1 97.19 149 ILE B C 1
ATOM 3208 O O . ILE B 1 149 ? 0.13 18.219 12.922 1 97.19 149 ILE B O 1
ATOM 3212 N N . ARG B 1 150 ? 1.256 16.406 13.367 1 95.56 150 ARG B N 1
ATOM 3213 C CA . ARG B 1 150 ? 0.124 15.797 14.062 1 95.56 150 ARG B CA 1
ATOM 3214 C C . ARG B 1 150 ? -0.221 16.578 15.328 1 95.56 150 ARG B C 1
ATOM 3216 O O . ARG B 1 150 ? -1.396 16.766 15.648 1 95.56 150 ARG B O 1
ATOM 3223 N N . THR B 1 151 ? 0.723 17 16.016 1 96.31 151 THR B N 1
ATOM 3224 C CA . THR B 1 151 ? 0.502 17.781 17.234 1 96.31 151 THR B CA 1
ATOM 3225 C C . THR B 1 151 ? -0.229 19.094 16.906 1 96.31 151 THR B C 1
ATOM 3227 O O . THR B 1 151 ? -1.158 19.469 17.625 1 96.31 151 THR B O 1
ATOM 3230 N N . PHE B 1 152 ? 0.216 19.688 15.836 1 97.94 152 PHE B N 1
ATOM 3231 C CA . PHE B 1 152 ? -0.45 20.938 15.453 1 97.94 152 PHE B CA 1
ATOM 3232 C C . PHE B 1 152 ? -1.923 20.688 15.156 1 97.94 152 PHE B C 1
ATOM 3234 O O . PHE B 1 152 ? -2.791 21.422 15.625 1 97.94 152 PHE B O 1
ATOM 3241 N N . LEU B 1 153 ? -2.182 19.656 14.484 1 96.56 153 LEU B N 1
ATOM 3242 C CA . LEU B 1 153 ? -3.531 19.359 14.023 1 96.56 153 LEU B CA 1
ATOM 3243 C C . LEU B 1 153 ? -4.438 18.984 15.188 1 96.56 153 LEU B C 1
ATOM 3245 O O . LEU B 1 153 ? -5.605 19.375 15.227 1 96.56 153 LEU B O 1
ATOM 3249 N N . ASN B 1 154 ? -3.859 18.344 16.156 1 93.75 154 ASN B N 1
ATOM 3250 C CA . ASN B 1 154 ? -4.711 17.75 17.172 1 93.75 154 ASN B CA 1
ATOM 3251 C C . ASN B 1 154 ? -4.684 18.547 18.469 1 93.75 154 ASN B C 1
ATOM 3253 O O . ASN B 1 154 ? -5.602 18.453 19.281 1 93.75 154 ASN B O 1
ATOM 3257 N N . VAL B 1 155 ? -3.65 19.281 18.641 1 96.25 155 VAL B N 1
ATOM 3258 C CA . VAL B 1 155 ? -3.512 19.938 19.938 1 96.25 155 VAL B CA 1
ATOM 3259 C C . VAL B 1 155 ? -3.426 21.453 19.734 1 96.25 155 VAL B C 1
ATOM 3261 O O . VAL B 1 155 ? -4.297 22.203 20.188 1 96.25 155 VAL B O 1
ATOM 3264 N N . ASP B 1 156 ? -2.457 21.922 18.953 1 97.56 156 ASP B N 1
ATOM 3265 C CA . ASP B 1 156 ? -2.168 23.344 18.859 1 97.56 156 ASP B CA 1
ATOM 3266 C C . ASP B 1 156 ? -3.326 24.094 18.203 1 97.56 156 ASP B C 1
ATOM 3268 O O . ASP B 1 156 ? -3.746 25.156 18.688 1 97.56 156 ASP B O 1
ATOM 3272 N N . TYR B 1 157 ? -3.777 23.547 17.141 1 97.56 157 TYR B N 1
ATOM 3273 C CA . TYR B 1 157 ? -4.887 24.203 16.453 1 97.56 157 TYR B CA 1
ATOM 3274 C C . TYR B 1 157 ? -6.129 24.234 17.344 1 97.56 157 TYR B C 1
ATOM 3276 O O . TYR B 1 157 ? -6.84 25.25 17.391 1 97.56 157 TYR B O 1
ATOM 3284 N N . GLU B 1 158 ? -6.383 23.172 18.078 1 96.38 158 GLU B N 1
ATOM 3285 C CA . GLU B 1 158 ? -7.551 23.109 18.953 1 96.38 158 GLU B CA 1
ATOM 3286 C C . GLU B 1 158 ? -7.441 24.125 20.078 1 96.38 158 GLU B C 1
ATOM 3288 O O . GLU B 1 158 ? -8.43 24.766 20.453 1 96.38 158 GLU B O 1
ATOM 3293 N N . ASN B 1 159 ? -6.297 24.234 20.609 1 98.25 159 ASN B N 1
ATOM 3294 C CA . ASN B 1 159 ? -6.062 25.234 21.641 1 98.25 159 ASN B CA 1
ATOM 3295 C C . ASN B 1 159 ? -6.316 26.641 21.094 1 98.25 159 ASN B C 1
ATOM 3297 O O . ASN B 1 159 ? -6.906 27.484 21.781 1 98.25 159 ASN B O 1
ATOM 3301 N N . LEU B 1 160 ? -5.867 26.891 19.922 1 98.69 160 LEU B N 1
ATOM 3302 C CA . LEU B 1 160 ? -6.09 28.188 19.281 1 98.69 160 LEU B CA 1
ATOM 3303 C C . LEU B 1 160 ? -7.574 28.422 19.031 1 98.69 160 LEU B C 1
ATOM 3305 O O . LEU B 1 160 ? -8.086 29.516 19.281 1 98.69 160 LEU B O 1
ATOM 3309 N N . ASN B 1 161 ? -8.188 27.391 18.562 1 97.75 161 ASN B N 1
ATOM 3310 C CA . ASN B 1 161 ? -9.625 27.484 18.328 1 97.75 161 ASN B CA 1
ATOM 3311 C C . ASN B 1 161 ? -10.383 27.766 19.609 1 97.75 161 ASN B C 1
ATOM 3313 O O . ASN B 1 161 ? -11.305 28.578 19.625 1 97.75 161 ASN B O 1
ATOM 3317 N N . ASP B 1 162 ? -10.008 27.125 20.656 1 98.38 162 ASP B N 1
ATOM 3318 C CA . ASP B 1 162 ? -10.625 27.375 21.969 1 98.38 162 ASP B CA 1
ATOM 3319 C C . ASP B 1 162 ? -10.383 28.812 22.422 1 98.38 162 ASP B C 1
ATOM 3321 O O . ASP B 1 162 ? -11.281 29.453 22.969 1 98.38 162 ASP B O 1
ATOM 3325 N N . ALA B 1 163 ? -9.164 29.234 22.234 1 98.62 163 ALA B N 1
ATOM 3326 C CA . ALA B 1 163 ? -8.836 30.609 22.578 1 98.62 163 ALA B CA 1
ATOM 3327 C C . ALA B 1 163 ? -9.695 31.609 21.797 1 98.62 163 ALA B C 1
ATOM 3329 O O . ALA B 1 163 ? -10.133 32.625 22.344 1 98.62 163 ALA B O 1
ATOM 3330 N N . ARG B 1 164 ? -9.945 31.344 20.609 1 98.19 164 ARG B N 1
ATOM 3331 C CA . ARG B 1 164 ? -10.773 32.219 19.766 1 98.19 164 ARG B CA 1
ATOM 3332 C C . ARG B 1 164 ? -12.219 32.219 20.234 1 98.19 164 ARG B C 1
ATOM 3334 O O . ARG B 1 164 ? -12.883 33.25 20.234 1 98.19 164 ARG B O 1
ATOM 3341 N N . LYS B 1 165 ? -12.703 31.094 20.609 1 98.19 165 LYS B N 1
ATOM 3342 C CA . LYS B 1 165 ? -14.062 31.016 21.141 1 98.19 165 LYS B CA 1
ATOM 3343 C C . LYS B 1 165 ? -14.211 31.828 22.422 1 98.19 165 LYS B C 1
ATOM 3345 O O . LYS B 1 165 ? -15.203 32.562 22.578 1 98.19 165 LYS B O 1
ATOM 3350 N N . GLU B 1 166 ? -13.234 31.594 23.266 1 98.56 166 GLU B N 1
ATOM 3351 C CA . GLU B 1 166 ? -13.242 32.375 24.484 1 98.56 166 GLU B CA 1
ATOM 3352 C C . GLU B 1 166 ? -13.188 33.875 24.188 1 98.56 166 GLU B C 1
ATOM 3354 O O . GLU B 1 166 ? -13.859 34.688 24.844 1 98.56 166 GLU B O 1
ATOM 3359 N N . LEU B 1 167 ? -12.375 34.25 23.219 1 98 167 LEU B N 1
ATOM 3360 C CA . LEU B 1 167 ? -12.266 35.625 22.797 1 98 167 LEU B CA 1
ATOM 3361 C C . LEU B 1 167 ? -13.609 36.188 22.312 1 98 167 LEU B C 1
ATOM 3363 O O . LEU B 1 167 ? -13.992 37.281 22.656 1 98 167 LEU B O 1
ATOM 3367 N N . GLU B 1 168 ? -14.281 35.375 21.547 1 96.44 168 GLU B N 1
ATOM 3368 C CA . GLU B 1 168 ? -15.594 35.781 21.062 1 96.44 168 GLU B CA 1
ATOM 3369 C C . GLU B 1 168 ? -16.578 35.969 22.203 1 96.44 168 GLU B C 1
ATOM 3371 O O . GLU B 1 168 ? -17.375 36.906 22.203 1 96.44 168 GLU B O 1
ATOM 3376 N N . LYS B 1 169 ? -16.562 35.125 23.125 1 97.06 169 LYS B N 1
ATOM 3377 C CA . LYS B 1 169 ? -17.406 35.25 24.312 1 97.06 169 LYS B CA 1
ATOM 3378 C C . LYS B 1 169 ? -17.109 36.562 25.031 1 97.06 169 LYS B C 1
ATOM 3380 O O . LYS B 1 169 ? -18.031 37.281 25.438 1 97.06 169 LYS B O 1
ATOM 3385 N N . MET B 1 170 ? -15.805 36.844 25.234 1 96.5 170 MET B N 1
ATOM 3386 C CA . MET B 1 170 ? -15.406 38.062 25.922 1 96.5 170 MET B CA 1
ATOM 3387 C C . MET B 1 170 ? -15.82 39.281 25.125 1 96.5 170 MET B C 1
ATOM 3389 O O . MET B 1 170 ? -16.141 40.312 25.703 1 96.5 170 MET B O 1
ATOM 3393 N N . ARG B 1 171 ? -15.711 39.125 23.797 1 95.81 171 ARG B N 1
ATOM 3394 C CA . ARG B 1 171 ? -16.141 40.25 22.953 1 95.81 171 ARG B CA 1
ATOM 3395 C C . ARG B 1 171 ? -17.625 40.531 23.141 1 95.81 171 ARG B C 1
ATOM 3397 O O . ARG B 1 171 ? -18.031 41.688 23.25 1 95.81 171 ARG B O 1
ATOM 3404 N N . GLN B 1 172 ? -18.438 39.531 23.172 1 94.88 172 GLN B N 1
ATOM 3405 C CA . GLN B 1 172 ? -19.875 39.688 23.391 1 94.88 172 GLN B CA 1
ATOM 3406 C C . GLN B 1 172 ? -20.156 40.312 24.75 1 94.88 172 GLN B C 1
ATOM 3408 O O . GLN B 1 172 ? -21.031 41.156 24.875 1 94.88 172 GLN B O 1
ATOM 3413 N N . GLU B 1 173 ? -19.469 39.844 25.75 1 95.62 173 GLU B N 1
ATOM 3414 C CA . GLU B 1 173 ? -19.609 40.406 27.078 1 95.62 173 GLU B CA 1
ATOM 3415 C C . GLU B 1 173 ? -19.25 41.906 27.094 1 95.62 173 GLU B C 1
ATOM 3417 O O . GLU B 1 173 ? -19.906 42.719 27.75 1 95.62 173 GLU B O 1
ATOM 3422 N N . LEU B 1 174 ? -18.172 42.219 26.406 1 95.25 174 LEU B N 1
ATOM 3423 C CA . LEU B 1 174 ? -17.75 43.625 26.297 1 95.25 174 LEU B CA 1
ATOM 3424 C C . LEU B 1 174 ? -18.828 44.469 25.609 1 95.25 174 LEU B C 1
ATOM 3426 O O . LEU B 1 174 ? -19.156 45.562 26.062 1 95.25 174 LEU B O 1
ATOM 3430 N N . ASP B 1 175 ? -19.375 43.938 24.531 1 93.44 175 ASP B N 1
ATOM 3431 C CA . ASP B 1 175 ? -20.422 44.625 23.812 1 93.44 175 ASP B CA 1
ATOM 3432 C C . ASP B 1 175 ? -21.656 44.844 24.688 1 93.44 175 ASP B C 1
ATOM 3434 O O . ASP B 1 175 ? -22.266 45.906 24.672 1 93.44 175 ASP B O 1
ATOM 3438 N N . PHE B 1 176 ? -21.984 43.781 25.391 1 93.75 176 PHE B N 1
ATOM 3439 C CA . PHE B 1 176 ? -23.125 43.875 26.297 1 93.75 176 PHE B CA 1
ATOM 3440 C C . PHE B 1 176 ? -22.875 44.938 27.375 1 93.75 176 PHE B C 1
ATOM 3442 O O . PHE B 1 176 ? -23.766 45.75 27.672 1 93.75 176 PHE B O 1
ATOM 3449 N N . ALA B 1 177 ? -21.688 44.938 28 1 94.12 177 ALA B N 1
ATOM 3450 C CA . ALA B 1 177 ? -21.328 45.906 29.047 1 94.12 177 ALA B CA 1
ATOM 3451 C C . ALA B 1 177 ? -21.328 47.344 28.5 1 94.12 177 ALA B C 1
ATOM 3453 O O . ALA B 1 177 ? -21.719 48.25 29.203 1 94.12 177 ALA B O 1
ATOM 3454 N N . LYS B 1 178 ? -20.828 47.469 27.297 1 92.81 178 LYS B N 1
ATOM 3455 C CA . LYS B 1 178 ? -20.828 48.781 26.641 1 92.81 178 LYS B CA 1
ATOM 3456 C C . LYS B 1 178 ? -22.25 49.312 26.469 1 92.81 178 LYS B C 1
ATOM 3458 O O . LYS B 1 178 ? -22.516 50.469 26.719 1 92.81 178 LYS B O 1
ATOM 3463 N N . HIS B 1 179 ? -23.141 48.469 26.047 1 92.06 179 HIS B N 1
ATOM 3464 C CA . HIS B 1 179 ? -24.547 48.812 25.859 1 92.06 179 HIS B CA 1
ATOM 3465 C C . HIS B 1 179 ? -25.203 49.188 27.188 1 92.06 179 HIS B C 1
ATOM 3467 O O . HIS B 1 179 ? -25.938 50.188 27.25 1 92.06 179 HIS B O 1
ATOM 3473 N N . GLU B 1 180 ? -24.953 48.469 28.281 1 93.94 180 GLU B N 1
ATOM 3474 C CA . GLU B 1 180 ? -25.5 48.75 29.609 1 93.94 180 GLU B CA 1
ATOM 3475 C C . GLU B 1 180 ? -25.031 50.094 30.156 1 93.94 180 GLU B C 1
ATOM 3477 O O . GLU B 1 180 ? -25.781 50.812 30.797 1 93.94 180 GLU B O 1
ATOM 3482 N N . LEU B 1 181 ? -23.734 50.375 29.922 1 93.75 181 LEU B N 1
ATOM 3483 C CA . LEU B 1 181 ? -23.156 51.625 30.391 1 93.75 181 LEU B CA 1
ATOM 3484 C C . LEU B 1 181 ? -23.797 52.812 29.688 1 93.75 181 LEU B C 1
ATOM 3486 O O . LEU B 1 181 ? -24.109 53.844 30.312 1 93.75 181 LEU B O 1
ATOM 3490 N N . LYS B 1 182 ? -24.047 52.656 28.406 1 92.56 182 LYS B N 1
ATOM 3491 C CA . LYS B 1 182 ? -24.672 53.719 27.625 1 92.56 182 LYS B CA 1
ATOM 3492 C C . LYS B 1 182 ? -26.109 53.938 28.062 1 92.56 182 LYS B C 1
ATOM 3494 O O . LYS B 1 182 ? -26.609 55.062 28.016 1 92.56 182 LYS B O 1
ATOM 3499 N N . ALA B 1 183 ? -26.734 52.844 28.484 1 91.19 183 ALA B N 1
ATOM 3500 C CA . ALA B 1 183 ? -28.141 52.875 28.844 1 91.19 183 ALA B CA 1
ATOM 3501 C C . ALA B 1 183 ? -28.328 53.406 30.281 1 91.19 183 ALA B C 1
ATOM 3503 O O . ALA B 1 183 ? -29.438 53.719 30.688 1 91.19 183 ALA B O 1
ATOM 3504 N N . ALA B 1 184 ? -27.25 53.406 31.016 1 92.25 184 ALA B N 1
ATOM 3505 C CA . ALA B 1 184 ? -27.328 53.844 32.406 1 92.25 184 ALA B CA 1
ATOM 3506 C C . ALA B 1 184 ? -27.734 55.312 32.5 1 92.25 184 ALA B C 1
ATOM 3508 O O . ALA B 1 184 ? -27.25 56.156 31.734 1 92.25 184 ALA B O 1
ATOM 3509 N N . LYS B 1 185 ? -28.609 55.719 33.562 1 92.25 185 LYS B N 1
ATOM 3510 C CA . LYS B 1 185 ? -29.188 57.062 33.594 1 92.25 185 LYS B CA 1
ATOM 3511 C C . LYS B 1 185 ? -28.828 57.781 34.906 1 92.25 185 LYS B C 1
ATOM 3513 O O . LYS B 1 185 ? -28.766 59 34.969 1 92.25 185 LYS B O 1
ATOM 3518 N N . THR B 1 186 ? -28.625 57.094 36.031 1 94.38 186 THR B N 1
ATOM 3519 C CA . THR B 1 186 ? -28.297 57.688 37.344 1 94.38 186 THR B CA 1
ATOM 3520 C C . THR B 1 186 ? -26.797 57.625 37.594 1 94.38 186 THR B C 1
ATOM 3522 O O . THR B 1 186 ? -26.109 56.719 37.094 1 94.38 186 THR B O 1
ATOM 3525 N N . PRO B 1 187 ? -26.312 58.656 38.312 1 91.12 187 PRO B N 1
ATOM 3526 C CA . PRO B 1 187 ? -24.891 58.656 38.594 1 91.12 187 PRO B CA 1
ATOM 3527 C C . PRO B 1 187 ? -24.422 57.375 39.281 1 91.12 187 PRO B C 1
ATOM 3529 O O . PRO B 1 187 ? -23.328 56.875 39 1 91.12 187 PRO B O 1
ATOM 3532 N N . GLU B 1 188 ? -25.266 56.844 40.188 1 92.19 188 GLU B N 1
ATOM 3533 C CA . GLU B 1 188 ? -24.938 55.594 40.906 1 92.19 188 GLU B CA 1
ATOM 3534 C C . GLU B 1 188 ? -24.859 54.406 39.938 1 92.19 188 GLU B C 1
ATOM 3536 O O . GLU B 1 188 ? -23.938 53.594 39.969 1 92.19 188 GLU B O 1
ATOM 3541 N N . SER B 1 189 ? -25.766 54.344 39 1 92.19 189 SER B N 1
ATOM 3542 C CA . SER B 1 189 ? -25.812 53.281 38 1 92.19 189 SER B CA 1
ATOM 3543 C C . SER B 1 189 ? -24.672 53.375 37.031 1 92.19 189 SER B C 1
ATOM 3545 O O . SER B 1 189 ? -24.125 52.375 36.594 1 92.19 189 SER B O 1
ATOM 3547 N N . ILE B 1 190 ? -24.25 54.562 36.656 1 93.25 190 ILE B N 1
ATOM 3548 C CA . ILE B 1 190 ? -23.156 54.812 35.688 1 93.25 190 ILE B CA 1
ATOM 3549 C C . ILE B 1 190 ? -21.828 54.344 36.312 1 93.25 190 ILE B C 1
ATOM 3551 O O . ILE B 1 190 ? -21.016 53.719 35.625 1 93.25 190 ILE B O 1
ATOM 3555 N N . GLU B 1 191 ? -21.656 54.625 37.594 1 93.06 191 GLU B N 1
ATOM 3556 C CA . GLU B 1 191 ? -20.438 54.219 38.25 1 93.06 191 GLU B CA 1
ATOM 3557 C C . GLU B 1 191 ? -20.297 52.688 38.312 1 93.06 191 GLU B C 1
ATOM 3559 O O . GLU B 1 191 ? -19.234 52.125 38.031 1 93.06 191 GLU B O 1
ATOM 3564 N N . VAL B 1 192 ? -21.406 52 38.594 1 94.75 192 VAL B N 1
ATOM 3565 C CA . VAL B 1 192 ? -21.406 50.531 38.688 1 94.75 192 VAL B CA 1
ATOM 3566 C C . VAL B 1 192 ? -21.188 49.938 37.281 1 94.75 192 VAL B C 1
ATOM 3568 O O . VAL B 1 192 ? -20.359 49.031 37.125 1 94.75 192 VAL B O 1
ATOM 3571 N N . LYS B 1 193 ? -21.859 50.406 36.312 1 94.31 193 LYS B N 1
ATOM 3572 C CA . LYS B 1 193 ? -21.781 49.875 34.938 1 94.31 193 LYS B CA 1
ATOM 3573 C C . LYS B 1 193 ? -20.406 50.188 34.344 1 94.31 193 LYS B C 1
ATOM 3575 O O . LYS B 1 193 ? -19.906 49.375 33.531 1 94.31 193 LYS B O 1
ATOM 3580 N N . ASN B 1 194 ? -19.844 51.344 34.719 1 94.75 194 ASN B N 1
ATOM 3581 C CA . ASN B 1 194 ? -18.5 51.656 34.25 1 94.75 194 ASN B CA 1
ATOM 3582 C C . ASN B 1 194 ? -17.484 50.656 34.781 1 94.75 194 ASN B C 1
ATOM 3584 O O . ASN B 1 194 ? -16.578 50.25 34.031 1 94.75 194 ASN B O 1
ATOM 3588 N N . ALA B 1 195 ? -17.609 50.25 36 1 95.5 195 ALA B N 1
ATOM 3589 C CA . ALA B 1 195 ? -16.703 49.25 36.562 1 95.5 195 ALA B CA 1
ATOM 3590 C C . ALA B 1 195 ? -16.828 47.938 35.844 1 95.5 195 ALA B C 1
ATOM 3592 O O . ALA B 1 195 ? -15.82 47.25 35.594 1 95.5 195 ALA B O 1
ATOM 3593 N N . VAL B 1 196 ? -18.031 47.531 35.469 1 95.69 196 VAL B N 1
ATOM 3594 C CA . VAL B 1 196 ? -18.281 46.281 34.75 1 95.69 196 VAL B CA 1
ATOM 3595 C C . VAL B 1 196 ? -17.672 46.375 33.344 1 95.69 196 VAL B C 1
ATOM 3597 O O . VAL B 1 196 ? -17.062 45.406 32.875 1 95.69 196 VAL B O 1
ATOM 3600 N N . TYR B 1 197 ? -17.797 47.469 32.75 1 95.38 197 TYR B N 1
ATOM 3601 C CA . TYR B 1 197 ? -17.234 47.688 31.406 1 95.38 197 TYR B CA 1
ATOM 3602 C C . TYR B 1 197 ? -15.711 47.594 31.453 1 95.38 197 TYR B C 1
ATOM 3604 O O . TYR B 1 197 ? -15.094 46.969 30.594 1 95.38 197 TYR B O 1
ATOM 3612 N N . GLU B 1 198 ? -15.117 48.281 32.438 1 95.88 198 GLU B N 1
ATOM 3613 C CA . GLU B 1 198 ? -13.664 48.25 32.562 1 95.88 198 GLU B CA 1
ATOM 3614 C C . GLU B 1 198 ? -13.156 46.844 32.781 1 95.88 198 GLU B C 1
ATOM 3616 O O . GLU B 1 198 ? -12.117 46.438 32.25 1 95.88 198 GLU B O 1
ATOM 3621 N N . GLN B 1 199 ? -13.93 46.125 33.562 1 97.25 199 GLN B N 1
ATOM 3622 C CA . GLN B 1 199 ? -13.562 44.719 33.781 1 97.25 199 GLN B CA 1
ATOM 3623 C C . GLN B 1 199 ? -13.688 43.906 32.5 1 97.25 199 GLN B C 1
ATOM 3625 O O . GLN B 1 199 ? -12.82 43.094 32.188 1 97.25 199 GLN B O 1
ATOM 3630 N N . ALA B 1 200 ? -14.75 44 31.766 1 96.44 200 ALA B N 1
ATOM 3631 C CA . ALA B 1 200 ? -14.969 43.281 30.5 1 96.44 200 ALA B CA 1
ATOM 3632 C C . ALA B 1 200 ? -13.883 43.656 29.484 1 96.44 200 ALA B C 1
ATOM 3634 O O . ALA B 1 200 ? -13.414 42.781 28.734 1 96.44 200 ALA B O 1
ATOM 3635 N N . LEU B 1 201 ? -13.586 44.938 29.5 1 95.81 201 LEU B N 1
ATOM 3636 C CA . LEU B 1 201 ? -12.547 45.406 28.594 1 95.81 201 LEU B CA 1
ATOM 3637 C C . LEU B 1 201 ? -11.211 44.75 28.906 1 95.81 201 LEU B C 1
ATOM 3639 O O . LEU B 1 201 ? -10.484 44.344 27.984 1 95.81 201 LEU B O 1
ATOM 3643 N N . MET B 1 202 ? -10.883 44.656 30.188 1 96.81 202 MET B N 1
ATOM 3644 C CA . MET B 1 202 ? -9.633 44.031 30.594 1 96.81 202 MET B CA 1
ATOM 3645 C C . MET B 1 202 ? -9.609 42.562 30.203 1 96.81 202 MET B C 1
ATOM 3647 O O . MET B 1 202 ? -8.594 42.062 29.703 1 96.81 202 MET B O 1
ATOM 3651 N N . GLN B 1 203 ? -10.672 41.906 30.375 1 97.69 203 GLN B N 1
ATOM 3652 C CA . GLN B 1 203 ? -10.758 40.5 30.016 1 97.69 203 GLN B CA 1
ATOM 3653 C C . GLN B 1 203 ? -10.625 40.312 28.516 1 97.69 203 GLN B C 1
ATOM 3655 O O . GLN B 1 203 ? -9.938 39.375 28.062 1 97.69 203 GLN B O 1
ATOM 3660 N N . PHE B 1 204 ? -11.273 41.062 27.75 1 97.25 204 PHE B N 1
ATOM 3661 C CA . PHE B 1 204 ? -11.211 41 26.297 1 97.25 204 PHE B CA 1
ATOM 3662 C C . PHE B 1 204 ? -9.781 41.25 25.812 1 97.25 204 PHE B C 1
ATOM 3664 O O . PHE B 1 204 ? -9.273 40.5 24.984 1 97.25 204 PHE B O 1
ATOM 3671 N N . LYS B 1 205 ? -9.18 42.312 26.406 1 95.75 205 LYS B N 1
ATOM 3672 C CA . LYS B 1 205 ? -7.828 42.688 25.984 1 95.75 205 LYS B CA 1
ATOM 3673 C C . LYS B 1 205 ? -6.848 41.562 26.312 1 95.75 205 LYS B C 1
ATOM 3675 O O . LYS B 1 205 ? -5.98 41.219 25.5 1 95.75 205 LYS B O 1
ATOM 3680 N N . THR B 1 206 ? -7.035 41 27.5 1 97.94 206 THR B N 1
ATOM 3681 C CA . THR B 1 206 ? -6.164 39.906 27.922 1 97.94 206 THR B CA 1
ATOM 3682 C C . THR B 1 206 ? -6.32 38.719 26.984 1 97.94 206 THR B C 1
ATOM 3684 O O . THR B 1 206 ? -5.328 38.125 26.531 1 97.94 206 THR B O 1
ATOM 3687 N N . GLN B 1 207 ? -7.559 38.344 26.672 1 98.31 207 GLN B N 1
ATOM 3688 C CA . GLN B 1 207 ? -7.828 37.219 25.797 1 98.31 207 GLN B CA 1
ATOM 3689 C C . GLN B 1 207 ? -7.363 37.5 24.375 1 98.31 207 GLN B C 1
ATOM 3691 O O . GLN B 1 207 ? -6.887 36.594 23.672 1 98.31 207 GLN B O 1
ATOM 3696 N N . LEU B 1 208 ? -7.469 38.688 23.922 1 97 208 LEU B N 1
ATOM 3697 C CA . LEU B 1 208 ? -7.02 39.062 22.594 1 97 208 LEU B CA 1
ATOM 3698 C C . LEU B 1 208 ? -5.508 38.906 22.469 1 97 208 LEU B C 1
ATOM 3700 O O . LEU B 1 208 ? -5.02 38.344 21.469 1 97 208 LEU B O 1
ATOM 3704 N N . GLU B 1 209 ? -4.852 39.438 23.484 1 97.12 209 GLU B N 1
ATOM 3705 C CA . GLU B 1 209 ? -3.395 39.344 23.484 1 97.12 209 GLU B CA 1
ATOM 3706 C C . GLU B 1 209 ? -2.949 37.875 23.469 1 97.12 209 GLU B C 1
ATOM 3708 O O . GLU B 1 209 ? -2.006 37.531 22.766 1 97.12 209 GLU B O 1
ATOM 3713 N N . LYS B 1 210 ? -3.613 37.094 24.234 1 98.44 210 LYS B N 1
ATOM 3714 C CA . LYS B 1 210 ? -3.32 35.656 24.281 1 98.44 210 LYS B CA 1
ATOM 3715 C C . LYS B 1 210 ? -3.535 35.031 22.906 1 98.44 210 LYS B C 1
ATOM 3717 O O . LYS B 1 210 ? -2.68 34.281 22.422 1 98.44 210 LYS B O 1
ATOM 3722 N N . THR B 1 211 ? -4.613 35.25 22.25 1 98.62 211 THR B N 1
ATOM 3723 C CA . THR B 1 211 ? -4.957 34.656 20.953 1 98.62 211 THR B CA 1
ATOM 3724 C C . THR B 1 211 ? -3.996 35.156 19.875 1 98.62 211 THR B C 1
ATOM 3726 O O . THR B 1 211 ? -3.537 34.375 19.047 1 98.62 211 THR B O 1
ATOM 3729 N N . GLU B 1 212 ? -3.686 36.438 20 1 97.56 212 GLU B N 1
ATOM 3730 C CA . GLU B 1 212 ? -2.744 37 19.031 1 97.56 212 GLU B CA 1
ATOM 3731 C C . GLU B 1 212 ? -1.367 36.344 19.172 1 97.56 212 GLU B C 1
ATOM 3733 O O . GLU B 1 212 ? -0.682 36.125 18.172 1 97.56 212 GLU B O 1
ATOM 3738 N N . ALA B 1 213 ? -0.977 36.156 20.438 1 98.06 213 ALA B N 1
ATOM 3739 C CA . ALA B 1 213 ? 0.303 35.469 20.672 1 98.06 213 ALA B CA 1
ATOM 3740 C C . ALA B 1 213 ? 0.325 34.094 20.016 1 98.06 213 ALA B C 1
ATOM 3742 O O . ALA B 1 213 ? 1.33 33.688 19.438 1 98.06 213 ALA B O 1
ATOM 3743 N N . MET B 1 214 ? -0.736 33.375 20.094 1 98.5 214 MET B N 1
ATOM 3744 C CA . MET B 1 214 ? -0.849 32.031 19.5 1 98.5 214 MET B CA 1
ATOM 3745 C C . MET B 1 214 ? -0.809 32.125 17.984 1 98.5 214 MET B C 1
ATOM 3747 O O . MET B 1 214 ? -0.159 31.297 17.328 1 98.5 214 MET B O 1
ATOM 3751 N N . LEU B 1 215 ? -1.476 33.125 17.438 1 98.31 215 LEU B N 1
ATOM 3752 C CA . LEU B 1 215 ? -1.485 33.312 15.984 1 98.31 215 LEU B CA 1
ATOM 3753 C C . LEU B 1 215 ? -0.098 33.688 15.477 1 98.31 215 LEU B C 1
ATOM 3755 O O . LEU B 1 215 ? 0.329 33.219 14.422 1 98.31 215 LEU B O 1
ATOM 3759 N N . ASN B 1 216 ? 0.586 34.469 16.266 1 96.88 216 ASN B N 1
ATOM 3760 C CA . ASN B 1 216 ? 1.919 34.938 15.891 1 96.88 216 ASN B CA 1
ATOM 3761 C C . ASN B 1 216 ? 2.938 33.812 15.953 1 96.88 216 ASN B C 1
ATOM 3763 O O . ASN B 1 216 ? 4.031 33.906 15.391 1 96.88 216 ASN B O 1
ATOM 3767 N N . ALA B 1 217 ? 2.578 32.688 16.609 1 97.81 217 ALA B N 1
ATOM 3768 C CA . ALA B 1 217 ? 3.475 31.531 16.719 1 97.81 217 ALA B CA 1
ATOM 3769 C C . ALA B 1 217 ? 3.316 30.578 15.523 1 97.81 217 ALA B C 1
ATOM 3771 O O . ALA B 1 217 ? 4.137 29.688 15.32 1 97.81 217 ALA B O 1
ATOM 3772 N N . VAL B 1 218 ? 2.361 30.797 14.711 1 97.94 218 VAL B N 1
ATOM 3773 C CA . VAL B 1 218 ? 2.002 29.875 13.633 1 97.94 218 VAL B CA 1
ATOM 3774 C C . VAL B 1 218 ? 3.164 29.75 12.656 1 97.94 218 VAL B C 1
ATOM 3776 O O . VAL B 1 218 ? 3.5 28.641 12.227 1 97.94 218 VAL B O 1
ATOM 3779 N N . PRO B 1 219 ? 3.854 30.828 12.344 1 97.31 219 PRO B N 1
ATOM 3780 C CA . PRO B 1 219 ? 4.992 30.672 11.43 1 97.31 219 PRO B CA 1
ATOM 3781 C C . PRO B 1 219 ? 6.051 29.719 11.961 1 97.31 219 PRO B C 1
ATOM 3783 O O . PRO B 1 219 ? 6.676 28.984 11.18 1 97.31 219 PRO B O 1
ATOM 3786 N N . ASN B 1 220 ? 6.219 29.703 13.258 1 97.62 220 ASN B N 1
ATOM 3787 C CA . ASN B 1 220 ? 7.152 28.75 13.852 1 97.62 220 ASN B CA 1
ATOM 3788 C C . ASN B 1 220 ? 6.684 27.312 13.656 1 97.62 220 ASN B C 1
ATOM 3790 O O . ASN B 1 220 ? 7.492 26.422 13.406 1 97.62 220 ASN B O 1
ATOM 3794 N N . HIS B 1 221 ? 5.41 27.109 13.773 1 98.06 221 HIS B N 1
ATOM 3795 C CA . HIS B 1 221 ? 4.84 25.797 13.508 1 98.06 221 HIS B CA 1
ATOM 3796 C C . HIS B 1 221 ? 5.059 25.391 12.055 1 98.06 221 HIS B C 1
ATOM 3798 O O . HIS B 1 221 ? 5.469 24.25 11.781 1 98.06 221 HIS B O 1
ATOM 3804 N N . LYS B 1 222 ? 4.828 26.297 11.172 1 98.12 222 LYS B N 1
ATOM 3805 C CA . LYS B 1 222 ? 5.016 26.016 9.75 1 98.12 222 LYS B CA 1
ATOM 3806 C C . LYS B 1 222 ? 6.453 25.609 9.453 1 98.12 222 LYS B C 1
ATOM 3808 O O . LYS B 1 222 ? 6.699 24.688 8.672 1 98.12 222 LYS B O 1
ATOM 3813 N N . GLU B 1 223 ? 7.348 26.281 10.078 1 97.94 223 GLU B N 1
ATOM 3814 C CA . GLU B 1 223 ? 8.758 25.969 9.891 1 97.94 223 GLU B CA 1
ATOM 3815 C C . GLU B 1 223 ? 9.086 24.562 10.398 1 97.94 223 GLU B C 1
ATOM 3817 O O . GLU B 1 223 ? 9.828 23.828 9.75 1 97.94 223 GLU B O 1
ATOM 3822 N N . SER B 1 224 ? 8.523 24.219 11.516 1 98.12 224 SER B N 1
ATOM 3823 C CA . SER B 1 224 ? 8.703 22.875 12.047 1 98.12 224 SER B CA 1
ATOM 3824 C C . SER B 1 224 ? 8.141 21.812 11.094 1 98.12 224 SER B C 1
ATOM 3826 O O . SER B 1 224 ? 8.758 20.781 10.875 1 98.12 224 SER B O 1
ATOM 3828 N N . HIS B 1 225 ? 7.012 22.125 10.508 1 98.31 225 HIS B N 1
ATOM 3829 C CA . HIS B 1 225 ? 6.387 21.203 9.562 1 98.31 225 HIS B CA 1
ATOM 3830 C C . HIS B 1 225 ? 7.23 21.062 8.305 1 98.31 225 HIS B C 1
ATOM 3832 O O . HIS B 1 225 ? 7.379 19.953 7.781 1 98.31 225 HIS B O 1
ATOM 3838 N N . ARG B 1 226 ? 7.762 22.109 7.836 1 97.88 226 ARG B N 1
ATOM 3839 C CA . ARG B 1 226 ? 8.656 22.062 6.684 1 97.88 226 ARG B CA 1
ATOM 3840 C C . ARG B 1 226 ? 9.828 21.125 6.934 1 97.88 226 ARG B C 1
ATOM 3842 O O . ARG B 1 226 ? 10.133 20.266 6.102 1 97.88 226 ARG B O 1
ATOM 3849 N N . LYS B 1 227 ? 10.414 21.266 8.047 1 97.81 227 LYS B N 1
ATOM 3850 C CA . LYS B 1 227 ? 11.555 20.438 8.406 1 97.81 227 LYS B CA 1
ATOM 3851 C C . LYS B 1 227 ? 11.164 18.953 8.484 1 97.81 227 LYS B C 1
ATOM 3853 O O . LYS B 1 227 ? 11.93 18.078 8.078 1 97.81 227 LYS B O 1
ATOM 3858 N N . GLU B 1 228 ? 10.008 18.766 9.008 1 98.06 228 GLU B N 1
ATOM 3859 C CA . GLU B 1 228 ? 9.523 17.391 9.141 1 98.06 228 GLU B CA 1
ATOM 3860 C C . GLU B 1 228 ? 9.266 16.766 7.773 1 98.06 228 GLU B C 1
ATOM 3862 O O . GLU B 1 228 ? 9.57 15.586 7.559 1 98.06 228 GLU B O 1
ATOM 3867 N N . ILE B 1 229 ? 8.766 17.516 6.875 1 97.75 229 ILE B N 1
ATOM 3868 C CA . ILE B 1 229 ? 8.516 17.031 5.527 1 97.75 229 ILE B CA 1
ATOM 3869 C C . ILE B 1 229 ? 9.836 16.656 4.855 1 97.75 229 ILE B C 1
ATOM 3871 O O . ILE B 1 229 ? 9.945 15.602 4.238 1 97.75 229 ILE B O 1
ATOM 3875 N N . ILE B 1 230 ? 10.812 17.5 5.043 1 96.62 230 ILE B N 1
ATOM 3876 C CA . ILE B 1 230 ? 12.125 17.234 4.461 1 96.62 230 ILE B CA 1
ATOM 3877 C C . ILE B 1 230 ? 12.727 15.984 5.078 1 96.62 230 ILE B C 1
ATOM 3879 O O . ILE B 1 230 ? 13.234 15.109 4.363 1 96.62 230 ILE B O 1
ATOM 3883 N N . ARG B 1 231 ? 12.625 15.875 6.348 1 97.06 231 ARG B N 1
ATOM 3884 C CA . ARG B 1 231 ? 13.148 14.719 7.062 1 97.06 231 ARG B CA 1
ATOM 3885 C C . ARG B 1 231 ? 12.445 13.438 6.629 1 97.06 231 ARG B C 1
ATOM 3887 O O . ARG B 1 231 ? 13.062 12.375 6.551 1 97.06 231 ARG B O 1
ATOM 3894 N N . PHE B 1 232 ? 11.195 13.539 6.371 1 98 232 PHE B N 1
ATOM 3895 C CA . PHE B 1 232 ? 10.43 12.383 5.922 1 98 232 PHE B CA 1
ATOM 3896 C C . PHE B 1 232 ? 11.039 11.781 4.668 1 98 232 PHE B C 1
ATOM 3898 O O . PHE B 1 232 ? 11.188 10.562 4.566 1 98 232 PHE B O 1
ATOM 3905 N N . PHE B 1 233 ? 11.445 12.578 3.77 1 97.69 233 PHE B N 1
ATOM 3906 C CA . PHE B 1 233 ? 12 12.086 2.514 1 97.69 233 PHE B CA 1
ATOM 3907 C C . PHE B 1 233 ? 13.406 11.539 2.723 1 97.69 233 PHE B C 1
ATOM 3909 O O . PHE B 1 233 ? 13.867 10.695 1.952 1 97.69 233 PHE B O 1
ATOM 3916 N N . GLU B 1 234 ? 14.062 12.008 3.762 1 96.94 234 GLU B N 1
ATOM 3917 C CA . GLU B 1 234 ? 15.344 11.398 4.117 1 96.94 234 GLU B CA 1
ATOM 3918 C C . GLU B 1 234 ? 15.148 9.984 4.641 1 96.94 234 GLU B C 1
ATOM 3920 O O . GLU B 1 234 ? 15.906 9.078 4.289 1 96.94 234 GLU B O 1
ATOM 3925 N N . VAL B 1 235 ? 14.148 9.836 5.445 1 97.94 235 VAL B N 1
ATOM 3926 C CA . VAL B 1 235 ? 13.812 8.516 5.977 1 97.94 235 VAL B CA 1
ATOM 3927 C C . VAL B 1 235 ? 13.367 7.602 4.836 1 97.94 235 VAL B C 1
ATOM 3929 O O . VAL B 1 235 ? 13.742 6.426 4.797 1 97.94 235 VAL B O 1
ATOM 3932 N N . LEU B 1 236 ? 12.609 8.172 3.959 1 97.75 236 LEU B N 1
ATOM 3933 C CA . LEU B 1 236 ? 12.156 7.449 2.775 1 97.75 236 LEU B CA 1
ATOM 3934 C C . LEU B 1 236 ? 13.336 6.984 1.931 1 97.75 236 LEU B C 1
ATOM 3936 O O . LEU B 1 236 ? 13.359 5.84 1.474 1 97.75 236 LEU B O 1
ATOM 3940 N N . LYS B 1 237 ? 14.266 7.836 1.725 1 97.81 237 LYS B N 1
ATOM 3941 C CA . LYS B 1 237 ? 15.469 7.488 0.973 1 97.81 237 LYS B CA 1
ATOM 3942 C C . LYS B 1 237 ? 16.188 6.297 1.607 1 97.81 237 LYS B C 1
ATOM 3944 O O . LYS B 1 237 ? 16.531 5.336 0.919 1 97.81 237 LYS B O 1
ATOM 3949 N N . LYS B 1 238 ? 16.359 6.402 2.836 1 98 238 LYS B N 1
ATOM 3950 C CA . LYS B 1 238 ? 17.062 5.336 3.549 1 98 238 LYS B CA 1
ATOM 3951 C C . LYS B 1 238 ? 16.297 4.016 3.451 1 98 238 LYS B C 1
ATOM 3953 O O . LYS B 1 238 ? 16.906 2.957 3.26 1 98 238 LYS B O 1
ATOM 3958 N N . TYR B 1 239 ? 15.023 4.078 3.58 1 98.31 239 TYR B N 1
ATOM 3959 C CA . TYR B 1 239 ? 14.18 2.896 3.451 1 98.31 239 TYR B CA 1
ATOM 3960 C C . TYR B 1 239 ? 14.398 2.213 2.105 1 98.31 239 TYR B C 1
ATOM 3962 O O . TYR B 1 239 ? 14.609 1 2.045 1 98.31 239 TYR B O 1
ATOM 3970 N N . HIS B 1 240 ? 14.359 2.977 1.071 1 97.94 240 HIS B N 1
ATOM 3971 C CA . HIS B 1 240 ? 14.508 2.412 -0.265 1 97.94 240 HIS B CA 1
ATOM 3972 C C . HIS B 1 240 ? 15.922 1.893 -0.495 1 97.94 240 HIS B C 1
ATOM 3974 O O . HIS B 1 240 ? 16.109 0.879 -1.171 1 97.94 240 HIS B O 1
ATOM 3980 N N . GLU B 1 241 ? 16.875 2.572 0.065 1 97.62 241 GLU B N 1
ATOM 3981 C CA . GLU B 1 241 ? 18.234 2.059 -0 1 97.62 241 GLU B CA 1
ATOM 3982 C C . GLU B 1 241 ? 18.359 0.7 0.687 1 97.62 241 GLU B C 1
ATOM 3984 O O . GLU B 1 241 ? 18.938 -0.233 0.136 1 97.62 241 GLU B O 1
ATOM 3989 N N . ASP B 1 242 ? 17.812 0.656 1.848 1 97.62 242 ASP B N 1
ATOM 3990 C CA . ASP B 1 242 ? 17.859 -0.586 2.613 1 97.62 242 ASP B CA 1
ATOM 3991 C C . ASP B 1 242 ? 17.125 -1.71 1.88 1 97.62 242 ASP B C 1
ATOM 3993 O O . ASP B 1 242 ? 17.609 -2.844 1.838 1 97.62 242 ASP B O 1
ATOM 3997 N N . CYS B 1 243 ? 16.016 -1.433 1.287 1 97.5 243 CYS B N 1
ATOM 3998 C CA . CYS B 1 243 ? 15.242 -2.432 0.557 1 97.5 243 CYS B CA 1
ATOM 3999 C C . CYS B 1 243 ? 16 -2.914 -0.675 1 97.5 243 CYS B C 1
ATOM 4001 O O . CYS B 1 243 ? 16 -4.109 -0.977 1 97.5 243 CYS B O 1
ATOM 4003 N N . ALA B 1 244 ? 16.625 -1.987 -1.339 1 97.25 244 ALA B N 1
ATOM 4004 C CA . ALA B 1 244 ? 17.422 -2.371 -2.498 1 97.25 244 ALA B CA 1
ATOM 4005 C C . ALA B 1 244 ? 18.547 -3.316 -2.094 1 97.25 244 ALA B C 1
ATOM 4007 O O . ALA B 1 244 ? 18.812 -4.316 -2.771 1 97.25 244 ALA B O 1
ATOM 4008 N N . ASN B 1 245 ? 19.141 -3.045 -1.025 1 96.38 245 ASN B N 1
ATOM 4009 C CA . ASN B 1 245 ? 20.219 -3.887 -0.518 1 96.38 245 ASN B CA 1
ATOM 4010 C C . ASN B 1 245 ? 19.719 -5.266 -0.111 1 96.38 245 ASN B C 1
ATOM 4012 O O . ASN B 1 245 ? 20.375 -6.277 -0.37 1 96.38 245 ASN B O 1
ATOM 4016 N N . ALA B 1 246 ? 18.547 -5.258 0.506 1 96.44 246 ALA B N 1
ATOM 4017 C CA . ALA B 1 246 ? 17.953 -6.52 0.946 1 96.44 246 ALA B CA 1
ATOM 4018 C C . ALA B 1 246 ? 17.578 -7.391 -0.247 1 96.44 246 ALA B C 1
ATOM 4020 O O . ALA B 1 246 ? 17.688 -8.617 -0.187 1 96.44 246 ALA B O 1
ATOM 4021 N N . ALA B 1 247 ? 17.156 -6.762 -1.323 1 94.75 247 ALA B N 1
ATOM 4022 C CA . ALA B 1 247 ? 16.703 -7.484 -2.51 1 94.75 247 ALA B CA 1
ATOM 4023 C C . ALA B 1 247 ? 17.875 -8.062 -3.281 1 94.75 247 ALA B C 1
ATOM 4025 O O . ALA B 1 247 ? 17.719 -9.016 -4.047 1 94.75 247 ALA B O 1
ATOM 4026 N N . ALA B 1 248 ? 19.141 -7.531 -3.299 1 84.62 248 ALA B N 1
ATOM 4027 C CA . ALA B 1 248 ? 20.328 -7.906 -4.078 1 84.62 248 ALA B CA 1
ATOM 4028 C C . ALA B 1 248 ? 20.906 -9.227 -3.582 1 84.62 248 ALA B C 1
ATOM 4030 O O . ALA B 1 248 ? 21.688 -9.875 -4.293 1 84.62 248 ALA B O 1
ATOM 4031 N N . ILE B 1 249 ? 20.266 -10.039 -2.658 1 72 249 ILE B N 1
ATOM 4032 C CA . ILE B 1 249 ? 20.875 -11.25 -2.123 1 72 249 ILE B CA 1
ATOM 4033 C C . ILE B 1 249 ? 22.266 -11.422 -2.715 1 72 249 ILE B C 1
ATOM 4035 O O . ILE B 1 249 ? 22.453 -11.352 -3.934 1 72 249 ILE B O 1
ATOM 4039 N N . ASN B 1 250 ? 23.5 -11.422 -1.938 1 50.56 250 ASN B N 1
ATOM 4040 C CA . ASN B 1 250 ? 24.844 -11.922 -2.232 1 50.56 250 ASN B CA 1
ATOM 4041 C C . ASN B 1 250 ? 24.828 -13.422 -2.531 1 50.56 250 ASN B C 1
ATOM 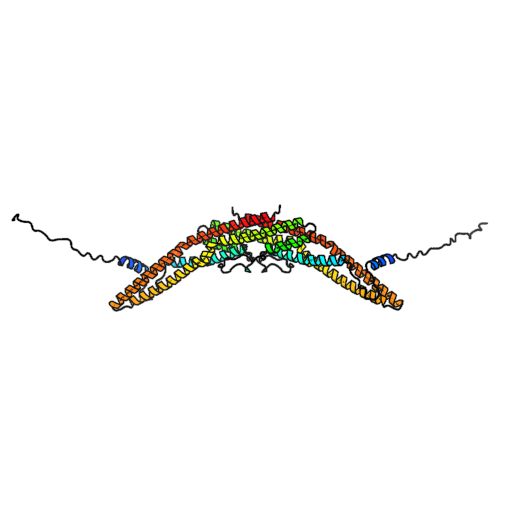4043 O O . ASN B 1 250 ? 24.016 -14.156 -1.981 1 50.56 250 ASN B O 1
#

Secondary structure (DSSP, 8-state):
----------------------THHHHHHHHHHHS---SSS----PPPHHHHHHHHHHHHHHHHHHHHHHHHHHHH---GGGS-SSTT----PPPTT-SHHHHHHHHHHHHHTT-SS-HHHHHHHHHHHHHHHHHHHHHHHHHHHTHHHHHIIIIIHHHHHHHHHHHHHHHHHHHHHHHHHHH--SHHHHHHHHHHHHHHHHHHHHHHHHHHHHHHTHHHHHHHHHHHHHHHHHHHHHHHHHHHHHHT--/----------------------THHHHHHHHHHHH---SSS----PPPHHHHHHHHHHHHHHHHHHHHHHHHHHHH---GGGS-SSTT----PPPTT-SHHHHHHHHHHHHHTT-SS-HHHHHHHHHHHHHHHHHHHHHHHHHHHTHHHHHIIIIIHHHHHHHHHHHHHHHHHHHHHHHHHHH--SHHHHHHHHHHHHHHHHHHHHHHHHHHHHHHTHHHHHHHHHHHHHHHHHHHHHHHHHHHHHHT--

Nearest PDB structures (foldseek):
  9g2r-assembly1_F  TM=7.393E-01  e=3.852E-07  Homo sapiens
  1zww-assembly1_A  TM=8.542E-01  e=7.451E-04  Mus musculus
  1x03-assembly1_A-2  TM=8.314E-01  e=6.482E-04  Homo sapiens
  1i49-assembly1_B  TM=6.888E-01  e=2.108E-02  Homo sapiens
  4wpe-assembly1_A-2  TM=2.430E-01  e=4.115E-01  Saccharomyces cerevisiae S288C

pLDDT: mean 84.39, std 23.78, range [19.34, 98.69]

Radius of gyration: 46.78 Å; Cα contacts (8 Å, |Δi|>4): 470; chains: 2; bounding box: 54×172×170 Å

Sequence (500 aa):
MAEEALRNSRSRNKMPLNMALPPQRGQLKKLFMKLGEKVGVMEKTEYTGRFNDACRDVDDYKVVLEDVAIQLMSVMQQNPRYVPNPPAAMQIESPPNEDPWEMLTPVMAVIAQHMEQKAPVEARTVSSQKMGQMHREFQKKGRRCIHAIRTFLNVDYENLNDARKELEKMRQELDFAKHELKAAKTPESIEVKNAVYEQALMQFKTQLEKTEAMLNAVPNHKESHRKEIIRFFEVLKKYHEDCANAAAINMAEEALRNSRSRNKMPLNMALPPQRGQLKKLFMKLGEKVGVMEKTEYTGRFNDACRDVDDYKVVLEDVAIQLMSVMQQNPRYVPNPPAAMQIESPPNEDPWEMLTPVMAVIAQHMEQKAPVEARTVSSQKMGQMHREFQKKGRRCIHAIRTFLNVDYENLNDARKELEKMRQELDFAKHELKAAKTPESIEVKNAVYEQALMQFKTQLEKTEAMLNAVPNHKESHRKEIIRFFEVLKKYHEDCANAAAIN

InterPro domains:
  IPR004148 BAR domain [PF03114] (27-245)
  IPR027267 AH/BAR domain superfamily [G3DSA:1.20.1270.60] (17-248)
  IPR027267 AH/BAR domain superfamily [SSF103657] (31-245)

Organism: Toxocara canis (NCBI:txid6265)

Foldseek 3Di:
DPDDPDDDDPPDDDPPPPPPPPPVVVVVVVVCVQQVPDPPPLSQRDDDPVLVVLVVVVVVVLVVLQVVLQVLLCVLAVPVVQRDVRNQDLGRDDPPCPPPLSVVLVVLVVVLVVDPNSVVSVLQSQLSVQLSVLSVVLSVVLSVLCVLSNCCNPPLVVVLVVLVVVLVVLSVQLSVLVVQLVVQDDPVSNVVSVVSNVVSVVSNVVSVVVSVVSSVCVVVSVVSNVSSVVVSVVSVVVSVVSSVVSNVRD/DDPDDDDDDDPPDDDDDPPPPPPVVVVVVVVCVLVVDDPPPLSQNDDDPVVVVLVVVVVVVLVVLQVVLQVLLCVLAVPVVQRDVRNQDLGRDDPPCPPPLSVVLVVLVVVLVVDPNSVVSVLQSQLSVQLVVLSVVLSVVLSVLCVLSNCCNPPLVVVLVVLVVVLVVLSVQLSVLVVQLVVDDDPVSNVVSVVSNVVSVVSNVVSVVVSVVSSVCVVVSVVSNVSSVVVSVVSVVVSVVSSVVSNVRD